Protein AF-A0AAX4HPN5-F1 (afdb_monomer_lite)

Organism: NCBI:txid28202

Structure (mmCIF, N/CA/C/O backbone):
data_AF-A0AAX4HPN5-F1
#
_entry.id   AF-A0AAX4HPN5-F1
#
loop_
_atom_site.group_PDB
_atom_site.id
_atom_site.type_symbol
_atom_site.label_atom_id
_atom_site.label_alt_id
_atom_site.label_comp_id
_atom_site.label_asym_id
_atom_site.label_entity_id
_atom_site.label_seq_id
_atom_site.pdbx_PDB_ins_code
_atom_site.Cartn_x
_atom_site.Cartn_y
_atom_site.Cartn_z
_atom_site.occupancy
_atom_site.B_iso_or_equiv
_atom_site.auth_seq_id
_atom_site.auth_comp_id
_atom_site.auth_asym_id
_atom_site.auth_atom_id
_atom_site.pdbx_PDB_model_num
ATOM 1 N N . MET A 1 1 ? 37.204 -67.012 8.452 1.00 38.75 1 MET A N 1
ATOM 2 C CA . MET A 1 1 ? 36.532 -66.551 7.218 1.00 38.75 1 MET A CA 1
ATOM 3 C C . MET A 1 1 ? 35.589 -65.423 7.604 1.00 38.75 1 MET A C 1
ATOM 5 O O . MET A 1 1 ? 34.636 -65.677 8.324 1.00 38.75 1 MET A O 1
ATOM 9 N N . LYS A 1 2 ? 35.923 -64.175 7.257 1.00 32.50 2 LYS A N 1
ATOM 10 C CA . LYS A 1 2 ? 35.103 -62.986 7.537 1.00 32.50 2 LYS A CA 1
ATOM 11 C C . LYS A 1 2 ? 34.599 -62.459 6.197 1.00 32.50 2 LYS A C 1
ATOM 13 O O . LYS A 1 2 ? 35.404 -62.035 5.377 1.00 32.50 2 LYS A O 1
ATOM 18 N N . THR A 1 3 ? 33.297 -62.554 5.970 1.00 43.16 3 THR A N 1
ATOM 19 C CA . THR A 1 3 ? 32.613 -62.029 4.787 1.00 43.16 3 THR A CA 1
ATOM 20 C C . THR A 1 3 ? 32.306 -60.550 4.992 1.00 43.16 3 THR A C 1
ATOM 22 O O . THR A 1 3 ? 31.536 -60.179 5.877 1.00 43.16 3 THR A O 1
ATOM 25 N N . THR A 1 4 ? 32.938 -59.712 4.181 1.00 44.34 4 THR A N 1
ATOM 26 C CA . THR A 1 4 ? 32.670 -58.284 4.011 1.00 44.34 4 THR A CA 1
ATOM 27 C C . THR A 1 4 ? 31.331 -58.096 3.297 1.00 44.34 4 THR A C 1
ATOM 29 O O . THR A 1 4 ? 31.176 -58.493 2.146 1.00 44.34 4 THR A O 1
ATOM 32 N N . SER A 1 5 ? 30.358 -57.498 3.986 1.00 43.47 5 SER A N 1
ATOM 33 C CA . SER A 1 5 ? 29.086 -57.077 3.395 1.00 43.47 5 SER A CA 1
ATOM 34 C C . SER A 1 5 ? 29.229 -55.640 2.890 1.00 43.47 5 SER A C 1
ATOM 36 O O . SER A 1 5 ? 29.521 -54.722 3.656 1.00 43.47 5 SER A O 1
ATOM 38 N N . MET A 1 6 ? 29.105 -55.482 1.574 1.00 39.59 6 MET A N 1
ATOM 39 C CA . MET A 1 6 ? 29.189 -54.225 0.837 1.00 39.59 6 MET A CA 1
ATOM 40 C C . MET A 1 6 ? 27.808 -53.556 0.897 1.00 39.59 6 MET A C 1
ATOM 42 O O . MET A 1 6 ? 26.854 -54.038 0.291 1.00 39.59 6 MET A O 1
ATOM 46 N N . MET A 1 7 ? 27.679 -52.482 1.677 1.00 40.06 7 MET A N 1
ATOM 47 C CA . MET A 1 7 ? 26.428 -51.737 1.831 1.00 40.06 7 MET A CA 1
ATOM 48 C C . MET A 1 7 ? 26.341 -50.675 0.727 1.00 40.06 7 MET A C 1
ATOM 50 O O . MET A 1 7 ? 26.963 -49.616 0.801 1.00 40.06 7 MET A O 1
ATOM 54 N N . THR A 1 8 ? 25.607 -50.990 -0.338 1.00 46.50 8 THR A N 1
ATOM 55 C CA . THR A 1 8 ? 25.307 -50.077 -1.446 1.00 46.50 8 THR A CA 1
ATOM 56 C C . THR A 1 8 ? 24.300 -49.020 -0.986 1.00 46.50 8 THR A C 1
ATOM 58 O O . THR A 1 8 ? 23.130 -49.318 -0.761 1.00 46.50 8 THR A O 1
ATOM 61 N N . PHE A 1 9 ? 24.750 -47.772 -0.853 1.00 38.41 9 PHE A N 1
ATOM 62 C CA . PHE A 1 9 ? 23.889 -46.602 -0.668 1.00 38.41 9 PHE A CA 1
ATOM 63 C C . PHE A 1 9 ? 23.199 -46.262 -1.999 1.00 38.41 9 PHE A C 1
ATOM 65 O O . PHE A 1 9 ? 23.797 -45.646 -2.880 1.00 38.41 9 PHE A O 1
ATOM 72 N N . ILE A 1 10 ? 21.933 -46.656 -2.151 1.00 40.53 10 ILE A N 1
ATOM 73 C CA . ILE A 1 10 ? 21.042 -46.119 -3.188 1.00 40.53 10 ILE A CA 1
ATOM 74 C C . ILE A 1 10 ? 20.383 -44.870 -2.598 1.00 40.53 10 ILE A C 1
ATOM 76 O O . ILE A 1 10 ? 19.379 -44.949 -1.893 1.00 40.53 10 ILE A O 1
ATOM 80 N N . LEU A 1 11 ? 20.982 -43.707 -2.856 1.00 36.75 11 LEU A N 1
ATOM 81 C CA . LEU A 1 11 ? 20.364 -42.414 -2.582 1.00 36.75 11 LEU A CA 1
ATOM 82 C C . LEU A 1 11 ? 19.384 -42.117 -3.728 1.00 36.75 11 LEU A C 1
ATOM 84 O O . LEU A 1 11 ? 19.743 -41.527 -4.746 1.00 36.75 11 LEU A O 1
ATOM 88 N N . LEU A 1 12 ? 18.151 -42.607 -3.593 1.00 39.78 12 LEU A N 1
ATOM 89 C CA . LEU A 1 12 ? 17.067 -42.308 -4.522 1.00 39.78 12 LEU A CA 1
ATOM 90 C C . LEU A 1 12 ? 16.658 -40.842 -4.317 1.00 39.78 12 LEU A C 1
ATOM 92 O O . LEU A 1 12 ? 16.019 -40.490 -3.327 1.00 39.78 12 LEU A O 1
ATOM 96 N N . ALA A 1 13 ? 17.068 -39.976 -5.241 1.00 41.06 13 ALA A N 1
ATOM 97 C CA . ALA A 1 13 ? 16.638 -38.588 -5.303 1.00 41.06 13 ALA A CA 1
ATOM 98 C C . ALA A 1 13 ? 15.149 -38.521 -5.678 1.00 41.06 13 ALA A C 1
ATOM 100 O O . ALA A 1 13 ? 14.789 -38.328 -6.836 1.00 41.06 13 ALA A O 1
ATOM 101 N N . THR A 1 14 ? 14.262 -38.649 -4.692 1.00 38.62 14 THR A N 1
ATOM 102 C CA . THR A 1 14 ? 12.872 -38.191 -4.799 1.00 38.62 14 THR A CA 1
ATOM 103 C C . THR A 1 14 ? 12.843 -36.671 -4.650 1.00 38.62 14 THR A C 1
ATOM 105 O O . THR A 1 14 ? 12.333 -36.132 -3.670 1.00 38.62 14 THR A O 1
ATOM 108 N N . LEU A 1 15 ? 13.427 -35.963 -5.618 1.00 42.88 15 LEU A N 1
ATOM 109 C CA . LEU A 1 15 ? 13.066 -34.573 -5.866 1.00 42.88 15 LEU A CA 1
ATOM 110 C C . LEU A 1 15 ? 11.709 -34.615 -6.555 1.00 42.88 15 LEU A C 1
ATOM 112 O O . LEU A 1 15 ? 11.588 -34.824 -7.760 1.00 42.88 15 LEU A O 1
ATOM 116 N N . THR A 1 16 ? 10.681 -34.498 -5.726 1.00 44.66 16 THR A N 1
ATOM 117 C CA . THR A 1 16 ? 9.305 -34.240 -6.112 1.00 44.66 16 THR A CA 1
ATOM 118 C C . THR A 1 16 ? 9.271 -32.992 -6.986 1.00 44.66 16 THR A C 1
ATOM 120 O O . THR A 1 16 ? 9.191 -31.860 -6.515 1.00 44.66 16 THR A O 1
ATOM 123 N N . GLY A 1 17 ? 9.307 -33.208 -8.299 1.00 40.47 17 GLY A N 1
ATOM 124 C CA . GLY A 1 17 ? 8.745 -32.268 -9.245 1.00 40.47 17 GLY A CA 1
ATOM 125 C C . GLY A 1 17 ? 7.272 -32.114 -8.898 1.00 40.47 17 GLY A C 1
ATOM 126 O O . GLY A 1 17 ? 6.444 -32.917 -9.322 1.00 40.47 17 GLY A O 1
ATOM 127 N N . LYS A 1 18 ? 6.936 -31.091 -8.104 1.00 43.16 18 LYS A N 1
ATOM 128 C CA . LYS A 1 18 ? 5.612 -30.482 -8.179 1.00 43.16 18 LYS A CA 1
ATOM 129 C C . LYS A 1 18 ? 5.507 -29.957 -9.602 1.00 43.16 18 LYS A C 1
ATOM 131 O O . LYS A 1 18 ? 5.968 -28.862 -9.909 1.00 43.16 18 LYS A O 1
ATOM 136 N N . ALA A 1 19 ? 5.001 -30.811 -10.485 1.00 41.94 19 ALA A N 1
ATOM 137 C CA . ALA A 1 19 ? 4.549 -30.409 -11.792 1.00 41.94 19 ALA A CA 1
ATOM 138 C C . ALA A 1 19 ? 3.657 -29.186 -11.576 1.00 41.94 19 ALA A C 1
ATOM 140 O O . ALA A 1 19 ? 2.698 -29.245 -10.801 1.00 41.94 19 ALA A O 1
ATOM 141 N N . PHE A 1 20 ? 4.021 -28.078 -12.217 1.00 47.88 20 PHE A N 1
ATOM 142 C CA . PHE A 1 20 ? 3.143 -26.944 -12.448 1.00 47.88 20 PHE A CA 1
ATOM 143 C C . PHE A 1 20 ? 1.967 -27.458 -13.285 1.00 47.88 20 PHE A C 1
ATOM 145 O O . PHE A 1 20 ? 1.915 -27.286 -14.499 1.00 47.88 20 PHE A O 1
ATOM 152 N N . ALA A 1 21 ? 1.032 -28.159 -12.647 1.00 48.66 21 ALA A N 1
ATOM 153 C CA . ALA A 1 21 ? -0.316 -28.250 -13.151 1.00 48.66 21 ALA A CA 1
ATOM 154 C C . ALA A 1 21 ? -0.817 -26.813 -13.094 1.00 48.66 21 ALA A C 1
ATOM 156 O O . ALA A 1 21 ? -1.133 -26.306 -12.018 1.00 48.66 21 ALA A O 1
ATOM 157 N N . GLN A 1 22 ? -0.751 -26.135 -14.237 1.00 48.59 22 GLN A N 1
ATOM 158 C CA . GLN A 1 22 ? -1.332 -24.826 -14.456 1.00 48.59 22 GLN A CA 1
ATOM 159 C C . GLN A 1 22 ? -2.812 -24.975 -14.115 1.00 48.59 22 GLN A C 1
ATOM 161 O O . GLN A 1 22 ? -3.611 -25.500 -14.891 1.00 48.59 22 GLN A O 1
ATOM 166 N N . LYS A 1 23 ? -3.138 -24.672 -12.859 1.00 54.41 23 LYS A N 1
ATOM 167 C CA . LYS A 1 23 ? -4.476 -24.795 -12.321 1.00 54.41 23 LYS A CA 1
ATOM 168 C C . LYS A 1 23 ? -5.251 -23.709 -13.050 1.00 54.41 23 LYS A C 1
ATOM 170 O O . LYS A 1 23 ? -5.157 -22.542 -12.693 1.00 54.41 23 LYS A O 1
ATOM 175 N N . ASN A 1 24 ? -5.966 -24.090 -14.108 1.00 56.91 24 ASN A N 1
ATOM 176 C CA . ASN A 1 24 ? -6.970 -23.260 -14.776 1.00 56.91 24 ASN A CA 1
ATOM 177 C C . ASN A 1 24 ? -8.163 -23.040 -13.825 1.00 56.91 24 ASN A C 1
ATOM 179 O O . ASN A 1 24 ? -9.312 -23.300 -14.169 1.00 56.91 24 ASN A O 1
ATOM 183 N N . SER A 1 25 ? -7.896 -22.644 -12.582 1.00 64.75 25 SER A N 1
ATOM 184 C CA . SER A 1 25 ? -8.901 -22.141 -11.667 1.00 64.75 25 SER A CA 1
ATOM 185 C C . SER A 1 25 ? -9.202 -20.722 -12.108 1.00 64.75 25 SER A C 1
ATOM 187 O O . SER A 1 25 ? -8.377 -19.827 -11.930 1.00 64.75 25 SER A O 1
ATOM 189 N N . SER A 1 26 ? -10.373 -20.535 -12.712 1.00 86.19 26 SER A N 1
ATOM 190 C CA . SER A 1 26 ? -10.978 -19.214 -12.838 1.00 86.19 26 SER A CA 1
ATOM 191 C C . SER A 1 26 ? -10.973 -18.545 -11.465 1.00 86.19 26 SER A C 1
ATOM 193 O O . SER A 1 26 ? -11.353 -19.178 -10.475 1.00 86.19 26 SER A O 1
ATOM 195 N N . LEU A 1 27 ? -10.526 -17.291 -11.405 1.00 92.38 27 LEU A N 1
ATOM 196 C CA . LEU A 1 27 ? -10.611 -16.506 -10.180 1.00 92.38 27 LEU A CA 1
ATOM 197 C C . LEU A 1 27 ? -12.084 -16.385 -9.752 1.00 92.38 27 LEU A C 1
ATOM 199 O O . LEU A 1 27 ? -12.956 -16.301 -10.623 1.00 92.38 27 LEU A O 1
ATOM 203 N N . PRO A 1 28 ? -12.379 -16.407 -8.441 1.00 94.12 28 PRO A N 1
ATOM 204 C CA . PRO A 1 28 ? -13.713 -16.083 -7.956 1.00 94.12 28 PRO A CA 1
ATOM 205 C C . PRO A 1 28 ? -14.083 -14.651 -8.360 1.00 94.12 28 PRO A C 1
ATOM 207 O O . PRO A 1 28 ? -13.214 -13.783 -8.445 1.00 94.12 28 PRO A O 1
ATOM 210 N N . ASP A 1 29 ? -15.373 -14.409 -8.588 1.00 95.31 29 ASP A N 1
ATOM 211 C CA . ASP A 1 29 ? -15.890 -13.059 -8.804 1.00 95.31 29 ASP A CA 1
ATOM 212 C C . ASP A 1 29 ? -15.862 -12.301 -7.468 1.00 95.31 29 ASP A C 1
ATOM 214 O O . ASP A 1 29 ? -16.638 -12.597 -6.553 1.00 95.31 29 ASP A O 1
ATOM 218 N N . ILE A 1 30 ? -14.892 -11.396 -7.321 1.00 96.69 30 ILE A N 1
ATOM 219 C CA . ILE A 1 30 ? -14.701 -10.613 -6.099 1.00 96.69 30 ILE A CA 1
ATOM 220 C C . ILE A 1 30 ? -15.576 -9.360 -6.188 1.00 96.69 30 ILE A C 1
ATOM 222 O O . ILE A 1 30 ? -15.302 -8.491 -7.023 1.00 96.69 30 ILE A O 1
ATOM 226 N N . PRO A 1 31 ? -16.605 -9.220 -5.331 1.00 94.94 31 PRO A N 1
ATOM 227 C CA . PRO A 1 31 ? -17.448 -8.036 -5.351 1.00 94.94 31 PRO A CA 1
ATOM 228 C C . PRO A 1 31 ? -16.633 -6.802 -4.957 1.00 94.94 31 PRO A C 1
ATOM 230 O O . PRO A 1 31 ? -15.789 -6.849 -4.062 1.00 94.94 31 PRO A O 1
ATOM 233 N N . ALA A 1 32 ? -16.906 -5.680 -5.619 1.00 93.75 32 ALA A N 1
ATOM 234 C CA . ALA A 1 32 ? -16.345 -4.406 -5.204 1.00 93.75 32 ALA A CA 1
ATOM 235 C C . ALA A 1 32 ? -16.977 -3.952 -3.873 1.00 93.75 32 ALA A C 1
ATOM 237 O O . ALA A 1 32 ? -18.200 -4.075 -3.725 1.00 93.75 32 ALA A O 1
ATOM 238 N N . PRO A 1 33 ? -16.199 -3.370 -2.939 1.00 96.12 33 PRO A N 1
ATOM 239 C CA . PRO A 1 33 ? -16.751 -2.747 -1.742 1.00 96.12 33 PRO A CA 1
ATOM 240 C C . PRO A 1 33 ? -17.762 -1.666 -2.137 1.00 96.12 33 PRO A C 1
ATOM 242 O O . PRO A 1 33 ? -17.464 -0.781 -2.953 1.00 96.12 33 PRO A O 1
ATOM 245 N N . ARG A 1 34 ? -18.974 -1.745 -1.583 1.00 95.06 34 ARG A N 1
ATOM 246 C CA . ARG A 1 34 ? -20.092 -0.871 -1.979 1.00 95.06 34 ARG A CA 1
ATOM 247 C C . ARG A 1 34 ? -19.774 0.588 -1.692 1.00 95.06 34 ARG A C 1
ATOM 249 O O . ARG A 1 34 ? -19.972 1.441 -2.549 1.00 95.06 34 ARG A O 1
ATOM 256 N N . GLU A 1 35 ? -19.158 0.858 -0.548 1.00 95.25 35 GLU A N 1
ATOM 257 C CA . GLU A 1 35 ? -18.757 2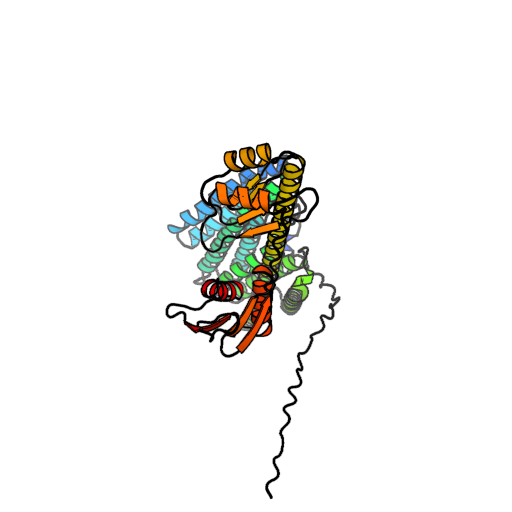.193 -0.112 1.00 95.25 35 GLU A CA 1
ATOM 258 C C . GLU A 1 35 ? -17.773 2.849 -1.094 1.00 95.25 35 GLU A C 1
ATOM 260 O O . GLU A 1 35 ? -17.736 4.072 -1.210 1.00 95.25 35 GLU A O 1
ATOM 265 N N . LEU A 1 36 ? -17.000 2.057 -1.843 1.00 94.06 36 LEU A N 1
ATOM 266 C CA . LEU A 1 36 ? -16.023 2.564 -2.807 1.00 94.06 36 LEU A CA 1
ATOM 267 C C . LEU A 1 36 ? -16.567 2.676 -4.235 1.00 94.06 36 LEU A C 1
ATOM 269 O O . LEU A 1 36 ? -15.892 3.259 -5.080 1.00 94.06 36 LEU A O 1
ATOM 273 N N . THR A 1 37 ? -17.750 2.136 -4.538 1.00 90.50 37 THR A N 1
ATOM 274 C CA . THR A 1 37 ? -18.262 2.060 -5.922 1.00 90.50 37 THR A CA 1
ATOM 275 C C . THR A 1 37 ? -19.682 2.577 -6.114 1.00 90.50 37 THR A C 1
ATOM 277 O O . THR A 1 37 ? -20.054 2.920 -7.237 1.00 90.50 37 THR A O 1
ATOM 280 N N . GLU A 1 38 ? -20.475 2.670 -5.050 1.00 88.94 38 GLU A N 1
ATOM 281 C CA . GLU A 1 38 ? -21.849 3.148 -5.121 1.00 88.94 38 GLU A CA 1
ATOM 282 C C . GLU A 1 38 ? -21.902 4.636 -5.492 1.00 88.94 38 GLU A C 1
ATOM 284 O O . GLU A 1 38 ? -21.223 5.488 -4.908 1.00 88.94 38 GLU A O 1
ATOM 289 N N . VAL A 1 39 ? -22.726 4.959 -6.493 1.00 82.38 39 VAL A N 1
ATOM 290 C CA . VAL A 1 39 ? -22.915 6.335 -6.957 1.00 82.38 39 VAL A CA 1
ATOM 291 C C . VAL A 1 39 ? -23.514 7.165 -5.825 1.00 82.38 39 VAL A C 1
ATOM 293 O O . VAL A 1 39 ? -24.608 6.881 -5.350 1.00 82.38 39 VAL A O 1
ATOM 296 N N . GLY A 1 40 ? -22.806 8.221 -5.427 1.00 83.06 40 GLY A N 1
ATOM 297 C CA . GLY A 1 40 ? -23.215 9.094 -4.326 1.00 83.06 40 GLY A CA 1
ATOM 298 C C . GLY A 1 40 ? -22.612 8.726 -2.970 1.00 83.06 40 GLY A C 1
ATOM 299 O O . GLY A 1 40 ? -22.792 9.494 -2.028 1.00 83.06 40 GLY A O 1
ATOM 300 N N . SER A 1 41 ? -21.857 7.625 -2.868 1.00 89.12 41 SER A N 1
ATOM 301 C CA . SER A 1 41 ? -21.050 7.356 -1.675 1.00 89.12 41 SER A CA 1
ATOM 302 C C . SER A 1 41 ? -20.003 8.453 -1.468 1.00 89.12 41 SER A C 1
ATOM 304 O O . SER A 1 41 ? -19.315 8.862 -2.409 1.00 89.12 41 SER A O 1
ATOM 306 N N . GLU A 1 42 ? -19.832 8.896 -0.219 1.00 88.44 42 GLU A N 1
ATOM 307 C CA . GLU A 1 42 ? -18.808 9.882 0.147 1.00 88.44 42 GLU A CA 1
ATOM 308 C C . GLU A 1 42 ? -17.374 9.354 -0.051 1.00 88.44 42 GLU A C 1
ATOM 310 O O . GLU A 1 42 ? -16.439 10.142 -0.202 1.00 88.44 42 GLU A O 1
ATOM 315 N N . PHE A 1 43 ? -17.206 8.027 -0.117 1.00 92.38 43 PHE A N 1
ATOM 316 C CA . PHE A 1 43 ? -15.914 7.355 -0.294 1.00 92.38 43 PHE A CA 1
ATOM 317 C C . PHE A 1 43 ? -15.670 6.842 -1.713 1.00 92.38 43 PHE A C 1
ATOM 319 O O . PHE A 1 43 ? -14.619 6.245 -1.960 1.00 92.38 43 PHE A O 1
ATOM 326 N N . ALA A 1 44 ? -16.591 7.102 -2.648 1.00 89.56 44 ALA A N 1
ATOM 327 C CA . ALA A 1 44 ? -16.533 6.566 -4.002 1.00 89.56 44 ALA A CA 1
ATOM 328 C C . ALA A 1 44 ? -15.174 6.824 -4.685 1.00 89.56 44 ALA A C 1
ATOM 330 O O . ALA A 1 44 ? -14.683 7.960 -4.798 1.00 89.56 44 ALA A O 1
ATOM 331 N N . GLU A 1 45 ? -14.569 5.737 -5.158 1.00 90.12 45 GLU A N 1
ATOM 332 C CA . GLU A 1 45 ? -13.325 5.734 -5.909 1.00 90.12 45 GLU A CA 1
ATOM 333 C C . GLU A 1 45 ? -13.575 5.975 -7.392 1.00 90.12 45 GLU A C 1
ATOM 335 O O . GLU A 1 45 ? -14.619 5.664 -7.964 1.00 90.12 45 GLU A O 1
ATOM 340 N N . GLY A 1 46 ? -12.571 6.564 -8.027 1.00 82.69 46 GLY A N 1
ATOM 341 C CA . GLY A 1 46 ? -12.592 6.803 -9.452 1.00 82.69 46 GLY A CA 1
ATOM 342 C C . GLY A 1 46 ? -12.228 5.578 -10.285 1.00 82.69 46 GLY A C 1
ATOM 343 O O . GLY A 1 46 ? -11.479 4.718 -9.841 1.00 82.69 46 GLY A O 1
ATOM 344 N N . THR A 1 47 ? -12.698 5.528 -11.527 1.00 79.12 47 THR A N 1
ATOM 345 C CA . THR A 1 47 ? -12.315 4.502 -12.516 1.00 79.12 47 THR A CA 1
ATOM 346 C C . THR A 1 47 ? -11.630 5.094 -13.746 1.00 79.12 47 THR A C 1
ATOM 348 O O . THR A 1 47 ? -11.092 4.362 -14.573 1.00 79.12 47 THR A O 1
ATOM 351 N N . ILE A 1 48 ? -11.624 6.423 -13.884 1.00 77.56 48 ILE A N 1
ATOM 352 C CA . ILE A 1 48 ? -11.025 7.114 -15.023 1.00 77.56 48 ILE A CA 1
ATOM 353 C C . ILE A 1 48 ? -9.513 7.139 -14.829 1.00 77.56 48 ILE A C 1
ATOM 355 O O . ILE A 1 48 ? -8.982 7.859 -13.984 1.00 77.56 48 ILE A O 1
ATOM 359 N N . THR A 1 49 ? -8.810 6.357 -15.636 1.00 72.69 49 THR A N 1
ATOM 360 C CA . THR A 1 49 ? -7.354 6.222 -15.548 1.00 72.69 49 THR A CA 1
ATOM 361 C C . THR A 1 49 ? -6.614 7.296 -16.339 1.00 72.69 49 THR A C 1
ATOM 363 O O . THR A 1 49 ? -5.442 7.545 -16.074 1.00 72.69 49 THR A O 1
ATOM 366 N N . ARG A 1 50 ? -7.264 7.967 -17.297 1.00 72.06 50 ARG A N 1
ATOM 367 C CA . ARG A 1 50 ? -6.628 8.945 -18.189 1.00 72.06 50 ARG A CA 1
ATOM 368 C C . ARG A 1 50 ? -7.246 10.329 -18.040 1.00 72.06 50 ARG A C 1
ATOM 370 O O . ARG A 1 50 ? -8.450 10.489 -18.211 1.00 72.06 50 ARG A O 1
ATOM 377 N N . LEU A 1 51 ? -6.393 11.318 -17.782 1.00 75.06 51 LEU A N 1
ATOM 378 C CA . LEU A 1 51 ? -6.750 12.732 -17.827 1.00 75.06 51 LEU A CA 1
ATOM 379 C C . LEU A 1 51 ? -6.559 13.266 -19.251 1.00 75.06 51 LEU A C 1
ATOM 381 O O . LEU A 1 51 ? -5.581 12.927 -19.919 1.00 75.06 51 LEU A O 1
ATOM 385 N N . SER A 1 52 ? -7.471 14.115 -19.717 1.00 79.69 52 SER A N 1
ATOM 386 C CA . SER A 1 52 ? -7.189 15.020 -20.840 1.00 79.69 52 SER A CA 1
ATOM 387 C C . SER A 1 52 ? -6.207 16.123 -20.420 1.00 79.69 52 SER A C 1
ATOM 389 O O . SER A 1 52 ? -6.054 16.396 -19.230 1.00 79.69 52 SER A O 1
ATOM 391 N N . ASP A 1 53 ? -5.579 16.819 -21.374 1.00 78.19 53 ASP A N 1
ATOM 392 C CA . ASP A 1 53 ? -4.630 17.909 -21.071 1.00 78.19 53 ASP A CA 1
ATOM 393 C C . ASP A 1 53 ? -5.255 19.004 -20.187 1.00 78.19 53 ASP A C 1
ATOM 395 O O . ASP A 1 53 ? -4.635 19.496 -19.241 1.00 78.19 53 ASP A O 1
ATOM 399 N N . GLY A 1 54 ? -6.524 19.342 -20.444 1.00 81.19 54 GLY A N 1
ATOM 400 C CA . GLY A 1 54 ? -7.278 20.288 -19.621 1.00 81.19 54 GLY A CA 1
ATOM 401 C C . GLY A 1 54 ? -7.496 19.779 -18.193 1.00 81.19 54 GLY A C 1
ATOM 402 O O . GLY A 1 54 ? -7.366 20.534 -17.233 1.00 81.19 54 GLY A O 1
ATOM 403 N N . GLU A 1 55 ? -7.758 18.486 -18.023 1.00 82.81 55 GLU A N 1
ATOM 404 C CA . GLU A 1 55 ? -7.927 17.861 -16.708 1.00 82.81 55 GLU A CA 1
ATOM 405 C C . GLU A 1 55 ? -6.604 17.723 -15.950 1.00 82.81 55 GLU A C 1
ATOM 407 O O . GLU A 1 55 ? -6.556 17.992 -14.749 1.00 82.81 55 GLU A O 1
ATOM 412 N N . ALA A 1 56 ? -5.516 17.398 -16.650 1.00 80.44 56 ALA A N 1
ATOM 413 C CA . ALA A 1 56 ? -4.170 17.367 -16.090 1.00 80.44 56 ALA A CA 1
ATOM 414 C C . ALA A 1 56 ? -3.750 18.750 -15.561 1.00 80.44 56 ALA A C 1
ATOM 416 O O . ALA A 1 56 ? -3.131 18.838 -14.497 1.00 80.44 56 ALA A O 1
ATOM 417 N N . SER A 1 57 ? -4.138 19.830 -16.253 1.00 81.69 57 SER A N 1
ATOM 418 C CA . SER A 1 57 ? -3.835 21.207 -15.834 1.00 81.69 57 SER A CA 1
ATOM 419 C C . SER A 1 57 ? -4.498 21.617 -14.511 1.00 81.69 57 SER A C 1
ATOM 421 O O . SER A 1 57 ? -3.968 22.469 -13.805 1.00 81.69 57 SER A O 1
ATOM 423 N N . VAL A 1 58 ? -5.612 20.977 -14.138 1.00 83.12 58 VAL A N 1
ATOM 424 C CA . VAL A 1 58 ? -6.283 21.157 -12.836 1.00 83.12 58 VAL A CA 1
ATOM 425 C C . VAL A 1 58 ? -5.724 20.190 -11.791 1.00 83.12 58 VAL A C 1
ATOM 427 O O . VAL A 1 58 ? -5.533 20.552 -10.630 1.00 83.12 58 VAL A O 1
ATOM 430 N N . PHE A 1 59 ? -5.423 18.962 -12.212 1.00 83.81 59 PHE A N 1
ATOM 431 C CA . PHE A 1 59 ? -4.936 17.901 -11.340 1.00 83.81 59 PHE A CA 1
ATOM 432 C C . PHE A 1 59 ? -3.563 18.202 -10.727 1.00 83.81 59 PHE A C 1
ATOM 434 O O . PHE A 1 59 ? -3.390 18.048 -9.519 1.00 83.81 59 PHE A O 1
ATOM 441 N N . VAL A 1 60 ? -2.577 18.617 -11.532 1.00 84.62 60 VAL A N 1
ATOM 442 C CA . VAL A 1 60 ? -1.199 18.804 -11.040 1.00 84.62 60 VAL A CA 1
ATOM 443 C C . VAL A 1 60 ? -1.134 19.858 -9.923 1.00 84.62 60 VAL A C 1
ATOM 445 O O . VAL A 1 60 ? -0.562 19.551 -8.872 1.00 84.62 60 VAL A O 1
ATOM 448 N N . PRO A 1 61 ? -1.761 21.047 -10.063 1.00 88.62 61 PRO A N 1
ATOM 449 C CA . PRO A 1 61 ? -1.844 22.012 -8.969 1.00 88.62 61 PRO A CA 1
ATOM 450 C C . PRO A 1 61 ? -2.556 21.467 -7.727 1.00 88.62 61 PRO A C 1
ATOM 452 O O . PRO A 1 61 ? -2.097 21.711 -6.611 1.00 88.62 61 PRO A O 1
ATOM 455 N N . TRP A 1 62 ? -3.646 20.703 -7.893 1.00 89.88 62 TRP A N 1
ATOM 456 C CA . TRP A 1 62 ? -4.317 20.055 -6.761 1.00 89.88 62 TRP A CA 1
ATOM 457 C C . TRP A 1 62 ? -3.373 19.103 -6.029 1.00 89.88 62 TRP A C 1
ATOM 459 O O . TRP A 1 62 ? -3.265 19.189 -4.809 1.00 89.88 62 TRP A O 1
ATOM 469 N N . ALA A 1 63 ? -2.668 18.232 -6.752 1.00 90.38 63 ALA A N 1
ATOM 470 C CA . ALA A 1 63 ? -1.797 17.231 -6.151 1.00 90.38 63 ALA A CA 1
ATOM 471 C C . ALA A 1 63 ? -0.653 17.894 -5.364 1.00 90.38 63 ALA A C 1
ATOM 473 O O . ALA A 1 63 ? -0.374 17.509 -4.229 1.00 90.38 63 ALA A O 1
ATOM 474 N N . GLN A 1 64 ? -0.031 18.931 -5.935 1.00 91.81 64 GLN A N 1
ATOM 475 C CA . GLN A 1 64 ? 1.013 19.722 -5.270 1.00 91.81 64 GLN A CA 1
ATOM 476 C C . GLN A 1 64 ? 0.484 20.423 -4.012 1.00 91.81 64 GLN A C 1
ATOM 478 O O . GLN A 1 64 ? 1.123 20.404 -2.956 1.00 91.81 64 GLN A O 1
ATOM 483 N N . ASN A 1 65 ? -0.708 21.018 -4.103 1.00 93.50 65 ASN A N 1
ATOM 484 C CA . ASN A 1 65 ? -1.352 21.649 -2.959 1.00 93.50 65 ASN A CA 1
ATOM 485 C C . ASN A 1 65 ? -1.700 20.620 -1.872 1.00 93.50 65 ASN A C 1
ATOM 487 O O . ASN A 1 65 ? -1.416 20.854 -0.700 1.00 93.50 65 ASN A O 1
ATOM 491 N N . ALA A 1 66 ? -2.246 19.463 -2.249 1.00 94.56 66 ALA A N 1
ATOM 492 C CA . ALA A 1 66 ? -2.555 18.365 -1.341 1.00 94.56 66 ALA A CA 1
ATOM 493 C C . ALA A 1 66 ? -1.301 17.900 -0.591 1.00 94.56 66 ALA A C 1
ATOM 495 O O . ALA A 1 66 ? -1.327 17.825 0.635 1.00 94.56 66 ALA A O 1
ATOM 496 N N . GLN A 1 67 ? -0.182 17.689 -1.290 1.00 96.00 67 GLN A N 1
ATOM 497 C CA . GLN A 1 67 ? 1.095 17.332 -0.669 1.00 96.00 67 GLN A CA 1
ATOM 498 C C . GLN A 1 67 ? 1.522 18.358 0.396 1.00 96.00 67 GLN A C 1
ATOM 500 O O . GLN A 1 67 ? 1.862 17.986 1.525 1.00 96.00 67 GLN A O 1
ATOM 505 N N . SER A 1 68 ? 1.485 19.649 0.048 1.00 96.62 68 SER A N 1
ATOM 506 C CA . SER A 1 68 ? 1.854 20.749 0.946 1.00 96.62 68 SER A CA 1
ATOM 507 C C . SER A 1 68 ? 0.944 20.816 2.177 1.00 96.62 68 SER A C 1
ATOM 509 O O . SER A 1 68 ? 1.428 20.856 3.312 1.00 96.62 68 SER A O 1
ATOM 511 N N . VAL A 1 69 ? -0.374 20.761 1.964 1.00 97.88 69 VAL A N 1
ATOM 512 C CA . VAL A 1 69 ? -1.392 20.820 3.020 1.00 97.88 69 VAL A CA 1
ATOM 513 C C . VAL A 1 69 ? -1.273 19.631 3.972 1.00 97.88 69 VAL A C 1
ATOM 515 O O . VAL A 1 69 ? -1.256 19.831 5.185 1.00 97.88 69 VAL A O 1
ATOM 518 N N . LEU A 1 70 ? -1.132 18.412 3.449 1.00 98.00 70 LEU A N 1
ATOM 519 C CA . LEU A 1 70 ? -0.988 17.195 4.252 1.00 98.00 70 LEU A CA 1
ATOM 520 C C . LEU A 1 70 ? 0.307 17.203 5.075 1.00 98.00 70 LEU A C 1
ATOM 522 O O . LEU A 1 70 ? 0.289 16.918 6.271 1.00 98.00 70 LEU A O 1
ATOM 526 N N . THR A 1 71 ? 1.423 17.612 4.466 1.00 98.06 71 THR A N 1
ATOM 527 C CA . THR A 1 71 ? 2.717 17.731 5.159 1.00 98.06 71 THR A CA 1
ATOM 528 C C . THR A 1 71 ? 2.675 18.804 6.247 1.00 98.06 71 THR A C 1
ATOM 530 O O . THR A 1 71 ? 3.253 18.643 7.323 1.00 98.06 71 THR A O 1
ATOM 533 N N . LYS A 1 72 ? 1.994 19.927 5.990 1.00 98.12 72 LYS A N 1
ATOM 534 C CA . LYS A 1 72 ? 1.770 20.967 6.997 1.00 98.12 72 LYS A CA 1
ATOM 535 C C . LYS A 1 72 ? 0.906 20.445 8.145 1.00 98.12 72 LYS A C 1
ATOM 537 O O . LYS A 1 72 ? 1.301 20.627 9.290 1.00 98.12 72 LYS A O 1
ATOM 542 N N . ALA A 1 73 ? -0.191 19.748 7.855 1.00 98.25 73 ALA A N 1
ATOM 543 C CA . ALA A 1 73 ? -1.083 19.199 8.874 1.00 98.25 73 ALA A CA 1
ATOM 544 C C . ALA A 1 73 ? -0.350 18.257 9.845 1.00 98.25 73 ALA A C 1
ATOM 546 O O . ALA A 1 73 ? -0.495 18.404 11.054 1.00 98.25 73 ALA A O 1
ATOM 547 N N . LEU A 1 74 ? 0.518 17.368 9.342 1.00 98.31 74 LEU A N 1
ATOM 548 C CA . LEU A 1 74 ? 1.338 16.487 10.190 1.00 98.31 74 LEU A CA 1
ATOM 549 C C . LEU A 1 74 ? 2.320 17.238 11.108 1.00 98.31 74 LEU A C 1
ATOM 551 O O . LEU A 1 74 ? 2.677 16.733 12.170 1.00 98.31 74 LEU A O 1
ATOM 555 N N . ARG A 1 75 ? 2.769 18.439 10.724 1.00 98.19 75 ARG A N 1
ATOM 556 C CA . ARG A 1 75 ? 3.596 19.292 11.595 1.00 98.19 75 ARG A CA 1
ATOM 557 C C . ARG A 1 75 ? 2.748 20.039 12.617 1.00 98.19 75 ARG A C 1
ATOM 559 O O . ARG A 1 75 ? 3.123 20.105 13.782 1.00 98.19 75 ARG A O 1
ATOM 566 N N . ASP A 1 76 ? 1.607 20.570 12.188 1.00 98.06 76 ASP A N 1
ATOM 567 C CA . ASP A 1 76 ? 0.729 21.386 13.029 1.00 98.06 76 ASP A CA 1
ATOM 568 C C . ASP A 1 76 ? 0.162 20.590 14.218 1.00 98.06 76 ASP A C 1
ATOM 570 O O . ASP A 1 76 ? 0.011 21.142 15.307 1.00 98.06 76 ASP A O 1
ATOM 574 N N . ILE A 1 77 ? -0.101 19.287 14.052 1.00 98.31 77 ILE A N 1
ATOM 575 C CA . ILE A 1 77 ? -0.661 18.444 15.122 1.00 98.31 77 ILE A CA 1
ATOM 576 C C . ILE A 1 77 ? 0.262 18.263 16.336 1.00 98.31 77 ILE A C 1
ATOM 578 O O . ILE A 1 77 ? -0.232 17.933 17.410 1.00 98.31 77 ILE A O 1
ATOM 582 N N . GLN A 1 78 ? 1.571 18.511 16.214 1.00 97.50 78 GLN A N 1
ATOM 583 C CA . GLN A 1 78 ? 2.554 18.232 17.275 1.00 97.50 78 GLN A CA 1
ATOM 584 C C . GLN A 1 78 ? 2.306 19.005 18.580 1.00 97.50 78 GLN A C 1
ATOM 586 O O . GLN A 1 78 ? 2.765 18.585 19.639 1.00 97.50 78 GLN A O 1
ATOM 591 N N . THR A 1 79 ? 1.594 20.131 18.517 1.00 96.94 79 THR A N 1
ATOM 592 C CA . THR A 1 79 ? 1.302 20.995 19.674 1.00 96.94 79 THR A CA 1
ATOM 593 C C . THR A 1 79 ? -0.156 20.920 20.136 1.00 96.94 79 THR A C 1
ATOM 595 O O . THR A 1 79 ? -0.540 21.611 21.078 1.00 96.94 79 THR A O 1
ATOM 598 N N . MET A 1 80 ? -0.979 20.097 19.482 1.00 98.25 80 MET A N 1
ATOM 599 C CA . MET A 1 80 ? -2.414 19.969 19.743 1.00 98.25 80 MET A CA 1
ATOM 600 C C . MET A 1 80 ? -2.713 18.800 20.692 1.00 98.25 80 MET A C 1
ATOM 602 O O . MET A 1 80 ? -1.943 17.843 20.769 1.00 98.25 80 MET A O 1
ATOM 606 N N . THR A 1 81 ? -3.865 18.815 21.368 1.00 97.94 81 THR A N 1
ATOM 607 C CA . THR A 1 81 ? -4.351 17.628 22.102 1.00 97.94 81 THR A CA 1
ATOM 608 C C . THR A 1 81 ? -4.843 16.548 21.136 1.00 97.94 81 THR A C 1
ATOM 610 O O . THR A 1 81 ? -5.295 16.879 20.044 1.00 97.94 81 THR A O 1
ATOM 613 N N . VAL A 1 82 ? -4.852 15.268 21.527 1.00 97.50 82 VAL A N 1
ATOM 614 C CA . VAL A 1 82 ? -5.275 14.149 20.651 1.00 97.50 82 VAL A CA 1
ATOM 615 C C . VAL A 1 82 ? -6.640 14.405 19.990 1.00 97.50 82 VAL A C 1
ATOM 617 O O . VAL A 1 82 ? -6.782 14.260 18.778 1.00 97.50 82 VAL A O 1
ATOM 620 N N . GLN A 1 83 ? -7.638 14.902 20.729 1.00 96.81 83 GLN A N 1
ATOM 621 C CA . GLN A 1 83 ? -8.963 15.200 20.162 1.00 96.81 83 GLN A CA 1
ATOM 622 C C . GLN A 1 83 ? -8.948 16.377 19.173 1.00 96.81 83 GLN A C 1
ATOM 624 O O . GLN A 1 83 ? -9.790 16.458 18.274 1.00 96.81 83 GLN A O 1
ATOM 629 N N . GLN A 1 84 ? -8.045 17.343 19.352 1.00 98.19 84 GLN A N 1
ATOM 630 C CA . GLN A 1 84 ? -7.832 18.412 18.375 1.00 98.19 84 GLN A CA 1
ATOM 631 C C . GLN A 1 84 ? -7.109 17.874 17.138 1.00 98.19 84 GLN A C 1
ATOM 633 O O . GLN A 1 84 ? -7.528 18.203 16.030 1.00 98.19 84 GLN A O 1
ATOM 638 N N . GLN A 1 85 ? -6.107 17.008 17.319 1.00 98.44 85 GLN A N 1
ATOM 639 C CA . GLN A 1 85 ? -5.376 16.362 16.230 1.00 98.44 85 GLN A CA 1
ATOM 640 C C . GLN A 1 85 ? -6.323 15.554 15.339 1.00 98.44 85 GLN A C 1
ATOM 642 O O . GLN A 1 85 ? -6.388 15.823 14.142 1.00 98.44 85 GLN A O 1
ATOM 647 N N . VAL A 1 86 ? -7.139 14.667 15.922 1.00 98.31 86 VAL A N 1
ATOM 648 C CA . VAL A 1 86 ? -8.113 13.854 15.173 1.00 98.31 86 VAL A CA 1
ATOM 649 C C . VAL A 1 86 ? -9.050 14.729 14.342 1.00 98.31 86 VAL A C 1
ATOM 651 O O . VAL A 1 86 ? -9.215 14.521 13.140 1.00 98.31 86 VAL A O 1
ATOM 654 N N . ARG A 1 87 ? -9.654 15.753 14.959 1.00 98.19 87 ARG A N 1
ATOM 655 C CA . ARG A 1 87 ? -10.577 16.660 14.256 1.00 98.19 87 ARG A CA 1
ATOM 656 C C . ARG A 1 87 ? -9.876 17.443 13.149 1.00 98.19 87 ARG A C 1
ATOM 658 O O . ARG A 1 87 ? -10.444 17.595 12.067 1.00 98.19 87 ARG A O 1
ATOM 665 N N . HIS A 1 88 ? -8.663 17.928 13.413 1.00 98.38 88 HIS A N 1
ATOM 666 C CA . HIS A 1 88 ? -7.867 18.668 12.442 1.00 98.38 88 HIS A CA 1
ATOM 667 C C . HIS A 1 88 ? -7.521 17.795 11.231 1.00 98.38 88 HIS A C 1
ATOM 669 O O . HIS A 1 88 ? -7.814 18.190 10.101 1.00 98.38 88 HIS A O 1
ATOM 675 N N . LEU A 1 89 ? -6.986 16.590 11.449 1.00 98.62 89 LEU A N 1
ATOM 676 C CA . LEU A 1 89 ? -6.628 15.675 10.365 1.00 98.62 89 LEU A CA 1
ATOM 677 C C . LEU A 1 89 ? -7.857 15.214 9.574 1.00 98.62 89 LEU A C 1
ATOM 679 O O . LEU A 1 89 ? -7.816 15.273 8.346 1.00 98.62 89 LEU A O 1
ATOM 683 N N . THR A 1 90 ? -8.977 14.871 10.228 1.00 98.50 90 THR A N 1
ATOM 684 C CA . THR A 1 90 ? -10.239 14.546 9.530 1.00 98.50 90 THR A CA 1
ATOM 685 C C . THR A 1 90 ? -10.655 15.673 8.588 1.00 98.50 90 THR A C 1
ATOM 687 O O . THR A 1 90 ? -10.968 15.427 7.422 1.00 98.50 90 THR A O 1
ATOM 690 N N . ALA A 1 91 ? -10.660 16.918 9.077 1.00 98.38 91 ALA A N 1
ATOM 691 C CA . ALA A 1 91 ? -11.076 18.072 8.285 1.00 98.38 91 ALA A CA 1
ATOM 692 C C . ALA A 1 91 ? -10.142 18.309 7.089 1.00 98.38 91 ALA A C 1
ATOM 694 O O . ALA A 1 91 ? -10.614 18.559 5.977 1.00 98.38 91 ALA A O 1
ATOM 695 N N . ILE A 1 92 ? -8.828 18.184 7.294 1.00 98.44 92 ILE A N 1
ATOM 696 C CA . ILE A 1 92 ? -7.834 18.323 6.227 1.00 98.44 92 ILE A CA 1
ATOM 697 C C . ILE A 1 92 ? -7.996 17.224 5.173 1.00 98.44 92 ILE A C 1
ATOM 699 O O . ILE A 1 92 ? -8.066 17.538 3.985 1.00 98.44 92 ILE A O 1
ATOM 703 N N . MET A 1 93 ? -8.109 15.958 5.579 1.00 97.88 93 MET A N 1
ATOM 704 C CA . MET A 1 93 ? -8.293 14.836 4.655 1.00 97.88 93 MET A CA 1
ATOM 705 C C . MET A 1 93 ? -9.576 14.995 3.830 1.00 97.88 93 MET A C 1
ATOM 707 O O . MET A 1 93 ? -9.524 14.907 2.603 1.00 97.88 93 MET A O 1
ATOM 711 N N . LYS A 1 94 ? -10.707 15.320 4.477 1.00 96.62 94 LYS A N 1
ATOM 712 C CA . LYS A 1 94 ? -11.983 15.587 3.788 1.00 96.62 94 LYS A CA 1
ATOM 713 C C . LYS A 1 94 ? -11.871 16.750 2.804 1.00 96.62 94 LYS A C 1
ATOM 715 O O . LYS A 1 94 ? -12.385 16.659 1.690 1.00 96.62 94 LYS A O 1
ATOM 720 N N . SER A 1 95 ? -11.172 17.821 3.182 1.00 96.00 95 SER A N 1
ATOM 721 C CA . SER A 1 95 ? -10.922 18.969 2.304 1.00 96.00 95 SER A CA 1
ATOM 722 C C . SER A 1 95 ? -10.097 18.574 1.076 1.00 96.00 95 SER A C 1
ATOM 724 O O . SER A 1 95 ? -10.493 18.873 -0.048 1.00 96.00 95 SER A O 1
ATOM 726 N N . VAL A 1 96 ? -8.994 17.838 1.252 1.00 94.69 96 VAL A N 1
ATOM 727 C CA . VAL A 1 96 ? -8.146 17.370 0.138 1.00 94.69 96 VAL A CA 1
ATOM 7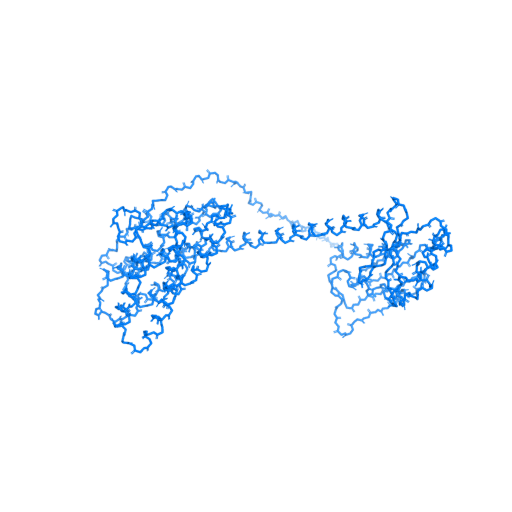28 C C . VAL A 1 96 ? -8.930 16.481 -0.828 1.00 94.69 96 VAL A C 1
ATOM 730 O O . VAL A 1 96 ? -8.854 16.688 -2.043 1.00 94.69 96 VAL A O 1
ATOM 733 N N . VAL A 1 97 ? -9.708 15.534 -0.298 1.00 92.62 97 VAL A N 1
ATOM 734 C CA . VAL A 1 97 ? -10.581 14.651 -1.083 1.00 92.62 97 VAL A CA 1
ATOM 735 C C . VAL A 1 97 ? -11.630 15.458 -1.845 1.00 92.62 97 VAL A C 1
ATOM 737 O O . VAL A 1 97 ? -11.760 15.293 -3.054 1.00 92.62 97 VAL A O 1
ATOM 740 N N . THR A 1 98 ? -12.345 16.362 -1.180 1.00 90.69 98 THR A N 1
ATOM 741 C CA . THR A 1 98 ? -13.407 17.164 -1.813 1.00 90.69 98 THR A CA 1
ATOM 742 C C . THR A 1 98 ? -12.839 18.061 -2.915 1.00 90.69 98 THR A C 1
ATOM 744 O O . THR A 1 98 ? -13.394 18.146 -4.010 1.00 90.69 98 THR A O 1
ATOM 747 N N . ASN A 1 99 ? -11.675 18.668 -2.669 1.00 90.12 99 ASN A N 1
ATOM 748 C CA . ASN A 1 99 ? -11.002 19.555 -3.619 1.00 90.12 99 ASN A CA 1
ATOM 749 C C . ASN A 1 99 ? -10.386 18.821 -4.819 1.00 90.12 99 ASN A C 1
ATOM 751 O O . ASN A 1 99 ? -10.002 19.478 -5.783 1.00 90.12 99 ASN A O 1
ATOM 755 N N . SER A 1 100 ? -10.298 17.486 -4.789 1.00 85.31 100 SER A N 1
ATOM 756 C CA . SER A 1 100 ? -9.881 16.697 -5.961 1.00 85.31 100 SER A CA 1
ATOM 757 C C . SER A 1 100 ? -10.909 16.733 -7.101 1.00 85.31 100 SER A C 1
ATOM 759 O O . SER A 1 100 ? -10.582 16.407 -8.242 1.00 85.31 100 SER A O 1
ATOM 761 N N . GLY A 1 101 ? -12.129 17.202 -6.809 1.00 72.81 101 GLY A N 1
ATOM 762 C CA . GLY A 1 101 ? -13.215 17.379 -7.765 1.00 72.81 101 GLY A CA 1
ATOM 763 C C . GLY A 1 101 ? -14.135 16.162 -7.881 1.00 72.81 101 GLY A C 1
ATOM 764 O O . GLY A 1 101 ? -13.894 15.099 -7.318 1.00 72.81 101 GLY A O 1
ATOM 765 N N . SER A 1 102 ? -15.217 16.328 -8.646 1.00 65.94 102 SER A N 1
ATOM 766 C CA . SER A 1 102 ? -16.228 15.290 -8.915 1.00 65.94 102 SER A CA 1
ATOM 767 C C . SER A 1 102 ? -15.797 14.262 -9.961 1.00 65.94 102 SER A C 1
ATOM 769 O O . SER A 1 102 ? -16.555 13.360 -10.317 1.00 65.94 102 SER A O 1
ATOM 771 N N . LYS A 1 103 ? -14.600 14.428 -10.522 1.00 61.81 103 LYS A N 1
ATOM 772 C CA . LYS A 1 103 ? -14.136 13.604 -11.621 1.00 61.81 103 LYS A CA 1
ATOM 773 C C . LYS A 1 103 ? -13.472 12.371 -11.032 1.00 61.81 103 LYS A C 1
ATOM 775 O O . LYS A 1 103 ? -12.428 12.447 -10.397 1.00 61.81 103 LYS A O 1
ATOM 780 N N . ASN A 1 104 ? -14.167 11.255 -11.202 1.00 68.31 104 ASN A N 1
ATOM 781 C CA . ASN A 1 104 ? -13.865 9.907 -10.738 1.00 68.31 104 ASN A CA 1
ATOM 782 C C . ASN A 1 104 ? -12.533 9.376 -11.297 1.00 68.31 104 ASN A C 1
ATOM 784 O O . ASN A 1 104 ? -12.520 8.373 -12.005 1.00 68.31 104 ASN A O 1
ATOM 788 N N . TYR A 1 105 ? -11.408 10.017 -10.985 1.00 75.94 105 TYR A N 1
ATOM 789 C CA . TYR A 1 105 ? -10.083 9.598 -11.426 1.00 75.94 105 TYR A CA 1
ATOM 790 C C . TYR A 1 105 ? -9.483 8.531 -10.524 1.00 75.94 105 TYR A C 1
ATOM 792 O O . TYR A 1 105 ? -9.610 8.591 -9.294 1.00 75.94 105 TYR A O 1
ATOM 800 N N . GLN A 1 106 ? -8.782 7.587 -11.145 1.00 80.69 106 GLN A N 1
ATOM 801 C CA . GLN A 1 106 ? -7.946 6.628 -10.444 1.00 80.69 106 GLN A CA 1
ATOM 802 C C . GLN A 1 106 ? -6.668 7.323 -9.969 1.00 80.69 106 GLN A C 1
ATOM 804 O O . GLN A 1 106 ? -5.693 7.434 -10.708 1.00 80.69 106 GLN A O 1
ATOM 809 N N . MET A 1 107 ? -6.700 7.809 -8.728 1.00 87.31 107 MET A N 1
ATOM 810 C CA . MET A 1 107 ? -5.569 8.464 -8.076 1.00 87.31 107 MET A CA 1
ATOM 811 C C . MET A 1 107 ? -5.322 7.789 -6.735 1.00 87.31 107 MET A C 1
ATOM 813 O O . MET A 1 107 ? -6.142 7.912 -5.818 1.00 87.31 107 MET A O 1
ATOM 817 N N . PHE A 1 108 ? -4.200 7.089 -6.602 1.00 92.81 108 PHE A N 1
ATOM 818 C CA . PHE A 1 108 ? -3.930 6.301 -5.405 1.00 92.81 108 PHE A CA 1
ATOM 819 C C . PHE A 1 108 ? -3.782 7.171 -4.159 1.00 92.81 108 PHE A C 1
ATOM 821 O O . PHE A 1 108 ? -4.276 6.779 -3.105 1.00 92.81 108 PHE A O 1
ATOM 828 N N . MET A 1 109 ? -3.238 8.387 -4.265 1.00 94.25 109 MET A N 1
ATOM 829 C CA . MET A 1 109 ? -3.227 9.333 -3.143 1.00 94.25 109 MET A CA 1
ATOM 830 C C . MET A 1 109 ? -4.648 9.614 -2.624 1.00 94.25 109 MET A C 1
ATOM 832 O O . MET A 1 109 ? -4.885 9.574 -1.419 1.00 94.25 109 MET A O 1
ATOM 836 N N . ARG A 1 110 ? -5.612 9.857 -3.525 1.00 92.81 110 ARG A N 1
ATOM 837 C CA . ARG A 1 110 ? -7.021 10.089 -3.159 1.00 92.81 110 ARG A CA 1
ATOM 838 C C . ARG A 1 110 ? -7.649 8.833 -2.556 1.00 92.81 110 ARG A C 1
ATOM 840 O O . ARG A 1 110 ? -8.360 8.943 -1.563 1.00 92.81 110 ARG A O 1
ATOM 847 N N . PHE A 1 111 ? -7.368 7.660 -3.124 1.00 95.00 111 PHE A N 1
ATOM 848 C CA . PHE A 1 111 ? -7.907 6.387 -2.635 1.00 95.00 111 PHE A CA 1
ATOM 849 C C . PHE A 1 111 ? -7.456 6.111 -1.206 1.00 95.00 111 PHE A C 1
ATOM 851 O O . PHE A 1 111 ? -8.292 5.806 -0.363 1.00 95.00 111 PHE A O 1
ATOM 858 N N . VAL A 1 112 ? -6.169 6.305 -0.891 1.00 97.56 112 VAL A N 1
ATOM 859 C CA . VAL A 1 112 ? -5.681 6.153 0.489 1.00 97.56 112 VAL A CA 1
ATOM 860 C C . VAL A 1 112 ? -6.451 7.055 1.447 1.00 97.56 112 VAL A C 1
ATOM 862 O O . VAL A 1 112 ? -6.881 6.587 2.499 1.00 97.56 112 VAL A O 1
ATOM 865 N N . LEU A 1 113 ? -6.647 8.330 1.099 1.00 97.12 113 LEU A N 1
ATOM 866 C CA . LEU A 1 113 ? -7.359 9.273 1.963 1.00 97.12 113 LEU A CA 1
ATOM 867 C C . LEU A 1 113 ? -8.826 8.867 2.160 1.00 97.12 113 LEU A C 1
ATOM 869 O O . LEU A 1 113 ? -9.283 8.839 3.300 1.00 97.12 113 LEU A O 1
ATOM 873 N N . ASN A 1 114 ? -9.535 8.499 1.087 1.00 95.94 114 ASN A N 1
ATOM 874 C CA . ASN A 1 114 ? -10.918 8.013 1.160 1.00 95.94 114 ASN A CA 1
ATOM 875 C C . ASN A 1 114 ? -11.036 6.762 2.022 1.00 95.94 114 ASN A C 1
ATOM 877 O O . ASN A 1 114 ? -11.838 6.729 2.949 1.00 95.94 114 ASN A O 1
ATOM 881 N N . ARG A 1 115 ? -10.208 5.751 1.754 1.00 98.06 115 ARG A N 1
ATOM 882 C CA . ARG A 1 115 ? -10.225 4.497 2.510 1.00 98.06 115 ARG A CA 1
ATOM 883 C C . ARG A 1 115 ? -9.856 4.711 3.967 1.00 98.06 115 ARG A C 1
ATOM 885 O O . ARG A 1 115 ? -10.460 4.106 4.836 1.00 98.06 115 ARG A O 1
ATOM 892 N N . THR A 1 116 ? -8.908 5.598 4.257 1.00 98.69 116 THR A N 1
ATOM 893 C CA . THR A 1 116 ? -8.567 5.935 5.645 1.00 98.69 116 THR A CA 1
ATOM 894 C C . THR A 1 116 ? -9.742 6.615 6.343 1.00 98.69 116 THR A C 1
ATOM 896 O O . THR A 1 116 ? -10.044 6.266 7.477 1.00 98.69 116 THR A O 1
ATOM 899 N N . LEU A 1 117 ? -10.440 7.546 5.681 1.00 98.38 117 LEU A N 1
ATOM 900 C CA . LEU A 1 117 ? -11.640 8.173 6.243 1.00 98.38 117 LEU A CA 1
ATOM 901 C C . LEU A 1 117 ? -12.766 7.156 6.478 1.00 98.38 117 LEU A C 1
ATOM 903 O O . LEU A 1 117 ? -13.406 7.220 7.525 1.00 98.38 117 LEU A O 1
ATOM 907 N N . LEU A 1 118 ? -12.957 6.206 5.557 1.00 98.31 118 LEU A N 1
ATOM 908 C CA . LEU A 1 118 ? -13.883 5.087 5.732 1.00 98.31 118 LEU A CA 1
ATOM 909 C C . LEU A 1 118 ? -13.498 4.255 6.961 1.00 98.31 118 LEU A C 1
ATOM 911 O O . LEU A 1 118 ? -14.321 4.055 7.843 1.00 98.31 118 LEU A O 1
ATOM 915 N N . LEU A 1 119 ? -12.237 3.833 7.078 1.00 98.62 119 LEU A N 1
ATOM 916 C CA . LEU A 1 119 ? -11.767 3.051 8.225 1.00 98.62 119 LEU A CA 1
ATOM 917 C C . LEU A 1 119 ? -11.894 3.820 9.549 1.00 98.62 119 LEU A C 1
ATOM 919 O O . LEU A 1 119 ? -12.264 3.229 10.555 1.00 98.62 119 LEU A O 1
ATOM 923 N N . VAL A 1 120 ? -11.659 5.135 9.553 1.00 98.44 120 VAL A N 1
ATOM 924 C CA . VAL A 1 120 ? -11.905 5.993 10.724 1.00 98.44 120 VAL A CA 1
ATOM 925 C C . VAL A 1 120 ? -13.388 6.018 11.092 1.00 98.44 120 VAL A C 1
ATOM 927 O O . VAL A 1 120 ? -13.715 5.915 12.273 1.00 98.44 120 VAL A O 1
ATOM 930 N N . GLN A 1 121 ? -14.286 6.142 10.113 1.00 98.19 121 GLN A N 1
ATOM 931 C CA . GLN A 1 121 ? -15.727 6.078 10.358 1.00 98.19 121 GLN A CA 1
ATOM 932 C C . GLN A 1 121 ? -16.139 4.721 10.928 1.00 98.19 121 GLN A C 1
ATOM 934 O O . GLN A 1 121 ? -16.915 4.683 11.881 1.00 98.19 121 GLN A O 1
ATOM 939 N N . GLU A 1 122 ? -15.600 3.631 10.386 1.00 97.94 122 GLU A N 1
ATOM 940 C CA . GLU A 1 122 ? -15.847 2.285 10.896 1.00 97.94 122 GLU A CA 1
ATOM 941 C C . GLU A 1 122 ? -15.392 2.165 12.356 1.00 97.94 122 GLU A C 1
ATOM 943 O O . GLU A 1 122 ? -16.200 1.781 13.198 1.00 97.94 122 GLU A O 1
ATOM 948 N N . THR A 1 123 ? -14.174 2.606 12.697 1.00 97.94 123 THR A N 1
ATOM 949 C CA . THR A 1 123 ? -13.690 2.629 14.090 1.00 97.94 123 THR A CA 1
ATOM 950 C C . THR A 1 123 ? -14.626 3.420 15.004 1.00 97.94 123 THR A C 1
ATOM 952 O O . THR A 1 123 ? -15.048 2.919 16.039 1.00 97.94 123 THR A O 1
ATOM 955 N N . VAL A 1 124 ? -15.001 4.643 14.615 1.00 97.19 124 VAL A N 1
ATOM 956 C CA . VAL A 1 124 ? -15.876 5.508 15.428 1.00 97.19 124 VAL A CA 1
ATOM 957 C C . VAL A 1 124 ? -17.282 4.919 15.584 1.00 97.19 124 VAL A C 1
ATOM 959 O O . VAL A 1 124 ? -17.914 5.129 16.612 1.00 97.19 124 VAL A O 1
ATOM 962 N N . SER A 1 125 ? -17.782 4.184 14.589 1.00 97.12 125 SER A N 1
ATOM 963 C CA . SER A 1 125 ? -19.107 3.553 14.658 1.00 97.12 125 SER A CA 1
ATOM 964 C C . SER A 1 125 ? -19.160 2.331 15.577 1.00 97.12 125 SER A C 1
ATOM 966 O O . SER A 1 125 ? -20.240 1.985 16.052 1.00 97.12 125 SER A O 1
ATOM 968 N N . GLN A 1 126 ? -18.013 1.685 15.812 1.00 97.12 126 GLN A N 1
ATOM 969 C CA . GLN A 1 126 ? -17.906 0.432 16.563 1.00 97.12 126 GLN A CA 1
ATOM 970 C C . GLN A 1 126 ? -17.269 0.597 17.950 1.00 97.12 126 GLN A C 1
ATOM 972 O O . GLN A 1 126 ? -17.219 -0.374 18.692 1.00 97.12 126 GLN A O 1
ATOM 977 N N . SER A 1 127 ? -16.780 1.788 18.304 1.00 96.31 127 SER A N 1
ATOM 978 C CA . SER A 1 127 ? -16.113 2.057 19.585 1.00 96.31 127 SER A CA 1
ATOM 979 C C . SER A 1 127 ? -16.779 3.190 20.353 1.00 96.31 127 SER A C 1
ATOM 981 O O . SER A 1 127 ? -17.266 4.157 19.764 1.00 96.31 127 SER A O 1
ATOM 983 N N . ASP A 1 128 ? -16.714 3.134 21.683 1.00 95.75 128 ASP A N 1
ATOM 984 C CA . ASP A 1 128 ? -17.023 4.297 22.514 1.00 95.75 128 ASP A CA 1
ATOM 985 C C . ASP A 1 128 ? -15.856 5.299 22.461 1.00 95.75 128 ASP A C 1
ATOM 987 O O . ASP A 1 128 ? -14.696 4.985 22.743 1.00 95.75 128 ASP A O 1
ATOM 991 N N . TRP A 1 129 ? -16.167 6.541 22.090 1.00 94.38 129 TRP A N 1
ATOM 992 C CA . TRP A 1 129 ? -15.191 7.628 22.007 1.00 94.38 129 TRP A CA 1
ATOM 993 C C . TRP A 1 129 ? -14.621 8.040 23.371 1.00 94.38 129 TRP A C 1
ATOM 995 O O . TRP A 1 129 ? -13.582 8.700 23.433 1.00 94.38 129 TRP A O 1
ATOM 1005 N N . ASN A 1 130 ? -15.305 7.686 24.459 1.00 94.88 130 ASN A N 1
ATOM 1006 C CA . ASN A 1 130 ? -14.856 7.961 25.821 1.00 94.88 130 ASN A CA 1
ATOM 1007 C C . ASN A 1 130 ? -13.899 6.890 26.357 1.00 94.88 130 ASN A C 1
ATOM 1009 O O . ASN A 1 130 ? -13.248 7.131 27.375 1.00 94.88 130 ASN A O 1
ATOM 1013 N N . GLU A 1 131 ? -13.797 5.738 25.688 1.00 94.50 131 GLU A N 1
ATOM 1014 C CA . GLU A 1 131 ? -12.867 4.686 26.085 1.00 94.50 131 GLU A CA 1
ATOM 1015 C C . GLU A 1 131 ? -11.413 5.123 25.831 1.00 94.50 131 GLU A C 1
ATOM 1017 O O . GLU A 1 131 ? -11.089 5.659 24.760 1.00 94.50 131 GLU A O 1
ATOM 1022 N N . PRO A 1 132 ? -10.505 4.919 26.805 1.00 92.19 132 PRO A N 1
ATOM 1023 C CA . PRO A 1 132 ? -9.097 5.245 26.633 1.00 92.19 132 PRO A CA 1
ATOM 1024 C C . PRO A 1 132 ? -8.483 4.508 25.434 1.00 92.19 132 PRO A C 1
ATOM 1026 O O . PRO A 1 132 ? -8.601 3.289 25.311 1.00 92.19 132 PRO A O 1
ATOM 1029 N N . GLY A 1 133 ? -7.770 5.235 24.572 1.00 95.62 133 GLY A N 1
ATOM 1030 C CA . GLY A 1 133 ? -7.087 4.665 23.407 1.00 95.62 133 GLY A CA 1
ATOM 1031 C C . GLY A 1 133 ? -7.874 4.740 22.095 1.00 95.62 133 GLY A C 1
ATOM 1032 O O . GLY A 1 133 ? -7.262 4.612 21.031 1.00 95.62 133 GLY A O 1
ATOM 1033 N N . THR A 1 134 ? -9.190 4.992 22.116 1.00 96.44 134 THR A N 1
ATOM 1034 C CA . THR A 1 134 ? -9.995 5.108 20.882 1.00 96.44 134 THR A CA 1
ATOM 1035 C C . THR A 1 134 ? -9.528 6.290 20.027 1.00 96.44 134 THR A C 1
ATOM 1037 O O . THR A 1 134 ? -9.325 6.159 18.816 1.00 96.44 134 THR A O 1
ATOM 1040 N N . ALA A 1 135 ? -9.297 7.447 20.653 1.00 97.50 135 ALA A N 1
ATOM 1041 C CA . ALA A 1 135 ? -8.856 8.648 19.951 1.00 97.50 135 ALA A CA 1
ATOM 1042 C C . ALA A 1 135 ? -7.427 8.506 19.401 1.00 97.50 135 ALA A C 1
ATOM 1044 O O . ALA A 1 135 ? -7.156 8.935 18.279 1.00 97.50 135 ALA A O 1
ATOM 1045 N N . GLU A 1 136 ? -6.530 7.871 20.156 1.00 98.19 136 GLU A N 1
ATOM 1046 C CA . GLU A 1 136 ? -5.164 7.549 19.741 1.00 98.19 136 GLU A CA 1
ATOM 1047 C C . GLU A 1 136 ? -5.149 6.566 18.565 1.00 98.19 136 GLU A C 1
ATOM 1049 O O . GLU A 1 136 ? -4.385 6.757 17.622 1.00 98.19 136 GLU A O 1
ATOM 1054 N N . SER A 1 137 ? -6.030 5.564 18.574 1.00 98.00 137 SER A N 1
ATOM 1055 C CA . SER A 1 137 ? -6.164 4.595 17.480 1.00 98.00 137 SER A CA 1
ATOM 1056 C C . SER A 1 137 ? -6.653 5.254 16.189 1.00 98.00 137 SER A C 1
ATOM 1058 O O . SER A 1 137 ? -6.122 5.000 15.108 1.00 98.00 137 SER A O 1
ATOM 1060 N N . VAL A 1 138 ? -7.640 6.152 16.289 1.00 98.44 138 VAL A N 1
ATOM 1061 C CA . VAL A 1 138 ? -8.100 6.946 15.140 1.00 98.44 138 VAL A CA 1
ATOM 1062 C C . VAL A 1 138 ? -7.000 7.873 14.630 1.00 98.44 138 VAL A C 1
ATOM 1064 O O . VAL A 1 138 ? -6.803 7.973 13.419 1.00 98.44 138 VAL A O 1
ATOM 1067 N N . LEU A 1 139 ? -6.263 8.523 15.530 1.00 98.50 139 LEU A N 1
ATOM 1068 C CA . LEU A 1 139 ? -5.130 9.364 15.161 1.00 98.50 139 LEU A CA 1
ATOM 1069 C C . LEU A 1 139 ? -4.045 8.561 14.426 1.00 98.50 139 LEU A C 1
ATOM 1071 O O . LEU A 1 139 ? -3.549 9.027 13.401 1.00 98.50 139 LEU A O 1
ATOM 1075 N N . ASP A 1 140 ? -3.707 7.361 14.904 1.00 98.56 140 ASP A N 1
ATOM 1076 C CA . ASP A 1 140 ? -2.720 6.482 14.266 1.00 98.56 140 ASP A CA 1
ATOM 1077 C C . ASP A 1 140 ? -3.146 6.104 12.839 1.00 98.56 140 ASP A C 1
ATOM 1079 O O . ASP A 1 140 ? -2.376 6.291 11.894 1.00 98.56 140 ASP A O 1
ATOM 1083 N N . LEU A 1 141 ? -4.408 5.698 12.642 1.00 98.56 141 LEU A N 1
ATOM 1084 C CA . LEU A 1 141 ? -4.960 5.429 11.306 1.00 98.56 141 LEU A CA 1
ATOM 1085 C C . LEU A 1 141 ? -4.831 6.641 10.373 1.00 98.56 141 LEU A C 1
ATOM 1087 O O . LEU A 1 141 ? -4.445 6.494 9.213 1.00 98.56 141 LEU A O 1
ATOM 1091 N N . GLN A 1 142 ? -5.129 7.844 10.865 1.00 98.75 142 GLN A N 1
ATOM 1092 C CA . GLN A 1 142 ? -5.042 9.074 10.074 1.00 98.75 142 GLN A CA 1
ATOM 1093 C C . GLN A 1 142 ? -3.605 9.432 9.710 1.00 98.75 142 GLN A C 1
ATOM 1095 O O . GLN A 1 142 ? -3.331 9.757 8.554 1.00 98.75 142 GLN A O 1
ATOM 1100 N N . VAL A 1 143 ? -2.680 9.364 10.667 1.00 98.69 143 VAL A N 1
ATOM 1101 C CA . VAL A 1 143 ? -1.260 9.644 10.428 1.00 98.69 143 VAL A CA 1
ATOM 1102 C C . VAL A 1 143 ? -0.685 8.638 9.429 1.00 98.69 143 VAL A C 1
ATOM 1104 O O . VAL A 1 143 ? -0.033 9.047 8.462 1.00 98.69 143 VAL A O 1
ATOM 1107 N N . THR A 1 144 ? -0.977 7.346 9.594 1.00 98.62 144 THR A N 1
ATOM 1108 C CA . THR A 1 144 ? -0.579 6.291 8.650 1.00 98.62 144 THR A CA 1
ATOM 1109 C C . THR A 1 144 ? -1.167 6.533 7.263 1.00 98.62 144 THR A C 1
ATOM 1111 O O . THR A 1 144 ? -0.428 6.527 6.275 1.00 98.62 144 THR A O 1
ATOM 1114 N N . GLY A 1 145 ? -2.462 6.841 7.173 1.00 98.50 145 GLY A N 1
ATOM 1115 C CA . GLY A 1 145 ? -3.129 7.150 5.910 1.00 98.50 145 GLY A CA 1
ATOM 1116 C C . GLY A 1 145 ? -2.542 8.370 5.199 1.00 98.50 145 GLY A C 1
ATOM 1117 O O . GLY A 1 145 ? -2.285 8.317 3.997 1.00 98.50 145 GLY A O 1
ATOM 1118 N N . ILE A 1 146 ? -2.250 9.460 5.915 1.00 98.50 146 ILE A N 1
ATOM 1119 C CA . ILE A 1 146 ? -1.630 10.654 5.320 1.00 98.50 146 ILE A CA 1
ATOM 1120 C C . ILE A 1 146 ? -0.216 10.344 4.814 1.00 98.50 146 ILE A C 1
ATOM 1122 O O . ILE A 1 146 ? 0.118 10.698 3.682 1.00 98.50 146 ILE A O 1
ATOM 1126 N N . ASN A 1 147 ? 0.607 9.660 5.611 1.00 98.12 147 ASN A N 1
ATOM 1127 C CA . ASN A 1 147 ? 1.959 9.273 5.198 1.00 98.12 147 ASN A CA 1
ATOM 1128 C C . ASN A 1 147 ? 1.936 8.372 3.957 1.00 98.12 147 ASN A C 1
ATOM 1130 O O . ASN A 1 147 ? 2.736 8.543 3.034 1.00 98.12 147 ASN A O 1
ATOM 1134 N N . LEU A 1 148 ? 0.987 7.440 3.898 1.00 97.50 148 LEU A N 1
ATOM 1135 C CA . LEU A 1 148 ? 0.816 6.561 2.752 1.00 97.50 148 LEU A CA 1
ATOM 1136 C C . LEU A 1 148 ? 0.301 7.318 1.515 1.00 97.50 148 LEU A C 1
ATOM 1138 O O . LEU A 1 148 ? 0.789 7.083 0.409 1.00 97.50 148 LEU A O 1
ATOM 1142 N N . ALA A 1 149 ? -0.619 8.269 1.681 1.00 96.94 149 ALA A N 1
ATOM 1143 C CA . ALA A 1 149 ? -1.086 9.132 0.598 1.00 96.94 149 ALA A CA 1
ATOM 1144 C C . ALA A 1 149 ? 0.076 9.949 0.000 1.00 96.94 149 ALA A C 1
ATOM 1146 O O . ALA A 1 149 ? 0.249 9.984 -1.220 1.00 96.94 149 ALA A O 1
ATOM 1147 N N . LEU A 1 150 ? 0.935 10.520 0.853 1.00 96.06 150 LEU A N 1
ATOM 1148 C CA . LEU A 1 150 ? 2.149 11.233 0.436 1.00 96.06 150 LEU A CA 1
ATOM 1149 C C . LEU A 1 150 ? 3.141 10.329 -0.314 1.00 96.06 150 LEU A C 1
ATOM 1151 O O . LEU A 1 150 ? 3.813 10.798 -1.229 1.00 96.06 150 LEU A O 1
ATOM 1155 N N . LYS A 1 151 ? 3.208 9.032 0.006 1.00 94.56 151 LYS A N 1
ATOM 1156 C CA . LYS A 1 151 ? 4.022 8.058 -0.742 1.00 94.56 151 LYS A CA 1
ATOM 1157 C C . LYS A 1 151 ? 3.484 7.813 -2.157 1.00 94.56 151 LYS A C 1
ATOM 1159 O O . LYS A 1 151 ? 4.266 7.656 -3.093 1.00 94.56 151 LYS A O 1
ATOM 1164 N N . PHE A 1 152 ? 2.162 7.789 -2.335 1.00 93.56 152 PHE A N 1
ATOM 1165 C CA . PHE A 1 152 ? 1.542 7.586 -3.650 1.00 93.56 152 PHE A CA 1
ATOM 1166 C C . PHE A 1 152 ? 1.474 8.848 -4.515 1.00 93.56 152 PHE A C 1
ATOM 1168 O O . PHE A 1 152 ? 1.345 8.723 -5.731 1.00 93.56 152 PHE A O 1
ATOM 1175 N N . TYR A 1 153 ? 1.656 10.038 -3.938 1.00 90.88 153 TYR A N 1
ATOM 1176 C CA . TYR A 1 153 ? 1.746 11.298 -4.684 1.00 90.88 153 TYR A CA 1
ATOM 1177 C C . TYR A 1 153 ? 2.771 11.249 -5.832 1.00 90.88 153 TYR A C 1
ATOM 1179 O O . TYR A 1 153 ? 2.459 11.615 -6.966 1.00 90.88 153 TYR A O 1
ATOM 1187 N N . GLU A 1 154 ? 3.988 10.760 -5.570 1.00 83.06 154 GLU A N 1
ATOM 1188 C CA . GLU A 1 154 ? 5.032 10.674 -6.600 1.00 83.06 154 GLU A CA 1
ATOM 1189 C C . GLU A 1 154 ? 4.663 9.672 -7.700 1.00 83.06 154 GLU A C 1
ATOM 1191 O O . GLU A 1 154 ? 4.871 9.936 -8.889 1.00 83.06 154 GLU A O 1
ATOM 1196 N N . SER A 1 155 ? 4.066 8.538 -7.316 1.00 82.19 155 SER A N 1
ATOM 1197 C CA . SER A 1 155 ? 3.564 7.534 -8.258 1.00 82.19 155 SER A CA 1
ATOM 1198 C C . SER A 1 155 ? 2.511 8.141 -9.184 1.00 82.19 155 SER A C 1
ATOM 1200 O O . SER A 1 155 ? 2.626 8.013 -10.407 1.00 82.19 155 SER A O 1
ATOM 1202 N N . ASP A 1 156 ? 1.555 8.871 -8.614 1.00 84.38 156 ASP A N 1
ATOM 1203 C CA . ASP A 1 156 ? 0.469 9.543 -9.320 1.00 84.38 156 ASP A CA 1
ATOM 1204 C C . ASP A 1 156 ? 0.990 10.604 -10.306 1.00 84.38 156 ASP A C 1
ATOM 1206 O O . ASP A 1 156 ? 0.632 10.579 -11.487 1.00 84.38 156 ASP A O 1
ATOM 1210 N N . LEU A 1 157 ? 1.910 11.482 -9.886 1.00 82.94 157 LEU A N 1
ATOM 1211 C CA . LEU A 1 157 ? 2.532 12.466 -10.785 1.00 82.94 157 LEU A CA 1
ATOM 1212 C C . LEU A 1 157 ? 3.350 11.816 -11.904 1.00 82.94 157 LEU A C 1
ATOM 1214 O O . LEU A 1 157 ? 3.312 12.266 -13.056 1.00 82.94 157 LEU A O 1
ATOM 1218 N N . SER A 1 158 ? 4.103 10.763 -11.575 1.00 79.25 158 SER A N 1
ATOM 1219 C CA . SER A 1 158 ? 4.916 10.044 -12.556 1.00 79.25 158 SER A CA 1
ATOM 1220 C C . SER A 1 158 ? 4.036 9.392 -13.623 1.00 79.25 158 SER A C 1
ATOM 1222 O O . SER A 1 158 ? 4.381 9.417 -14.805 1.00 79.25 158 SER A O 1
ATOM 1224 N N . TYR A 1 159 ? 2.890 8.844 -13.214 1.00 78.44 159 TYR A N 1
ATOM 1225 C CA . TYR A 1 159 ? 1.913 8.235 -14.101 1.00 78.44 159 TYR A CA 1
ATOM 1226 C C . TYR A 1 159 ? 1.306 9.277 -15.043 1.00 78.44 159 TYR A C 1
ATOM 1228 O O . TYR A 1 159 ? 1.380 9.095 -16.257 1.00 78.44 159 TYR A O 1
ATOM 1236 N N . GLN A 1 160 ? 0.838 10.416 -14.522 1.00 76.75 160 GLN A N 1
ATOM 1237 C CA . GLN A 1 160 ? 0.280 11.483 -15.363 1.00 76.75 160 GLN A CA 1
ATOM 1238 C C . GLN A 1 160 ? 1.312 12.049 -16.347 1.00 76.75 160 GLN A C 1
ATOM 1240 O O . GLN A 1 160 ? 1.024 12.248 -17.526 1.00 76.75 160 GLN A O 1
ATOM 1245 N N . SER A 1 161 ? 2.559 12.222 -15.904 1.00 78.38 161 SER A N 1
ATOM 1246 C CA . SER A 1 161 ? 3.649 12.679 -16.775 1.00 78.38 161 SER A CA 1
ATOM 1247 C C . SER A 1 161 ? 3.928 11.715 -17.935 1.00 78.38 161 SER A C 1
ATOM 1249 O O . SER A 1 161 ? 4.313 12.160 -19.016 1.00 78.38 161 SER A O 1
ATOM 1251 N N . ARG A 1 162 ? 3.763 10.400 -17.728 1.00 70.56 162 ARG A N 1
ATOM 1252 C CA . ARG A 1 162 ? 3.909 9.382 -18.784 1.00 70.56 162 ARG A CA 1
ATOM 1253 C C . ARG A 1 162 ? 2.688 9.331 -19.698 1.00 70.56 162 ARG A C 1
ATOM 1255 O O . ARG A 1 162 ? 2.868 9.316 -20.915 1.00 70.56 162 ARG A O 1
ATOM 1262 N N . ALA A 1 163 ? 1.485 9.379 -19.129 1.00 69.62 163 ALA A N 1
ATOM 1263 C CA . ALA A 1 163 ? 0.232 9.399 -19.879 1.00 69.62 163 ALA A CA 1
ATOM 1264 C C . ALA A 1 163 ? 0.180 10.588 -20.857 1.00 69.62 163 ALA A C 1
ATOM 1266 O O . ALA A 1 163 ? -0.105 10.400 -22.038 1.00 69.62 163 ALA A O 1
ATOM 1267 N N . ASN A 1 164 ? 0.591 11.782 -20.415 1.00 73.38 164 ASN A N 1
ATOM 1268 C CA . ASN A 1 164 ? 0.651 12.984 -21.261 1.00 73.38 164 ASN A CA 1
ATOM 1269 C C . ASN A 1 164 ? 1.690 12.890 -22.393 1.00 73.38 164 ASN A C 1
ATOM 1271 O O . ASN A 1 164 ? 1.583 13.589 -23.395 1.00 73.38 164 ASN A O 1
ATOM 1275 N N . ARG A 1 165 ? 2.698 12.014 -22.273 1.00 76.44 165 ARG A N 1
ATOM 1276 C CA . ARG A 1 165 ? 3.678 11.737 -23.343 1.00 76.44 165 ARG A CA 1
ATOM 1277 C C . ARG A 1 165 ? 3.195 10.668 -24.329 1.00 76.44 165 ARG A C 1
ATOM 1279 O O . ARG A 1 165 ? 3.984 10.213 -25.152 1.00 76.44 165 ARG A O 1
ATOM 1286 N N . GLY A 1 166 ? 1.936 10.234 -24.224 1.00 68.69 166 GLY A N 1
ATOM 1287 C CA . GLY A 1 166 ? 1.372 9.164 -25.046 1.00 68.69 166 GLY A CA 1
ATOM 1288 C C . GLY A 1 166 ? 1.889 7.771 -24.684 1.00 68.69 166 GLY A C 1
ATOM 1289 O O . GLY A 1 166 ? 1.753 6.855 -25.485 1.00 68.69 166 GLY A O 1
ATOM 1290 N N . ASN A 1 167 ? 2.501 7.602 -23.505 1.00 66.81 167 ASN A N 1
ATOM 1291 C CA . ASN A 1 167 ? 2.919 6.297 -22.997 1.00 66.81 167 ASN A CA 1
ATOM 1292 C C . ASN A 1 167 ? 1.873 5.786 -21.998 1.00 66.81 167 ASN A C 1
ATOM 1294 O O . ASN A 1 167 ? 2.071 5.831 -20.781 1.00 66.81 167 ASN A O 1
ATOM 1298 N N . ASP A 1 168 ? 0.728 5.376 -22.537 1.00 57.88 168 ASP A N 1
ATOM 1299 C CA . ASP A 1 168 ? -0.453 4.896 -21.810 1.00 57.88 168 ASP A CA 1
ATOM 1300 C C . ASP A 1 168 ? -0.440 3.381 -21.549 1.00 57.88 168 ASP A C 1
ATOM 1302 O O . ASP A 1 168 ? -1.294 2.867 -20.833 1.00 57.88 168 ASP A O 1
ATOM 1306 N N . ALA A 1 169 ? 0.579 2.669 -22.036 1.00 56.47 169 ALA A N 1
ATOM 1307 C CA . ALA A 1 169 ? 0.768 1.243 -21.775 1.00 56.47 169 ALA A CA 1
ATOM 1308 C C . ALA A 1 169 ? 1.110 0.916 -20.302 1.00 56.47 169 ALA A C 1
ATOM 1310 O O . ALA A 1 169 ? 1.137 -0.253 -19.919 1.00 56.47 169 ALA A O 1
ATOM 1311 N N . VAL A 1 170 ? 1.395 1.920 -19.464 1.00 58.03 170 VAL A N 1
ATOM 1312 C CA . VAL A 1 170 ? 1.798 1.721 -18.064 1.00 58.03 170 VAL A CA 1
ATOM 1313 C C . VAL A 1 170 ? 0.579 1.803 -17.153 1.00 58.03 170 VAL A C 1
ATOM 1315 O O . VAL A 1 170 ? 0.292 2.864 -16.609 1.00 58.03 170 VAL A O 1
ATOM 1318 N N . ASN A 1 171 ? -0.117 0.684 -16.958 1.00 67.75 171 ASN A N 1
ATOM 1319 C CA . ASN A 1 171 ? -1.194 0.595 -15.974 1.00 67.75 171 ASN A CA 1
ATOM 1320 C C . ASN A 1 171 ? -0.638 0.790 -14.549 1.00 67.75 171 ASN A C 1
ATOM 1322 O O . ASN A 1 171 ? 0.440 0.281 -14.221 1.00 67.75 171 ASN A O 1
ATOM 1326 N N . GLN A 1 172 ? -1.348 1.528 -13.695 1.00 77.81 172 GLN A N 1
ATOM 1327 C CA . GLN A 1 172 ? -1.004 1.562 -12.275 1.00 77.81 172 GLN A CA 1
ATOM 1328 C C . GLN A 1 172 ? -1.317 0.185 -11.669 1.00 77.81 172 GLN A C 1
ATOM 1330 O O . GLN A 1 172 ? -2.423 -0.322 -11.834 1.00 77.81 172 GLN A O 1
ATOM 1335 N N . SER A 1 173 ? -0.359 -0.434 -10.971 1.00 89.50 173 SER A N 1
ATOM 1336 C CA . SER A 1 173 ? -0.602 -1.744 -10.355 1.00 89.50 173 SER A CA 1
ATOM 1337 C C . SER A 1 173 ? -1.434 -1.593 -9.084 1.00 89.50 173 SER A C 1
ATOM 1339 O O . SER A 1 173 ? -0.945 -1.121 -8.051 1.00 89.50 173 SER A O 1
ATOM 1341 N N . TYR A 1 174 ? -2.688 -2.032 -9.165 1.00 92.75 174 TYR A N 1
ATOM 1342 C CA . TYR A 1 174 ? -3.574 -2.162 -8.017 1.00 92.75 174 TYR A CA 1
ATOM 1343 C C . TYR A 1 174 ? -3.028 -3.149 -6.991 1.00 92.75 174 TYR A C 1
ATOM 1345 O O . TYR A 1 174 ? -3.171 -2.909 -5.799 1.00 92.75 174 TYR A O 1
ATOM 1353 N N . ALA A 1 175 ? -2.336 -4.205 -7.415 1.00 94.44 175 ALA A N 1
ATOM 1354 C CA . ALA A 1 175 ? -1.761 -5.171 -6.494 1.00 94.44 175 ALA A CA 1
ATOM 1355 C C . ALA A 1 175 ? -0.632 -4.560 -5.647 1.00 94.44 175 ALA A C 1
ATOM 1357 O O . ALA A 1 175 ? -0.587 -4.785 -4.438 1.00 94.44 175 ALA A O 1
ATOM 1358 N N . ILE A 1 176 ? 0.229 -3.711 -6.229 1.00 93.62 176 ILE A N 1
ATOM 1359 C CA . ILE A 1 176 ? 1.232 -2.949 -5.455 1.00 93.62 176 ILE A CA 1
ATOM 1360 C C . ILE A 1 176 ? 0.542 -2.001 -4.479 1.00 93.62 176 ILE A C 1
ATOM 1362 O O . ILE A 1 176 ? 0.936 -1.916 -3.311 1.00 93.62 176 ILE A O 1
ATOM 1366 N N . PHE A 1 177 ? -0.471 -1.282 -4.962 1.00 95.44 177 PHE A N 1
ATOM 1367 C CA . PHE A 1 177 ? -1.234 -0.345 -4.153 1.00 95.44 177 PHE A CA 1
ATOM 1368 C C . PHE A 1 177 ? -1.900 -1.040 -2.961 1.00 95.44 177 PHE A C 1
ATOM 1370 O O . PHE A 1 177 ? -1.597 -0.696 -1.819 1.00 95.44 177 PHE A O 1
ATOM 1377 N N . GLY A 1 178 ? -2.715 -2.062 -3.222 1.00 97.06 178 GLY A N 1
ATOM 1378 C CA . GLY A 1 178 ? -3.440 -2.839 -2.224 1.00 97.06 178 GLY A CA 1
ATOM 1379 C C . GLY A 1 178 ? -2.505 -3.524 -1.234 1.00 97.06 178 GLY A C 1
ATOM 1380 O O . GLY A 1 178 ? -2.724 -3.429 -0.031 1.00 97.06 178 GLY A O 1
ATOM 1381 N N . ALA A 1 179 ? -1.401 -4.125 -1.690 1.00 96.88 179 ALA A N 1
ATOM 1382 C CA . ALA A 1 179 ? -0.431 -4.749 -0.788 1.00 96.88 179 ALA A CA 1
ATOM 1383 C C . ALA A 1 179 ? 0.242 -3.721 0.137 1.00 96.88 179 ALA A C 1
ATOM 1385 O O . ALA A 1 179 ? 0.378 -3.964 1.337 1.00 96.88 179 ALA A O 1
ATOM 1386 N N . THR A 1 180 ? 0.627 -2.556 -0.399 1.00 96.44 180 THR A N 1
ATOM 1387 C CA . THR A 1 180 ? 1.237 -1.481 0.400 1.00 96.44 180 THR A CA 1
ATOM 1388 C C . THR A 1 180 ? 0.228 -0.891 1.386 1.00 96.44 180 THR A C 1
ATOM 1390 O O . THR A 1 180 ? 0.556 -0.716 2.558 1.00 96.44 180 THR A O 1
ATOM 1393 N N . PHE A 1 181 ? -0.998 -0.614 0.932 1.00 98.06 181 PHE A N 1
ATOM 1394 C CA . PHE A 1 181 ? -2.083 -0.101 1.767 1.00 98.06 181 PHE A CA 1
ATOM 1395 C C . PHE A 1 181 ? -2.435 -1.075 2.887 1.00 98.06 181 PHE A C 1
ATOM 1397 O O . PHE A 1 181 ? -2.389 -0.701 4.056 1.00 98.06 181 PHE A O 1
ATOM 1404 N N . GLY A 1 182 ? -2.704 -2.335 2.544 1.00 98.06 182 GLY A N 1
ATOM 1405 C CA . GLY A 1 182 ? -3.034 -3.382 3.502 1.00 98.06 182 GLY A CA 1
ATOM 1406 C C . GLY A 1 182 ? -1.956 -3.534 4.565 1.00 98.06 182 GLY A C 1
ATOM 1407 O O . GLY A 1 182 ? -2.258 -3.491 5.750 1.00 98.06 182 GLY A O 1
ATOM 1408 N N . LYS A 1 183 ? -0.686 -3.640 4.164 1.00 97.25 183 LYS A N 1
ATOM 1409 C CA . LYS A 1 183 ? 0.441 -3.798 5.092 1.00 97.25 183 LYS A CA 1
ATOM 1410 C C . LYS A 1 183 ? 0.546 -2.675 6.120 1.00 97.25 183 LYS A C 1
ATOM 1412 O O . LYS A 1 183 ? 0.735 -2.969 7.299 1.00 97.25 183 LYS A O 1
ATOM 1417 N N . GLU A 1 184 ? 0.478 -1.418 5.686 1.00 97.88 184 GLU A N 1
ATOM 1418 C CA . GLU A 1 184 ? 0.627 -0.291 6.611 1.00 97.88 184 GLU A CA 1
ATOM 1419 C C . GLU A 1 184 ? -0.627 -0.114 7.476 1.00 97.88 184 GLU A C 1
ATOM 1421 O O . GLU A 1 184 ? -0.507 0.024 8.691 1.00 97.88 184 GLU A O 1
ATOM 1426 N N . MET A 1 185 ? -1.829 -0.231 6.901 1.00 98.38 185 MET A N 1
ATOM 1427 C CA . MET A 1 185 ? -3.068 -0.083 7.672 1.00 98.38 185 MET A CA 1
ATOM 1428 C C . MET A 1 185 ? -3.271 -1.224 8.672 1.00 98.38 185 MET A C 1
ATOM 1430 O O . MET A 1 185 ? -3.628 -0.958 9.813 1.00 98.38 185 MET A O 1
ATOM 1434 N N . ILE A 1 186 ? -2.983 -2.479 8.307 1.00 98.25 186 ILE A N 1
ATOM 1435 C CA . ILE A 1 186 ? -3.095 -3.630 9.222 1.00 98.25 186 ILE A CA 1
ATOM 1436 C C . ILE A 1 186 ? -2.234 -3.429 10.475 1.00 98.25 186 ILE A C 1
ATOM 1438 O O . ILE A 1 186 ? -2.679 -3.764 11.570 1.00 98.25 186 ILE A O 1
ATOM 1442 N N . ARG A 1 187 ? -1.032 -2.852 10.345 1.00 97.50 187 ARG A N 1
ATOM 1443 C CA . ARG A 1 187 ? -0.178 -2.546 11.505 1.00 97.50 187 ARG A CA 1
ATOM 1444 C C . ARG A 1 187 ? -0.831 -1.539 12.446 1.00 97.50 187 ARG A C 1
ATOM 1446 O O . ARG A 1 187 ? -0.810 -1.760 13.650 1.00 97.50 187 ARG A O 1
ATOM 1453 N N . SER A 1 188 ? -1.429 -0.476 11.912 1.00 97.88 188 SER A N 1
ATOM 1454 C CA . SER A 1 188 ? -2.168 0.496 12.727 1.00 97.88 188 SER A CA 1
ATOM 1455 C C . SER A 1 188 ? -3.422 -0.114 13.362 1.00 97.88 188 SER A C 1
ATOM 1457 O O . SER A 1 188 ? -3.698 0.101 14.537 1.00 97.88 188 SER A O 1
ATOM 1459 N N . ILE A 1 189 ? -4.148 -0.959 12.626 1.00 98.38 189 ILE A N 1
ATOM 1460 C CA . ILE A 1 189 ? -5.359 -1.647 13.105 1.00 98.38 189 ILE A CA 1
ATOM 1461 C C . ILE A 1 189 ? -5.063 -2.581 14.283 1.00 98.38 189 ILE A C 1
ATOM 1463 O O . ILE A 1 189 ? -5.896 -2.743 15.177 1.00 98.38 189 ILE A O 1
ATOM 1467 N N . GLN A 1 190 ? -3.871 -3.179 14.330 1.00 96.81 190 GLN A N 1
ATOM 1468 C CA . GLN A 1 190 ? -3.448 -4.023 15.451 1.00 96.81 190 GLN A CA 1
ATOM 1469 C C . GLN A 1 190 ? -3.385 -3.270 16.790 1.00 96.81 190 GLN A C 1
ATOM 1471 O O . GLN A 1 190 ? -3.444 -3.915 17.835 1.00 96.81 190 GLN A O 1
ATOM 1476 N N . ASN A 1 191 ? -3.330 -1.935 16.763 1.00 96.06 191 ASN A N 1
ATOM 1477 C CA . ASN A 1 191 ? -3.320 -1.088 17.955 1.00 96.06 191 ASN A CA 1
ATOM 1478 C C . ASN A 1 191 ? -4.723 -0.673 18.433 1.00 96.06 191 ASN A C 1
ATOM 1480 O O . ASN A 1 191 ? -4.832 -0.092 19.510 1.00 96.06 191 ASN A O 1
ATOM 1484 N N . ILE A 1 192 ? -5.785 -0.967 17.670 1.00 97.56 192 ILE A N 1
ATOM 1485 C CA . ILE A 1 192 ? -7.168 -0.695 18.089 1.00 97.56 192 ILE A CA 1
ATOM 1486 C C . ILE A 1 192 ? -7.518 -1.621 19.261 1.00 97.56 192 ILE A C 1
ATOM 1488 O O . ILE A 1 192 ? -7.436 -2.843 19.135 1.00 97.56 192 ILE A O 1
ATOM 1492 N N . THR A 1 193 ? -7.894 -1.033 20.397 1.00 95.38 193 THR A N 1
ATOM 1493 C CA . THR A 1 193 ? -8.175 -1.750 21.653 1.00 95.38 193 THR A CA 1
ATOM 1494 C C . THR A 1 193 ? -9.565 -2.377 21.693 1.00 95.38 193 THR A C 1
ATOM 1496 O O . THR A 1 193 ? -9.733 -3.455 22.261 1.00 95.38 193 THR A O 1
ATOM 1499 N N . ASP A 1 194 ? -10.552 -1.725 21.082 1.00 96.50 194 ASP A N 1
ATOM 1500 C CA . ASP A 1 194 ? -11.909 -2.247 20.957 1.00 96.50 194 ASP A CA 1
ATOM 1501 C C . ASP A 1 194 ? -11.943 -3.410 19.951 1.00 96.50 194 ASP A C 1
ATOM 1503 O O . ASP A 1 194 ? -11.592 -3.257 18.777 1.00 96.50 194 ASP A O 1
ATOM 1507 N N . ALA A 1 195 ? -12.355 -4.592 20.414 1.00 96.75 195 ALA A N 1
ATOM 1508 C CA . ALA A 1 195 ? -12.329 -5.808 19.607 1.00 96.75 195 ALA A CA 1
ATOM 1509 C C . ALA A 1 195 ? -13.310 -5.758 18.424 1.00 96.75 195 ALA A C 1
ATOM 1511 O O . ALA A 1 195 ? -13.011 -6.292 17.353 1.00 96.75 195 ALA A O 1
ATOM 1512 N N . SER A 1 196 ? -14.467 -5.120 18.592 1.00 97.44 196 SER A N 1
ATOM 1513 C CA . SER A 1 196 ? -15.487 -5.018 17.546 1.00 97.44 196 SER A CA 1
ATOM 1514 C C . SER A 1 196 ? -15.042 -4.055 16.447 1.00 97.44 196 SER A C 1
ATOM 1516 O O . SER A 1 196 ? -15.137 -4.385 15.259 1.00 97.44 196 SER A O 1
ATOM 1518 N N . ALA A 1 197 ? -14.442 -2.925 16.820 1.00 97.75 197 ALA A N 1
ATOM 1519 C CA . ALA A 1 197 ? -13.830 -1.999 15.875 1.00 97.75 197 ALA A CA 1
ATOM 1520 C C . ALA A 1 197 ? -12.608 -2.599 15.180 1.00 97.75 197 ALA A C 1
ATOM 1522 O O . ALA A 1 197 ? -12.525 -2.557 13.953 1.00 97.75 197 ALA A O 1
ATOM 1523 N N . GLN A 1 198 ? -11.687 -3.220 15.923 1.00 98.12 198 GLN A N 1
ATOM 1524 C CA . GLN A 1 198 ? -10.521 -3.877 15.332 1.00 98.12 198 GLN A CA 1
ATOM 1525 C C . GLN A 1 198 ? -10.948 -4.929 14.302 1.00 98.12 198 GLN A C 1
ATOM 1527 O O . GLN A 1 198 ? -10.401 -4.966 13.196 1.00 98.12 198 GLN A O 1
ATOM 1532 N N . TYR A 1 199 ? -11.944 -5.753 14.638 1.00 98.44 199 TYR A N 1
ATOM 1533 C CA . TYR A 1 199 ? -12.508 -6.734 13.720 1.00 98.44 199 TYR A CA 1
ATOM 1534 C C . TYR A 1 199 ? -13.060 -6.081 12.449 1.00 98.44 199 TYR A C 1
ATOM 1536 O O . TYR A 1 199 ? -12.648 -6.445 11.344 1.00 98.44 199 TYR A O 1
ATOM 1544 N N . ARG A 1 200 ? -13.959 -5.101 12.599 1.00 98.19 200 ARG A N 1
ATOM 1545 C CA . ARG A 1 200 ? -14.636 -4.436 11.479 1.00 98.19 200 ARG A CA 1
ATOM 1546 C C . ARG A 1 200 ? -13.644 -3.772 10.526 1.00 98.19 200 ARG A C 1
ATOM 1548 O O . ARG A 1 200 ? -13.725 -3.952 9.310 1.00 98.19 200 ARG A O 1
ATOM 1555 N N . VAL A 1 201 ? -12.681 -3.042 11.078 1.00 98.44 201 VAL A N 1
ATOM 1556 C CA . VAL A 1 201 ? -11.679 -2.289 10.315 1.00 98.44 201 VAL A CA 1
ATOM 1557 C C . VAL A 1 201 ? -10.703 -3.246 9.616 1.00 98.44 201 VAL A C 1
ATOM 1559 O O . VAL A 1 201 ? -10.344 -3.021 8.455 1.00 98.44 201 VAL A O 1
ATOM 1562 N N . LEU A 1 202 ? -10.326 -4.360 10.258 1.00 98.44 202 LEU A N 1
ATOM 1563 C CA . LEU A 1 202 ? -9.503 -5.405 9.640 1.00 98.44 202 LEU A CA 1
ATOM 1564 C C . LEU A 1 202 ? -10.241 -6.117 8.498 1.00 98.44 202 LEU A C 1
ATOM 1566 O O . LEU A 1 202 ? -9.661 -6.302 7.426 1.00 98.44 202 LEU A O 1
ATOM 1570 N N . TYR A 1 203 ? -11.515 -6.472 8.700 1.00 98.50 203 TYR A N 1
ATOM 1571 C CA . TYR A 1 203 ? -12.367 -7.077 7.672 1.00 98.50 203 TYR A CA 1
ATOM 1572 C C . TYR A 1 203 ? -12.448 -6.169 6.443 1.00 98.50 203 TYR A C 1
ATOM 1574 O O . TYR A 1 203 ? -12.093 -6.588 5.341 1.00 98.50 203 TYR A O 1
ATOM 1582 N N . LYS A 1 204 ? -12.836 -4.902 6.641 1.00 98.50 204 LYS A N 1
ATOM 1583 C CA . LYS A 1 204 ? -12.993 -3.921 5.557 1.00 98.50 204 LYS A CA 1
ATOM 1584 C C . LYS A 1 204 ? -11.665 -3.666 4.837 1.00 98.50 204 LYS A C 1
ATOM 1586 O O . LYS A 1 204 ? -11.629 -3.577 3.614 1.00 98.50 204 LYS A O 1
ATOM 1591 N N . THR A 1 205 ? -10.545 -3.629 5.564 1.00 98.62 205 THR A N 1
ATOM 1592 C CA . THR A 1 205 ? -9.208 -3.513 4.955 1.00 98.62 205 THR A CA 1
ATOM 1593 C C . THR A 1 205 ? -8.893 -4.693 4.041 1.00 98.62 205 THR A C 1
ATOM 1595 O O . THR A 1 205 ? -8.456 -4.484 2.910 1.00 98.62 205 THR A O 1
ATOM 1598 N N . LEU A 1 206 ? -9.134 -5.926 4.489 1.00 98.50 206 LEU A N 1
ATOM 1599 C CA . LEU A 1 206 ? -8.880 -7.124 3.687 1.00 98.50 206 LEU A CA 1
ATOM 1600 C C . LEU A 1 206 ? -9.834 -7.247 2.495 1.00 98.50 206 LEU A C 1
ATOM 1602 O O . LEU A 1 206 ? -9.399 -7.676 1.429 1.00 98.50 206 LEU A O 1
ATOM 1606 N N . GLU A 1 207 ? -11.089 -6.820 2.637 1.00 98.25 207 GLU A N 1
ATOM 1607 C CA . GLU A 1 207 ? -12.047 -6.720 1.531 1.00 98.25 207 GLU A CA 1
ATOM 1608 C C . GLU A 1 207 ? -11.517 -5.787 0.428 1.00 98.25 207 GLU A C 1
ATOM 1610 O O . GLU A 1 207 ? -11.415 -6.184 -0.735 1.00 98.25 207 GLU A O 1
ATOM 1615 N N . MET A 1 208 ? -11.082 -4.578 0.803 1.00 98.31 208 MET A N 1
ATOM 1616 C CA . MET A 1 208 ? -10.509 -3.598 -0.125 1.00 98.31 208 MET A CA 1
ATOM 1617 C C . MET A 1 208 ? -9.231 -4.111 -0.807 1.00 98.31 208 MET A C 1
ATOM 1619 O O . MET A 1 208 ? -9.056 -3.933 -2.013 1.00 98.31 208 MET A O 1
ATOM 1623 N N . VAL A 1 209 ? -8.346 -4.773 -0.055 1.00 98.31 209 VAL A N 1
ATOM 1624 C CA . VAL A 1 209 ? -7.101 -5.355 -0.586 1.00 98.31 209 VAL A CA 1
ATOM 1625 C C . VAL A 1 209 ? -7.388 -6.499 -1.556 1.00 98.31 209 VAL A C 1
ATOM 1627 O O . VAL A 1 209 ? -6.765 -6.577 -2.614 1.00 98.31 209 VAL A O 1
ATOM 1630 N N . ASN A 1 210 ? -8.339 -7.375 -1.231 1.00 97.94 210 ASN A N 1
ATOM 1631 C CA . ASN A 1 210 ? -8.705 -8.485 -2.105 1.00 97.94 210 ASN A CA 1
ATOM 1632 C C . ASN A 1 210 ? -9.308 -7.993 -3.423 1.00 97.94 210 ASN A C 1
ATOM 1634 O O . ASN A 1 210 ? -8.996 -8.521 -4.491 1.00 97.94 210 ASN A O 1
ATOM 1638 N N . TRP A 1 211 ? -10.132 -6.945 -3.352 1.00 97.44 211 TRP A N 1
ATOM 1639 C CA . TRP A 1 211 ? -10.661 -6.285 -4.536 1.00 97.44 211 TRP A CA 1
ATOM 1640 C C . TRP A 1 211 ? -9.541 -5.702 -5.405 1.00 97.44 211 TRP A C 1
ATOM 1642 O O . TRP A 1 211 ? -9.513 -5.967 -6.607 1.00 97.44 211 TRP A O 1
ATOM 1652 N N . ASP A 1 212 ? -8.572 -4.997 -4.810 1.00 97.12 212 ASP A N 1
ATOM 1653 C CA . ASP A 1 212 ? -7.409 -4.470 -5.536 1.00 97.12 212 ASP A CA 1
ATOM 1654 C C . ASP A 1 212 ? -6.592 -5.565 -6.223 1.00 97.12 212 ASP A C 1
ATOM 1656 O O . ASP A 1 212 ? -6.186 -5.394 -7.371 1.00 97.12 212 ASP A O 1
ATOM 1660 N N . PHE A 1 213 ? -6.376 -6.695 -5.550 1.00 96.81 213 PHE A N 1
ATOM 1661 C CA . PHE A 1 213 ? -5.721 -7.847 -6.159 1.00 96.81 213 PHE A CA 1
ATOM 1662 C C . PHE A 1 213 ? -6.542 -8.345 -7.354 1.00 96.81 213 PHE A C 1
ATOM 1664 O O . PHE A 1 213 ? -6.052 -8.381 -8.480 1.00 96.81 213 PHE A O 1
ATOM 1671 N N . SER A 1 214 ? -7.820 -8.648 -7.156 1.00 96.00 214 SER A N 1
ATOM 1672 C CA . SER A 1 214 ? -8.657 -9.251 -8.201 1.00 96.00 214 SER A CA 1
ATOM 1673 C C . SER A 1 214 ? -8.751 -8.452 -9.508 1.00 96.00 214 SER A C 1
ATOM 1675 O O . SER A 1 214 ? -8.913 -9.048 -10.571 1.00 96.00 214 SER A O 1
ATOM 1677 N N . ARG A 1 215 ? -8.623 -7.120 -9.444 1.00 93.31 215 ARG A N 1
ATOM 1678 C CA . ARG A 1 215 ? -8.730 -6.222 -10.606 1.00 93.31 215 ARG A CA 1
ATOM 1679 C C . ARG A 1 215 ? -7.396 -5.846 -11.251 1.00 93.31 215 ARG A C 1
ATOM 1681 O O . ARG A 1 215 ? -7.388 -5.108 -12.235 1.00 93.31 215 ARG A O 1
ATOM 1688 N N . ASP A 1 216 ? -6.272 -6.286 -10.695 1.00 93.44 216 ASP A N 1
ATOM 1689 C CA . ASP A 1 216 ? -4.957 -6.010 -11.269 1.00 93.44 216 ASP A CA 1
ATOM 1690 C C . ASP A 1 216 ? -4.717 -6.854 -12.541 1.00 93.44 216 ASP A C 1
ATOM 1692 O O . ASP A 1 216 ? -5.209 -7.973 -12.679 1.00 93.44 216 ASP A O 1
ATOM 1696 N N . ALA A 1 217 ? -3.948 -6.320 -13.495 1.00 90.62 217 ALA A N 1
ATOM 1697 C CA . ALA A 1 217 ? -3.705 -6.959 -14.791 1.00 90.62 217 ALA A CA 1
ATOM 1698 C C . ALA A 1 217 ? -3.013 -8.331 -14.686 1.00 90.62 217 ALA A C 1
ATOM 1700 O O . ALA A 1 217 ? -3.161 -9.158 -15.586 1.00 90.62 217 ALA A O 1
ATOM 1701 N N . ILE A 1 218 ? -2.277 -8.577 -13.599 1.00 91.62 218 ILE A N 1
ATOM 1702 C CA . ILE A 1 218 ? -1.599 -9.851 -13.328 1.00 91.62 218 ILE A CA 1
ATOM 1703 C C . ILE A 1 218 ? -2.282 -10.659 -12.211 1.00 91.62 218 ILE A C 1
ATOM 1705 O O . ILE A 1 218 ? -1.634 -11.494 -11.587 1.00 91.62 218 ILE A O 1
ATOM 1709 N N . ALA A 1 219 ? -3.595 -10.474 -11.992 1.00 93.50 219 ALA A N 1
ATOM 1710 C CA . ALA A 1 219 ? -4.390 -11.138 -10.942 1.00 93.50 219 ALA A CA 1
ATOM 1711 C C . ALA A 1 219 ? -4.136 -12.647 -10.773 1.00 93.50 219 ALA A C 1
ATOM 1713 O O . ALA A 1 219 ? -4.111 -13.181 -9.663 1.00 93.50 219 ALA A O 1
ATOM 1714 N N . ILE A 1 220 ? -3.913 -13.340 -11.889 1.00 92.88 220 ILE A N 1
ATOM 1715 C CA . ILE A 1 220 ? -3.669 -14.785 -11.929 1.00 92.88 220 ILE A CA 1
ATOM 1716 C C . ILE A 1 220 ? -2.396 -15.178 -11.157 1.00 92.88 220 ILE A C 1
ATOM 1718 O O . ILE A 1 220 ? -2.361 -16.260 -10.571 1.00 92.88 220 ILE A O 1
ATOM 1722 N N . GLU A 1 221 ? -1.374 -14.317 -11.094 1.00 92.06 221 GLU A N 1
ATOM 1723 C CA . GLU A 1 221 ? -0.111 -14.601 -10.389 1.00 92.06 221 GLU A CA 1
ATOM 1724 C C . GLU A 1 221 ? -0.279 -14.705 -8.864 1.00 92.06 221 GLU A C 1
ATOM 1726 O O . GLU A 1 221 ? 0.579 -15.263 -8.182 1.00 92.06 221 GLU A O 1
ATOM 1731 N N . PHE A 1 222 ? -1.391 -14.210 -8.322 1.00 93.69 222 PHE A N 1
ATOM 1732 C CA . PHE A 1 222 ? -1.708 -14.233 -6.892 1.00 93.69 222 PHE A CA 1
ATOM 1733 C C . PHE A 1 222 ? -3.104 -14.806 -6.618 1.00 93.69 222 PHE A C 1
ATOM 1735 O O . PHE A 1 222 ? -3.735 -14.499 -5.604 1.00 93.69 222 PHE A O 1
ATOM 1742 N N . ALA A 1 223 ? -3.553 -15.711 -7.493 1.00 94.25 223 ALA A N 1
ATOM 1743 C CA . ALA A 1 223 ? -4.816 -16.426 -7.358 1.00 94.25 223 ALA A CA 1
ATOM 1744 C C . ALA A 1 223 ? -4.985 -17.102 -5.987 1.00 94.25 223 ALA A C 1
ATOM 1746 O O . ALA A 1 223 ? -6.062 -17.026 -5.403 1.00 94.25 223 ALA A O 1
ATOM 1747 N N . ASP A 1 224 ? -3.925 -17.715 -5.449 1.00 94.88 224 ASP A N 1
ATOM 1748 C CA . ASP A 1 224 ? -3.979 -18.390 -4.147 1.00 94.88 224 ASP A CA 1
ATOM 1749 C C . ASP A 1 224 ? -4.324 -17.409 -3.014 1.00 94.88 224 ASP A C 1
ATOM 1751 O O . ASP A 1 224 ? -5.207 -17.696 -2.207 1.00 94.88 224 ASP A O 1
ATOM 1755 N N . ALA A 1 225 ? -3.700 -16.225 -2.996 1.00 96.38 225 ALA A N 1
ATOM 1756 C CA . ALA A 1 225 ? -3.988 -15.194 -2.001 1.00 96.38 225 ALA A CA 1
ATOM 1757 C C . ALA A 1 225 ? -5.407 -14.625 -2.168 1.00 96.38 225 ALA A C 1
ATOM 1759 O O . ALA A 1 225 ? -6.111 -14.459 -1.174 1.00 96.38 225 ALA A O 1
ATOM 1760 N N . ILE A 1 226 ? -5.846 -14.382 -3.411 1.00 97.06 226 ILE A N 1
ATOM 1761 C CA . ILE A 1 226 ? -7.205 -13.893 -3.701 1.00 97.06 226 ILE A CA 1
ATOM 1762 C C . ILE A 1 226 ? -8.256 -14.878 -3.178 1.00 97.06 226 ILE A C 1
ATOM 1764 O O . ILE A 1 226 ? -9.197 -14.499 -2.477 1.00 97.06 226 ILE A O 1
ATOM 1768 N N . VAL A 1 227 ? -8.093 -16.161 -3.507 1.00 96.50 227 VAL A N 1
ATOM 1769 C CA . VAL A 1 227 ? -9.026 -17.225 -3.120 1.00 96.50 227 VAL A CA 1
ATOM 1770 C C . VAL A 1 227 ? -9.035 -17.424 -1.606 1.00 96.50 227 VAL A C 1
ATOM 1772 O O . VAL A 1 227 ? -10.105 -17.588 -1.021 1.00 96.50 227 VAL A O 1
ATOM 1775 N N . GLU A 1 228 ? -7.870 -17.403 -0.958 1.00 97.06 228 GLU A N 1
ATOM 1776 C CA . GLU A 1 228 ? -7.758 -17.565 0.494 1.00 97.06 228 GLU A CA 1
ATOM 1777 C C . GLU A 1 228 ? -8.449 -16.423 1.254 1.00 97.06 228 GLU A C 1
ATOM 1779 O O . GLU A 1 228 ? -9.241 -16.685 2.168 1.00 97.06 228 GLU A O 1
ATOM 1784 N N . ILE A 1 229 ? -8.207 -15.171 0.846 1.00 97.94 229 ILE A N 1
ATOM 1785 C CA . ILE A 1 229 ? -8.849 -14.002 1.456 1.00 97.94 229 ILE A CA 1
ATOM 1786 C C . ILE A 1 229 ? -10.362 -14.056 1.219 1.00 97.94 229 ILE A C 1
ATOM 1788 O O . ILE A 1 229 ? -11.127 -13.967 2.178 1.00 97.94 229 ILE A O 1
ATOM 1792 N N . TYR A 1 230 ? -10.802 -14.279 -0.024 1.00 97.75 230 TYR A N 1
ATOM 1793 C CA . TYR A 1 230 ? -12.223 -14.356 -0.380 1.00 97.75 230 TYR A CA 1
ATOM 1794 C C . TYR A 1 230 ? -12.980 -15.421 0.416 1.00 97.75 230 TYR A C 1
ATOM 1796 O O . TYR A 1 230 ? -14.007 -15.132 1.031 1.00 97.75 230 TYR A O 1
ATOM 1804 N N . ASN A 1 231 ? -12.459 -16.650 0.447 1.00 97.12 231 ASN A N 1
ATOM 1805 C CA . ASN A 1 231 ? -13.100 -17.748 1.163 1.00 97.12 231 ASN A CA 1
ATOM 1806 C C . ASN A 1 231 ? -13.194 -17.454 2.660 1.00 97.12 231 ASN A C 1
ATOM 1808 O O . ASN A 1 231 ? -14.215 -17.741 3.275 1.00 97.12 231 ASN A O 1
ATOM 1812 N N . THR A 1 232 ? -12.155 -16.857 3.244 1.00 97.81 232 THR A N 1
ATOM 1813 C CA . THR A 1 232 ? -12.170 -16.504 4.664 1.00 97.81 232 THR A CA 1
ATOM 1814 C C . THR A 1 232 ? -13.205 -15.417 4.950 1.00 97.81 232 THR A C 1
ATOM 1816 O O . THR A 1 232 ? -14.026 -15.605 5.848 1.00 97.81 232 THR A O 1
ATOM 1819 N N . LEU A 1 233 ? -13.235 -14.331 4.167 1.00 97.56 233 LEU A N 1
ATOM 1820 C CA . LEU A 1 233 ? -14.207 -13.242 4.337 1.00 97.56 233 LEU A CA 1
ATOM 1821 C C . LEU A 1 233 ? -15.657 -13.723 4.174 1.00 97.56 233 LEU A C 1
ATOM 1823 O O . LEU A 1 233 ? -16.510 -13.315 4.955 1.00 97.56 233 LEU A O 1
ATOM 1827 N N . ASN A 1 234 ? -15.924 -14.649 3.247 1.00 97.31 234 ASN A N 1
ATOM 1828 C CA . ASN A 1 234 ? -17.257 -15.232 3.042 1.00 97.31 234 ASN A CA 1
ATOM 1829 C C . ASN A 1 234 ? -17.733 -16.147 4.180 1.00 97.31 234 ASN A C 1
ATOM 1831 O O . ASN A 1 234 ? -18.925 -16.430 4.282 1.00 97.31 234 ASN A O 1
ATOM 1835 N N . THR A 1 235 ? -16.823 -16.650 5.017 1.00 97.25 235 THR A N 1
ATOM 1836 C CA . THR A 1 235 ? -17.185 -17.468 6.192 1.00 97.25 235 THR A CA 1
ATOM 1837 C C . THR A 1 235 ? -17.433 -16.638 7.449 1.00 97.25 235 THR A C 1
ATOM 1839 O O . THR A 1 235 ? -17.820 -17.190 8.480 1.00 97.25 235 THR A O 1
ATOM 1842 N N . LEU A 1 236 ? -17.175 -15.332 7.387 1.00 96.94 236 LEU A N 1
ATOM 1843 C CA . LEU A 1 236 ? -17.275 -14.406 8.506 1.00 96.94 236 LEU A CA 1
ATOM 1844 C C . LEU A 1 236 ? -18.421 -13.416 8.266 1.00 96.94 236 LEU A C 1
ATOM 1846 O O . LEU A 1 236 ? -18.683 -13.011 7.137 1.00 96.94 236 LEU A O 1
ATOM 1850 N N . ASN A 1 237 ? -19.096 -13.004 9.338 1.00 96.56 237 ASN A N 1
ATOM 1851 C CA . ASN A 1 237 ? -20.121 -11.965 9.257 1.00 96.56 237 ASN A CA 1
ATOM 1852 C C . ASN A 1 237 ? -19.455 -10.600 9.106 1.00 96.56 237 ASN A C 1
ATOM 1854 O O . ASN A 1 237 ? -18.647 -10.232 9.947 1.00 96.56 237 ASN A O 1
ATOM 1858 N N . GLU A 1 238 ? -19.820 -9.822 8.092 1.00 95.50 238 GLU A N 1
ATOM 1859 C CA . GLU A 1 238 ? -19.213 -8.507 7.853 1.00 95.50 238 GLU A CA 1
ATOM 1860 C C . GLU A 1 238 ? -19.295 -7.558 9.074 1.00 95.50 238 GLU A C 1
ATOM 1862 O O . GLU A 1 238 ? -18.374 -6.774 9.319 1.00 95.50 238 GLU A O 1
ATOM 1867 N N . GLN A 1 239 ? -20.395 -7.624 9.829 1.00 96.94 239 GLN A N 1
ATOM 1868 C CA . GLN A 1 239 ? -20.611 -6.827 11.037 1.00 96.94 239 GLN A CA 1
ATOM 1869 C C . GLN A 1 239 ? -20.176 -7.607 12.289 1.00 96.94 239 GLN A C 1
ATOM 1871 O O . GLN A 1 239 ? -20.464 -8.809 12.370 1.00 96.94 239 GLN A O 1
ATOM 1876 N N . PRO A 1 240 ? -19.504 -6.959 13.264 1.00 93.12 240 PRO A N 1
ATOM 1877 C CA . PRO A 1 240 ? -19.196 -7.587 14.545 1.00 93.12 240 PRO A CA 1
ATOM 1878 C C . PRO A 1 240 ? -20.479 -8.032 15.250 1.00 93.12 240 PRO A C 1
ATOM 1880 O O . PRO A 1 240 ? -21.543 -7.426 15.108 1.00 93.12 240 PRO A O 1
ATOM 1883 N N . THR A 1 241 ? -20.374 -9.106 16.027 1.00 92.06 241 THR A N 1
ATOM 1884 C CA . THR A 1 241 ? -21.426 -9.479 16.973 1.00 92.06 241 THR A CA 1
ATOM 1885 C C . THR A 1 241 ? -21.234 -8.692 18.268 1.00 92.06 241 THR A C 1
ATOM 1887 O O . THR A 1 241 ? -20.145 -8.202 18.549 1.00 92.06 241 THR A O 1
ATOM 1890 N N . ASN A 1 242 ? -22.264 -8.612 19.114 1.00 90.12 242 ASN A N 1
ATOM 1891 C CA . ASN A 1 242 ? -22.152 -7.982 20.442 1.00 90.12 242 ASN A CA 1
ATOM 1892 C C . ASN A 1 242 ? -21.295 -8.809 21.433 1.00 90.12 242 ASN A C 1
ATOM 1894 O O . ASN A 1 242 ? -21.389 -8.614 22.643 1.00 90.12 242 ASN A O 1
ATOM 1898 N N . ASN A 1 243 ? -20.537 -9.797 20.947 1.00 94.06 243 ASN A N 1
ATOM 1899 C CA . ASN A 1 243 ? -19.748 -10.726 21.741 1.00 94.06 243 ASN A CA 1
ATOM 1900 C C . ASN A 1 243 ? -18.259 -10.573 21.405 1.00 94.06 243 ASN A C 1
ATOM 1902 O O . ASN A 1 243 ? -17.771 -11.135 20.424 1.00 94.06 243 ASN A O 1
ATOM 1906 N N . ASP A 1 244 ? -17.513 -9.900 22.279 1.00 92.19 244 ASP A N 1
ATOM 1907 C CA . ASP A 1 244 ? -16.075 -9.662 22.100 1.00 92.19 244 ASP A CA 1
ATOM 1908 C C . ASP A 1 244 ? -15.266 -10.945 21.882 1.00 92.19 244 ASP A C 1
ATOM 1910 O O . ASP A 1 244 ? -14.283 -10.948 21.142 1.00 92.19 244 ASP A O 1
ATOM 1914 N N . SER A 1 245 ? -15.679 -12.068 22.482 1.00 96.06 245 SER A N 1
ATOM 1915 C CA . SER A 1 245 ? -14.981 -13.347 22.292 1.00 96.06 245 SER A CA 1
ATOM 1916 C C . SER A 1 245 ? -15.076 -13.837 20.847 1.00 96.06 245 SER A C 1
ATOM 1918 O O . SER A 1 245 ? -14.112 -14.398 20.320 1.00 96.06 245 SER A O 1
ATOM 1920 N N . GLU A 1 246 ? -16.212 -13.613 20.187 1.00 95.94 246 GLU A N 1
ATOM 1921 C CA . GLU A 1 246 ? -16.385 -13.931 18.769 1.00 95.94 246 GLU A CA 1
ATOM 1922 C C . GLU A 1 246 ? -15.568 -12.982 17.892 1.00 95.94 246 GLU A C 1
ATOM 1924 O O . GLU A 1 246 ? -14.856 -13.459 17.002 1.00 95.94 246 GLU A O 1
ATOM 1929 N N . SER A 1 247 ? -15.576 -11.679 18.195 1.00 96.75 247 SER A N 1
ATOM 1930 C CA . SER A 1 247 ? -14.745 -10.681 17.508 1.00 96.75 247 SER A CA 1
ATOM 1931 C C . SER A 1 247 ? -13.257 -11.035 17.594 1.00 96.75 247 SER A C 1
ATOM 1933 O O . SER A 1 247 ? -12.572 -11.080 16.573 1.00 96.75 247 SER A O 1
ATOM 1935 N N . VAL A 1 248 ? -12.749 -11.414 18.773 1.00 97.44 248 VAL A N 1
ATOM 1936 C CA . VAL A 1 248 ? -11.347 -11.836 18.961 1.00 97.44 248 VAL A CA 1
ATOM 1937 C C . VAL A 1 248 ? -11.012 -13.097 18.158 1.00 97.44 248 VAL A C 1
ATOM 1939 O O . VAL A 1 248 ? -9.932 -13.193 17.565 1.00 97.44 248 VAL A O 1
ATOM 1942 N N . LEU A 1 249 ? -11.911 -14.085 18.109 1.00 97.31 249 LEU A N 1
ATOM 1943 C CA . LEU A 1 249 ? -11.706 -15.281 17.284 1.00 97.31 249 LEU A CA 1
ATOM 1944 C C . LEU A 1 249 ? -11.686 -14.940 15.790 1.00 97.31 249 LEU A C 1
ATOM 1946 O O . LEU A 1 249 ? -10.856 -15.482 15.054 1.00 97.31 249 LEU A O 1
ATOM 1950 N N . ALA A 1 250 ? -12.554 -14.033 15.349 1.00 97.81 250 ALA A N 1
ATOM 1951 C CA . ALA A 1 250 ? -12.593 -13.567 13.971 1.00 97.81 250 ALA A CA 1
ATOM 1952 C C . ALA A 1 250 ? -11.329 -12.766 13.607 1.00 97.81 250 ALA A C 1
ATOM 1954 O O . ALA A 1 250 ? -10.708 -13.050 12.583 1.00 97.81 250 ALA A O 1
ATOM 1955 N N . ILE A 1 251 ? -10.852 -11.880 14.491 1.00 98.06 251 ILE A N 1
ATOM 1956 C CA . ILE A 1 251 ? -9.572 -11.163 14.354 1.00 98.06 251 ILE A CA 1
ATOM 1957 C C . ILE A 1 251 ? -8.411 -12.141 14.169 1.00 98.06 251 ILE A C 1
ATOM 1959 O O . ILE A 1 251 ? -7.571 -11.951 13.290 1.00 98.06 251 ILE A O 1
ATOM 1963 N N . ARG A 1 252 ? -8.347 -13.222 14.957 1.00 97.50 252 ARG A N 1
ATOM 1964 C CA . ARG A 1 252 ? -7.292 -14.241 14.809 1.00 97.50 252 ARG A CA 1
ATOM 1965 C C . ARG A 1 252 ? -7.326 -14.909 13.439 1.00 97.50 252 ARG A C 1
ATOM 1967 O O . ARG A 1 252 ? -6.265 -15.115 12.857 1.00 97.50 252 ARG A O 1
ATOM 1974 N N . ARG A 1 253 ? -8.517 -15.226 12.921 1.00 97.38 253 ARG A N 1
ATOM 1975 C CA . ARG A 1 253 ? -8.678 -15.803 11.575 1.00 97.38 253 ARG A CA 1
ATOM 1976 C C . ARG A 1 253 ? -8.227 -14.823 10.495 1.00 97.38 253 ARG A C 1
ATOM 1978 O O . ARG A 1 253 ? -7.452 -15.207 9.628 1.00 97.38 253 ARG A O 1
ATOM 1985 N N . LEU A 1 254 ? -8.638 -13.559 10.589 1.00 97.75 254 LEU A N 1
ATOM 1986 C CA . LEU A 1 254 ? -8.230 -12.516 9.646 1.00 97.75 254 LEU A CA 1
ATOM 1987 C C . LEU A 1 254 ? -6.719 -12.242 9.696 1.00 97.75 254 LEU A C 1
ATOM 1989 O O . LEU A 1 254 ? -6.094 -12.058 8.656 1.00 97.75 254 LEU A O 1
ATOM 1993 N N . ASN A 1 255 ? -6.096 -12.291 10.876 1.00 97.06 255 ASN A N 1
ATOM 1994 C CA . ASN A 1 255 ? -4.652 -12.084 11.023 1.00 97.06 255 ASN A CA 1
ATOM 1995 C C . ASN A 1 255 ? -3.799 -13.152 10.313 1.00 97.06 255 ASN A C 1
ATOM 1997 O O . ASN A 1 255 ? -2.653 -12.877 9.958 1.00 97.06 255 ASN A O 1
ATOM 2001 N N . VAL A 1 256 ? -4.334 -14.351 10.053 1.00 96.25 256 VAL A N 1
ATOM 2002 C CA . VAL A 1 256 ? -3.633 -15.361 9.238 1.00 96.25 256 VAL A CA 1
ATOM 2003 C C . VAL A 1 256 ? -3.420 -14.856 7.804 1.00 96.25 256 VAL A C 1
ATOM 2005 O O . VAL A 1 256 ? -2.352 -15.080 7.228 1.00 96.25 256 VAL A O 1
ATOM 2008 N N . LEU A 1 257 ? -4.375 -14.087 7.270 1.00 96.25 257 LEU A N 1
ATOM 2009 C CA . LEU A 1 257 ? -4.362 -13.555 5.902 1.00 96.25 257 LEU A CA 1
ATOM 2010 C C . LEU A 1 257 ? -3.323 -12.450 5.677 1.00 96.25 257 LEU A C 1
ATOM 2012 O O . LEU A 1 257 ? -2.998 -12.120 4.536 1.00 96.25 257 LEU A O 1
ATOM 2016 N N . VAL A 1 258 ? -2.750 -11.893 6.748 1.00 94.06 258 VAL A N 1
ATOM 2017 C CA . VAL A 1 258 ? -1.661 -10.905 6.658 1.00 94.06 258 VAL A CA 1
ATOM 2018 C C . VAL A 1 258 ? -0.462 -11.494 5.907 1.00 94.06 258 VAL A C 1
ATOM 2020 O O . VAL A 1 258 ? 0.197 -10.802 5.127 1.00 94.06 258 VAL A O 1
ATOM 2023 N N . ASN A 1 259 ? -0.211 -12.796 6.074 1.00 92.56 259 ASN A N 1
ATOM 2024 C CA . ASN A 1 259 ? 0.834 -13.499 5.335 1.00 92.56 259 ASN A CA 1
ATOM 2025 C C . ASN A 1 259 ? 0.511 -13.618 3.841 1.00 92.56 259 ASN A C 1
ATOM 2027 O O . ASN A 1 259 ? 1.430 -13.523 3.023 1.00 92.56 259 ASN A O 1
ATOM 2031 N N . SER A 1 260 ? -0.765 -13.781 3.488 1.00 94.06 260 SER A N 1
ATOM 2032 C CA . SER A 1 260 ? -1.243 -13.826 2.104 1.00 94.06 260 SER A CA 1
ATOM 2033 C C . SER A 1 260 ? -1.014 -12.473 1.428 1.00 94.06 260 SER A C 1
ATOM 2035 O O . SER A 1 260 ? -0.379 -12.428 0.375 1.00 94.06 260 SER A O 1
ATOM 2037 N N . VAL A 1 261 ? -1.360 -11.359 2.086 1.00 94.75 261 VAL A N 1
ATOM 2038 C CA . VAL A 1 261 ? -1.051 -9.994 1.604 1.00 94.75 261 VAL A CA 1
ATOM 2039 C C . VAL A 1 261 ? 0.460 -9.790 1.420 1.00 94.75 261 VAL A C 1
ATOM 2041 O O . VAL A 1 261 ? 0.911 -9.340 0.364 1.00 94.75 261 VAL A O 1
ATOM 2044 N N . ALA A 1 262 ? 1.273 -10.188 2.404 1.00 93.19 262 ALA A N 1
ATOM 2045 C CA . ALA A 1 262 ? 2.731 -10.078 2.321 1.00 93.19 262 ALA A CA 1
ATOM 2046 C C . ALA A 1 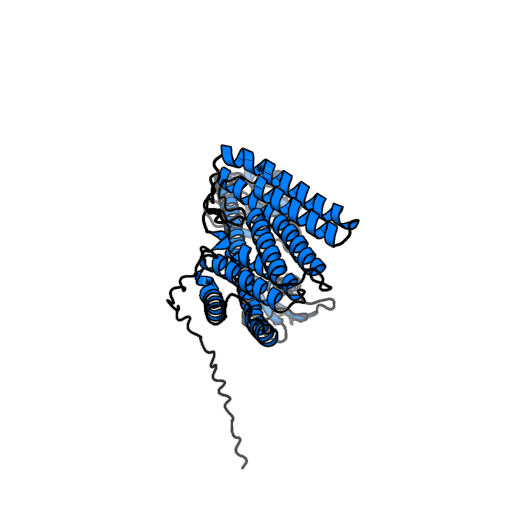262 ? 3.344 -10.960 1.214 1.00 93.19 262 ALA A C 1
ATOM 2048 O O . ALA A 1 262 ? 4.401 -10.636 0.666 1.00 93.19 262 ALA A O 1
ATOM 2049 N N . SER A 1 263 ? 2.712 -12.087 0.876 1.00 93.56 263 SER A N 1
ATOM 2050 C CA . SER A 1 263 ? 3.163 -12.959 -0.213 1.00 93.56 263 SER A CA 1
ATOM 2051 C C . SER A 1 263 ? 2.994 -12.307 -1.588 1.00 93.56 263 SER A C 1
ATOM 2053 O O . SER A 1 263 ? 3.889 -12.433 -2.429 1.00 93.56 263 SER A O 1
ATOM 2055 N N . VAL A 1 264 ? 1.917 -11.540 -1.783 1.00 92.88 264 VAL A N 1
ATOM 2056 C CA . VAL A 1 264 ? 1.676 -10.774 -3.012 1.00 92.88 264 VAL A CA 1
ATOM 2057 C C . VAL A 1 264 ? 2.726 -9.675 -3.165 1.00 92.88 264 VAL A C 1
ATOM 2059 O O . VAL A 1 264 ? 3.361 -9.593 -4.213 1.00 92.88 264 VAL A O 1
ATOM 2062 N N . GLU A 1 265 ? 3.016 -8.913 -2.100 1.00 91.06 265 GLU A N 1
ATOM 2063 C CA . GLU A 1 265 ? 4.083 -7.893 -2.110 1.00 91.06 265 GLU A CA 1
ATOM 2064 C C . GLU A 1 265 ? 5.426 -8.491 -2.565 1.00 91.06 265 GLU A C 1
ATOM 2066 O O . GLU A 1 265 ? 6.086 -7.951 -3.455 1.00 91.06 265 GLU A O 1
ATOM 2071 N N . ARG A 1 266 ? 5.817 -9.645 -2.003 1.00 90.81 266 ARG A N 1
ATOM 2072 C CA . ARG A 1 266 ? 7.058 -10.339 -2.387 1.00 90.81 266 ARG A CA 1
ATOM 2073 C C . ARG A 1 266 ? 7.054 -10.774 -3.849 1.00 90.81 266 ARG A C 1
ATOM 2075 O O . ARG A 1 266 ? 8.060 -10.592 -4.529 1.00 90.81 266 ARG A O 1
ATOM 2082 N N . THR A 1 267 ? 5.944 -11.330 -4.324 1.00 91.00 267 THR A N 1
ATOM 2083 C CA . THR A 1 267 ? 5.799 -11.785 -5.716 1.00 91.00 267 THR A CA 1
ATOM 2084 C C . THR A 1 267 ? 5.975 -10.618 -6.683 1.00 91.00 267 THR A C 1
ATOM 2086 O O . THR A 1 267 ? 6.764 -10.705 -7.624 1.00 91.00 267 THR A O 1
ATOM 2089 N N . ILE A 1 268 ? 5.352 -9.476 -6.387 1.00 88.25 268 ILE A N 1
ATOM 2090 C CA . ILE A 1 268 ? 5.475 -8.279 -7.220 1.00 88.25 268 ILE A CA 1
ATOM 2091 C C . ILE A 1 268 ? 6.900 -7.714 -7.193 1.00 88.25 268 ILE A C 1
ATOM 2093 O O . ILE A 1 268 ? 7.433 -7.326 -8.234 1.00 88.25 268 ILE A O 1
ATOM 2097 N N . LEU A 1 269 ? 7.551 -7.676 -6.027 1.00 87.12 269 LEU A N 1
ATOM 2098 C CA . LEU A 1 269 ? 8.939 -7.214 -5.926 1.00 87.12 269 LEU A CA 1
ATOM 2099 C C . LEU A 1 269 ? 9.888 -8.082 -6.765 1.00 87.12 269 LEU A C 1
ATOM 2101 O O . LEU A 1 269 ? 10.723 -7.537 -7.488 1.00 87.12 269 LEU A O 1
ATOM 2105 N N . LEU A 1 270 ? 9.717 -9.406 -6.730 1.00 87.69 270 LEU A N 1
ATOM 2106 C CA . LEU A 1 270 ? 10.500 -10.344 -7.539 1.00 87.69 270 LEU A CA 1
ATOM 2107 C C . LEU A 1 270 ? 10.233 -10.174 -9.043 1.00 87.69 270 LEU A C 1
ATOM 2109 O O . LEU A 1 270 ? 11.176 -10.177 -9.840 1.00 87.69 270 LEU A O 1
ATOM 2113 N N . SER A 1 271 ? 8.973 -9.977 -9.437 1.00 85.44 271 SER A N 1
ATOM 2114 C CA . SER A 1 271 ? 8.589 -9.726 -10.834 1.00 85.44 271 SER A CA 1
ATOM 2115 C C . SER A 1 271 ? 9.189 -8.413 -11.363 1.00 85.44 271 SER A C 1
ATOM 2117 O O . SER A 1 271 ? 9.813 -8.375 -12.431 1.00 85.44 271 SER A O 1
ATOM 2119 N N . ASN A 1 272 ? 9.128 -7.345 -10.563 1.00 83.69 272 ASN A N 1
ATOM 2120 C CA . ASN A 1 272 ? 9.727 -6.050 -10.892 1.00 83.69 272 ASN A CA 1
ATOM 2121 C C . ASN A 1 272 ? 11.256 -6.114 -10.981 1.00 83.69 272 ASN A C 1
ATOM 2123 O O . ASN A 1 272 ? 11.850 -5.500 -11.870 1.00 83.69 272 ASN A O 1
ATOM 2127 N N . GLU A 1 273 ? 11.915 -6.846 -10.081 1.00 83.88 273 GLU A N 1
ATOM 2128 C CA . GLU A 1 273 ? 13.366 -7.030 -10.131 1.00 83.88 273 GLU A CA 1
ATOM 2129 C C . GLU A 1 273 ? 13.788 -7.813 -11.378 1.00 83.88 273 GLU A C 1
ATOM 2131 O O . GLU A 1 273 ? 14.736 -7.420 -12.062 1.00 83.88 273 GLU A O 1
ATOM 2136 N N . THR A 1 274 ? 13.049 -8.868 -11.719 1.00 82.00 274 THR A N 1
ATOM 2137 C CA . THR A 1 274 ? 13.284 -9.657 -12.935 1.00 82.00 274 THR A CA 1
ATOM 2138 C C . THR A 1 274 ? 13.138 -8.782 -14.177 1.00 82.00 274 THR A C 1
ATOM 2140 O O . THR A 1 274 ? 14.056 -8.719 -14.993 1.00 82.00 274 THR A O 1
ATOM 2143 N N . THR A 1 275 ? 12.056 -8.005 -14.262 1.00 79.50 275 THR A N 1
ATOM 2144 C CA . THR A 1 275 ? 11.814 -7.061 -15.364 1.00 79.50 275 THR A CA 1
ATOM 2145 C C . THR A 1 275 ? 12.937 -6.030 -15.489 1.00 79.50 275 THR A C 1
ATOM 2147 O O . THR A 1 275 ? 13.426 -5.768 -16.589 1.00 79.50 275 THR A O 1
ATOM 2150 N N . ARG A 1 276 ? 13.409 -5.471 -14.365 1.00 78.44 276 ARG A N 1
ATOM 2151 C CA . ARG A 1 276 ? 14.542 -4.530 -14.353 1.00 78.44 276 ARG A CA 1
ATOM 2152 C C . ARG A 1 276 ? 15.829 -5.174 -14.855 1.00 78.44 276 ARG A C 1
ATOM 2154 O O . ARG A 1 276 ? 16.531 -4.553 -15.649 1.00 78.44 276 ARG A O 1
ATOM 2161 N N . ARG A 1 277 ? 16.134 -6.402 -14.429 1.00 83.81 277 ARG A 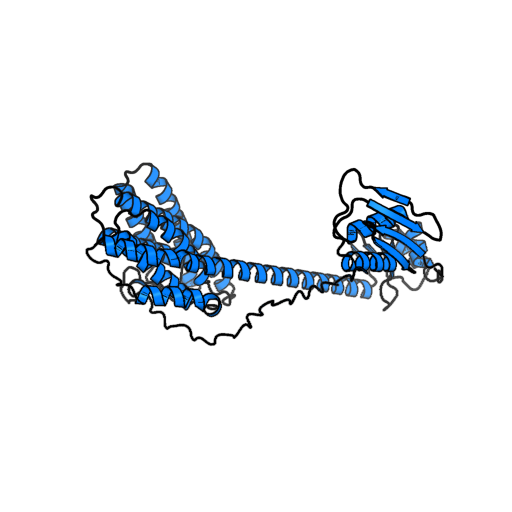N 1
ATOM 2162 C CA . ARG A 1 277 ? 17.318 -7.141 -14.896 1.00 83.81 277 ARG A CA 1
ATOM 2163 C C . ARG A 1 277 ? 17.243 -7.407 -16.398 1.00 83.81 277 ARG A C 1
ATOM 2165 O O . ARG A 1 277 ? 18.209 -7.127 -17.101 1.00 83.81 277 ARG A O 1
ATOM 2172 N N . THR A 1 278 ? 16.091 -7.849 -16.902 1.00 83.88 278 THR A N 1
ATOM 2173 C CA . THR A 1 278 ? 15.877 -8.074 -18.339 1.00 83.88 278 THR A CA 1
ATOM 2174 C C . THR A 1 278 ? 16.019 -6.784 -19.148 1.00 83.88 278 THR A C 1
ATOM 2176 O O . THR A 1 278 ? 16.650 -6.791 -20.205 1.00 83.88 278 THR A O 1
ATOM 2179 N N . LEU A 1 279 ? 15.491 -5.659 -18.653 1.00 78.50 279 LEU A N 1
ATOM 2180 C CA . LEU A 1 279 ? 15.640 -4.361 -19.314 1.00 78.50 279 LEU A CA 1
ATOM 2181 C C . LEU A 1 279 ? 17.107 -3.909 -19.348 1.00 78.50 279 LEU A C 1
ATOM 2183 O O . LEU A 1 279 ? 17.597 -3.508 -20.400 1.00 78.50 279 LEU A O 1
ATOM 2187 N N . GLN A 1 280 ? 17.828 -4.030 -18.232 1.00 87.06 280 GLN A N 1
ATOM 2188 C CA . GLN A 1 280 ? 19.255 -3.698 -18.161 1.00 87.06 280 GLN A CA 1
ATOM 2189 C C . GLN A 1 280 ? 20.102 -4.573 -19.091 1.00 87.06 280 GLN A C 1
ATOM 2191 O O . GLN A 1 280 ? 21.031 -4.084 -19.735 1.00 87.06 280 GLN A O 1
ATOM 2196 N N . GLU A 1 281 ? 19.791 -5.864 -19.181 1.00 91.38 281 GLU A N 1
ATOM 2197 C CA . GLU A 1 281 ? 20.473 -6.783 -20.088 1.00 91.38 281 GLU A CA 1
ATOM 2198 C C . GLU A 1 281 ? 20.205 -6.427 -21.554 1.00 91.38 281 GLU A C 1
ATOM 2200 O O . GLU A 1 281 ? 21.140 -6.375 -22.357 1.00 91.38 281 GLU A O 1
ATOM 2205 N N . ARG A 1 282 ? 18.960 -6.07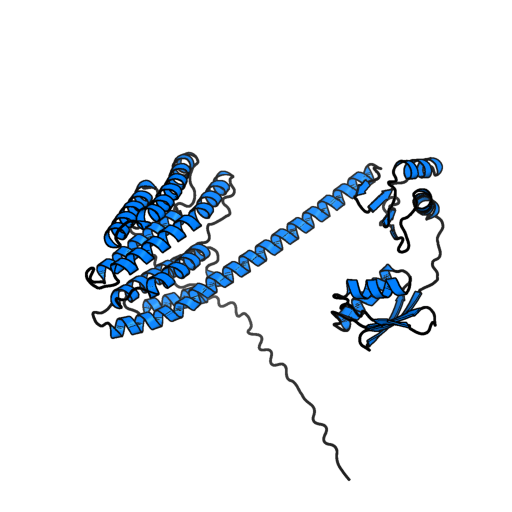5 -21.889 1.00 90.69 282 ARG A N 1
ATOM 2206 C CA . ARG A 1 282 ? 18.595 -5.582 -23.220 1.00 90.69 282 ARG A CA 1
ATOM 2207 C C . ARG A 1 282 ? 19.324 -4.285 -23.573 1.00 90.69 282 ARG A C 1
ATOM 2209 O O . ARG A 1 282 ? 19.930 -4.215 -24.637 1.00 90.69 282 ARG A O 1
ATOM 2216 N N . GLU A 1 283 ? 19.334 -3.292 -22.686 1.00 88.38 283 GLU A N 1
ATOM 2217 C CA . GLU A 1 283 ? 20.070 -2.038 -22.903 1.00 88.38 283 GLU A CA 1
ATOM 2218 C C . GLU A 1 283 ? 21.573 -2.287 -23.082 1.00 88.38 283 GLU A C 1
ATOM 2220 O O . GLU A 1 283 ? 22.224 -1.662 -23.922 1.00 88.38 283 GLU A O 1
ATOM 2225 N N . ARG A 1 284 ? 22.144 -3.224 -22.318 1.00 92.75 284 ARG A N 1
ATOM 2226 C CA . ARG A 1 284 ? 23.546 -3.625 -22.467 1.00 92.75 284 ARG A CA 1
ATOM 2227 C C . ARG A 1 284 ? 23.805 -4.247 -23.840 1.00 92.75 284 ARG A C 1
ATOM 2229 O O . ARG A 1 284 ? 24.806 -3.902 -24.467 1.00 92.75 284 ARG A O 1
ATOM 2236 N N . LEU A 1 285 ? 22.929 -5.134 -24.312 1.00 91.81 285 LEU A N 1
ATOM 2237 C CA . LEU A 1 285 ? 23.019 -5.737 -25.646 1.00 91.81 285 LEU A CA 1
ATOM 2238 C C . LEU A 1 285 ? 22.898 -4.681 -26.751 1.00 91.81 285 LEU A C 1
ATOM 2240 O O . LEU A 1 285 ? 23.722 -4.669 -27.665 1.00 91.81 285 LEU A O 1
ATOM 2244 N N . GLU A 1 286 ? 21.944 -3.757 -26.639 1.00 90.44 286 GLU A N 1
ATOM 2245 C CA . GLU A 1 286 ? 21.751 -2.662 -27.599 1.00 90.44 286 GLU A CA 1
ATOM 2246 C C . GLU A 1 286 ? 22.973 -1.732 -27.649 1.00 90.44 286 GLU A C 1
ATOM 2248 O O . GLU A 1 286 ? 23.440 -1.390 -28.738 1.00 90.44 286 GLU A O 1
ATOM 2253 N N . ARG A 1 287 ? 23.573 -1.395 -26.498 1.00 90.25 287 ARG A N 1
ATOM 2254 C CA . ARG A 1 287 ? 24.830 -0.626 -26.447 1.00 90.25 287 ARG A CA 1
ATOM 2255 C C . ARG A 1 287 ? 25.988 -1.377 -27.098 1.00 90.25 287 ARG A C 1
ATOM 2257 O O . ARG A 1 287 ? 26.708 -0.780 -27.891 1.00 90.25 287 ARG A O 1
ATOM 2264 N N . MET A 1 288 ? 26.154 -2.671 -26.814 1.00 86.12 288 MET A N 1
ATOM 2265 C CA . MET A 1 288 ? 27.210 -3.479 -27.441 1.00 86.12 288 MET A CA 1
ATOM 2266 C C . MET A 1 288 ? 27.045 -3.543 -28.964 1.00 86.12 288 MET A C 1
ATOM 2268 O O . MET A 1 288 ? 28.026 -3.374 -29.687 1.00 86.12 288 MET A O 1
ATOM 2272 N N . GLN A 1 289 ? 25.817 -3.715 -29.458 1.00 89.69 289 GLN A N 1
ATOM 2273 C CA . GLN A 1 289 ? 25.525 -3.702 -30.893 1.00 89.69 289 GLN A CA 1
ATOM 2274 C C . GLN A 1 289 ? 25.760 -2.325 -31.522 1.00 89.69 289 GLN A C 1
ATOM 2276 O O . GLN A 1 289 ? 26.311 -2.246 -32.617 1.00 89.69 289 GLN A O 1
ATOM 2281 N N . ALA A 1 290 ? 25.380 -1.238 -30.848 1.00 85.88 290 ALA A N 1
ATOM 2282 C CA . ALA A 1 290 ? 25.632 0.119 -31.327 1.00 85.88 290 ALA A CA 1
ATOM 2283 C C . ALA A 1 290 ? 27.136 0.415 -31.415 1.00 85.88 290 ALA A C 1
ATOM 2285 O O . ALA A 1 290 ? 27.601 0.916 -32.438 1.00 85.88 290 ALA A O 1
ATOM 2286 N N . THR A 1 291 ? 27.912 0.037 -30.394 1.00 82.56 291 THR A N 1
ATOM 2287 C CA . THR A 1 291 ? 29.378 0.139 -30.421 1.00 82.56 291 THR A CA 1
ATOM 2288 C C . THR A 1 291 ? 29.970 -0.704 -31.546 1.00 82.56 291 THR A C 1
ATOM 2290 O O . THR A 1 291 ? 30.851 -0.226 -32.254 1.00 82.56 291 THR A O 1
ATOM 2293 N N . GLN A 1 292 ? 29.474 -1.926 -31.761 1.00 81.69 292 GLN A N 1
ATOM 2294 C CA . GLN A 1 292 ? 29.922 -2.770 -32.867 1.00 81.69 292 GLN A CA 1
ATOM 2295 C C . GLN A 1 292 ? 29.649 -2.124 -34.231 1.00 81.69 292 GLN A C 1
ATOM 2297 O O . GLN A 1 292 ? 30.570 -2.018 -35.035 1.00 81.69 292 GLN A O 1
ATOM 2302 N N . ARG A 1 293 ? 28.430 -1.628 -34.472 1.00 85.19 293 ARG A N 1
ATOM 2303 C CA . ARG A 1 293 ? 28.080 -0.933 -35.724 1.00 85.19 293 ARG A CA 1
ATOM 2304 C C . ARG A 1 293 ? 28.924 0.316 -35.945 1.00 85.19 293 ARG A C 1
ATOM 2306 O O . ARG A 1 293 ? 29.321 0.588 -37.072 1.00 85.19 293 ARG A O 1
ATOM 2313 N N . GLN A 1 294 ? 29.206 1.073 -34.885 1.00 79.75 294 GLN A N 1
ATOM 2314 C CA . GLN A 1 294 ? 30.061 2.252 -34.979 1.00 79.75 294 GLN A CA 1
ATOM 2315 C C . GLN A 1 294 ? 31.496 1.863 -35.359 1.00 79.75 294 GLN A C 1
ATOM 2317 O O . GLN A 1 294 ? 32.051 2.451 -36.281 1.00 79.75 294 GLN A O 1
ATOM 2322 N N . MET A 1 295 ? 32.056 0.821 -34.734 1.00 72.81 295 MET A N 1
ATOM 2323 C CA . MET A 1 295 ? 33.369 0.288 -35.118 1.00 72.81 295 MET A CA 1
ATOM 2324 C C . MET A 1 295 ? 33.386 -0.195 -36.575 1.00 72.81 295 MET A C 1
ATOM 2326 O O . MET A 1 295 ? 34.331 0.103 -37.295 1.00 72.81 295 MET A O 1
ATOM 2330 N N . GLU A 1 296 ? 32.347 -0.899 -37.033 1.00 75.69 296 GLU A N 1
ATOM 2331 C CA . GLU A 1 296 ? 32.223 -1.342 -38.431 1.00 75.69 296 GLU A CA 1
ATOM 2332 C C . GLU A 1 296 ? 32.169 -0.153 -39.409 1.00 75.69 296 GLU A C 1
ATOM 2334 O O . GLU A 1 296 ? 32.837 -0.177 -40.443 1.00 75.69 296 GLU A O 1
ATOM 2339 N N . LEU A 1 297 ? 31.429 0.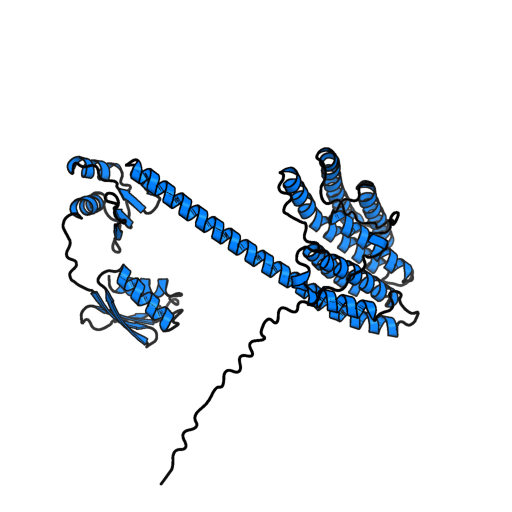911 -39.073 1.00 77.69 297 LEU A N 1
ATOM 2340 C CA . LEU A 1 297 ? 31.356 2.141 -39.871 1.00 77.69 297 LEU A CA 1
ATOM 2341 C C . LEU A 1 297 ? 32.693 2.882 -39.924 1.00 77.69 297 LEU A C 1
ATOM 2343 O O . LEU A 1 297 ? 33.079 3.369 -40.988 1.00 77.69 297 LEU A O 1
ATOM 2347 N N . ASP A 1 298 ? 33.398 2.976 -38.802 1.00 70.56 298 ASP A N 1
ATOM 2348 C CA . ASP A 1 298 ? 34.688 3.657 -38.738 1.00 70.56 298 ASP A CA 1
ATOM 2349 C C . ASP A 1 298 ? 35.767 2.873 -39.497 1.00 70.56 298 ASP A C 1
ATOM 2351 O O . ASP A 1 298 ? 36.522 3.462 -40.275 1.00 70.56 298 ASP A O 1
ATOM 2355 N N . VAL A 1 299 ? 35.760 1.538 -39.388 1.00 66.25 299 VAL A N 1
ATOM 2356 C CA . VAL A 1 299 ? 36.603 0.653 -40.207 1.00 66.25 299 VAL A CA 1
ATOM 2357 C C . VAL A 1 299 ? 36.298 0.836 -41.695 1.00 66.25 299 VAL A C 1
ATOM 2359 O O . VAL A 1 299 ? 37.224 1.019 -42.487 1.00 66.25 299 VAL A O 1
ATOM 2362 N N . ALA A 1 300 ? 35.020 0.856 -42.088 1.00 68.44 300 ALA A N 1
ATOM 2363 C CA . ALA A 1 300 ? 34.611 1.068 -43.479 1.00 68.44 300 ALA A CA 1
ATOM 2364 C C . ALA A 1 300 ? 35.026 2.447 -44.025 1.00 68.44 300 ALA A C 1
ATOM 2366 O O . ALA A 1 300 ? 35.282 2.590 -45.220 1.00 68.44 300 ALA A O 1
ATOM 2367 N N . ARG A 1 301 ? 35.125 3.463 -43.159 1.00 71.56 301 ARG A N 1
ATOM 2368 C CA . ARG A 1 301 ? 35.599 4.814 -43.506 1.00 71.56 301 ARG A CA 1
ATOM 2369 C C . ARG A 1 301 ? 37.124 4.946 -43.509 1.00 71.56 301 ARG A C 1
ATOM 2371 O O . ARG A 1 301 ? 37.624 6.033 -43.785 1.00 71.56 301 ARG A O 1
ATOM 2378 N N . GLY A 1 302 ? 37.864 3.881 -43.194 1.00 55.56 302 GLY A N 1
ATOM 2379 C CA . GLY A 1 302 ? 39.320 3.935 -43.040 1.00 55.56 302 GLY A CA 1
ATOM 2380 C C . GLY A 1 302 ? 39.771 4.779 -41.842 1.00 55.56 302 GLY A C 1
ATOM 2381 O O . GLY A 1 302 ? 40.917 5.225 -41.802 1.00 55.56 302 GLY A O 1
ATOM 2382 N N . ILE A 1 303 ? 38.880 5.028 -40.878 1.00 54.12 303 ILE A N 1
ATOM 2383 C CA . ILE A 1 303 ? 39.177 5.794 -39.669 1.00 54.12 303 ILE A CA 1
ATOM 2384 C C . ILE A 1 303 ? 39.740 4.824 -38.628 1.00 54.12 303 ILE A C 1
ATOM 2386 O O . ILE A 1 303 ? 39.057 3.916 -38.160 1.00 54.12 303 ILE A O 1
ATOM 2390 N N . SER A 1 304 ? 41.000 5.028 -38.247 1.00 53.50 304 SER A N 1
ATOM 2391 C CA . SER A 1 304 ? 41.599 4.370 -37.083 1.00 53.50 304 SER A CA 1
ATOM 2392 C C . SER A 1 304 ? 40.872 4.836 -35.818 1.00 53.50 304 SER A C 1
ATOM 2394 O O . SER A 1 304 ? 40.951 6.012 -35.463 1.00 53.50 304 SER A O 1
ATOM 2396 N N . VAL A 1 305 ? 40.153 3.940 -35.141 1.00 48.44 305 VAL A N 1
ATOM 2397 C CA . VAL A 1 305 ? 39.436 4.264 -33.899 1.00 48.44 305 VAL A CA 1
ATOM 2398 C C . VAL A 1 305 ? 40.360 4.024 -32.710 1.00 48.44 305 VAL A C 1
ATOM 2400 O O . VAL A 1 305 ? 40.925 2.942 -32.562 1.00 48.44 305 VAL A O 1
ATOM 2403 N N . MET A 1 306 ? 40.492 5.017 -31.833 1.00 47.78 306 MET A N 1
ATOM 2404 C CA . MET A 1 306 ? 41.028 4.822 -30.487 1.00 47.78 306 MET A CA 1
ATOM 2405 C C . MET A 1 306 ? 39.874 4.819 -29.491 1.00 47.78 306 MET A C 1
ATOM 2407 O O . MET A 1 306 ? 39.079 5.754 -29.450 1.00 47.78 306 MET A O 1
ATOM 2411 N N . SER A 1 307 ? 39.790 3.774 -28.676 1.00 43.69 307 SER A N 1
ATOM 2412 C CA . SER A 1 307 ? 38.865 3.703 -27.544 1.00 43.69 307 SER A CA 1
ATOM 2413 C C . SER A 1 307 ? 39.672 3.305 -26.322 1.00 43.69 307 SER A C 1
ATOM 2415 O O . SER A 1 307 ? 39.968 2.122 -26.216 1.00 43.69 307 SER A O 1
ATOM 2417 N N . ASN A 1 308 ? 39.995 4.283 -25.467 1.00 43.88 308 ASN A N 1
ATOM 2418 C CA . ASN A 1 308 ? 40.654 4.324 -24.143 1.00 43.88 308 ASN A CA 1
ATOM 2419 C C . ASN A 1 308 ? 41.593 3.202 -23.633 1.00 43.88 308 ASN A C 1
ATOM 2421 O O . ASN A 1 308 ? 42.410 3.533 -22.798 1.00 43.88 308 ASN A O 1
ATOM 2425 N N . ASP A 1 309 ? 41.566 1.971 -24.148 1.00 46.50 309 ASP A N 1
ATOM 2426 C CA . ASP A 1 309 ? 42.513 0.867 -23.894 1.00 46.50 309 ASP A CA 1
ATOM 2427 C C . ASP A 1 309 ? 42.725 -0.036 -25.140 1.00 46.50 309 ASP A C 1
ATOM 2429 O O . ASP A 1 309 ? 43.255 -1.144 -25.054 1.00 46.50 309 ASP A O 1
ATOM 2433 N N . LYS A 1 310 ? 42.228 0.358 -26.325 1.00 47.59 310 LYS A N 1
ATOM 2434 C CA . LYS A 1 310 ? 42.272 -0.454 -27.557 1.00 47.59 310 LYS A CA 1
ATOM 2435 C C . LYS A 1 310 ? 42.576 0.404 -28.780 1.00 47.59 310 LYS A C 1
ATOM 2437 O O . LYS A 1 310 ? 41.864 1.369 -29.068 1.00 47.59 310 LYS A O 1
ATOM 2442 N N . PHE A 1 311 ? 43.610 -0.002 -29.512 1.00 52.97 311 PHE A N 1
ATOM 2443 C CA . PHE A 1 311 ? 44.058 0.630 -30.750 1.00 52.97 311 PHE A CA 1
ATOM 2444 C C . PHE A 1 311 ? 43.575 -0.178 -31.961 1.00 52.97 311 PHE A C 1
ATOM 2446 O O . PHE A 1 311 ? 43.881 -1.371 -32.044 1.00 52.97 311 PHE A O 1
ATOM 2453 N N . TYR A 1 312 ? 42.841 0.458 -32.881 1.00 51.12 312 TYR A N 1
ATOM 2454 C CA . TYR A 1 312 ? 42.412 -0.128 -34.155 1.00 51.12 312 TYR A CA 1
ATOM 2455 C C . TYR A 1 312 ? 43.109 0.593 -35.316 1.00 51.12 312 TYR A C 1
ATOM 2457 O O . TYR A 1 312 ? 42.960 1.805 -35.469 1.00 51.12 312 TYR A O 1
ATOM 2465 N N . VAL A 1 313 ? 43.851 -0.137 -36.155 1.00 54.59 313 VAL A N 1
ATOM 2466 C CA . VAL A 1 313 ? 44.507 0.421 -37.354 1.00 54.59 313 VAL A CA 1
ATOM 2467 C C . VAL A 1 313 ? 43.916 -0.198 -38.610 1.00 54.59 313 VAL A C 1
ATOM 2469 O O . VAL A 1 313 ? 43.965 -1.416 -38.772 1.00 54.59 313 VAL A O 1
ATOM 2472 N N . VAL A 1 314 ? 43.417 0.647 -39.515 1.00 51.00 314 VAL A N 1
ATOM 2473 C CA . VAL A 1 314 ? 43.100 0.266 -40.896 1.00 51.00 314 VAL A CA 1
ATOM 2474 C C . VAL A 1 314 ? 44.271 0.703 -41.769 1.00 51.00 314 VAL A C 1
ATOM 2476 O O . VAL A 1 314 ? 44.578 1.887 -41.873 1.00 51.00 314 VAL A O 1
ATOM 2479 N N . LEU A 1 315 ? 44.984 -0.262 -42.344 1.00 49.56 315 LEU A N 1
ATOM 2480 C CA . LEU A 1 315 ? 46.212 -0.012 -43.095 1.00 49.56 315 LEU A CA 1
ATOM 2481 C C . LEU A 1 315 ? 45.901 0.330 -44.562 1.00 49.56 315 LEU A C 1
ATOM 2483 O O . LEU A 1 315 ? 45.275 -0.466 -45.258 1.00 49.56 315 LEU A O 1
ATOM 2487 N N . GLY A 1 316 ? 46.390 1.476 -45.048 1.00 51.38 316 GLY A N 1
ATOM 2488 C CA . GLY A 1 316 ? 46.442 1.788 -46.483 1.00 51.38 316 GLY A CA 1
ATOM 2489 C C . GLY A 1 316 ? 47.433 0.891 -47.245 1.00 51.38 316 GLY A C 1
ATOM 2490 O O . GLY A 1 316 ? 48.275 0.222 -46.650 1.00 51.38 316 GLY A O 1
ATOM 2491 N N . ASN A 1 317 ? 47.373 0.869 -48.580 1.00 53.41 317 ASN A N 1
ATOM 2492 C CA . ASN A 1 317 ? 48.118 -0.109 -49.391 1.00 53.41 317 ASN A CA 1
ATOM 2493 C C . ASN A 1 317 ? 49.653 0.078 -49.392 1.00 53.41 317 ASN A C 1
ATOM 2495 O O . ASN A 1 317 ? 50.369 -0.869 -49.714 1.00 53.41 317 ASN A O 1
ATOM 2499 N N . ASN A 1 318 ? 50.187 1.229 -48.970 1.00 63.28 318 ASN A N 1
ATOM 2500 C CA . ASN A 1 318 ? 51.625 1.534 -48.991 1.00 63.28 318 ASN A CA 1
ATOM 2501 C C . ASN A 1 318 ? 52.276 1.416 -47.596 1.00 63.28 318 ASN A C 1
ATOM 2503 O O . ASN A 1 318 ? 51.858 2.075 -46.650 1.00 63.28 318 ASN A O 1
ATOM 2507 N N . GLU A 1 319 ? 53.317 0.592 -47.468 1.00 56.19 319 GLU A N 1
ATOM 2508 C CA . GLU A 1 319 ? 54.010 0.261 -46.209 1.00 56.19 319 GLU A CA 1
ATOM 2509 C C . GLU A 1 319 ? 54.629 1.478 -45.495 1.00 56.19 319 GLU A C 1
ATOM 2511 O O . GLU A 1 319 ? 54.589 1.580 -44.267 1.00 56.19 319 GLU A O 1
ATOM 2516 N N . LEU A 1 320 ? 55.130 2.450 -46.258 1.00 55.88 320 LEU A N 1
ATOM 2517 C CA . LEU A 1 320 ? 55.761 3.656 -45.713 1.00 55.88 320 LEU A CA 1
ATOM 2518 C C . LEU A 1 320 ? 54.729 4.656 -45.166 1.00 55.88 320 LEU A C 1
ATOM 2520 O O . LEU A 1 320 ? 54.973 5.316 -44.154 1.00 55.88 320 LEU A O 1
ATOM 2524 N N . GLU A 1 321 ? 53.551 4.726 -45.792 1.00 58.03 321 GLU A N 1
ATOM 2525 C CA . GLU A 1 321 ? 52.411 5.489 -45.271 1.00 58.03 321 GLU A CA 1
ATOM 2526 C C . GLU A 1 321 ? 51.804 4.810 -44.042 1.00 58.03 321 GLU A C 1
ATOM 2528 O O . GLU A 1 321 ? 51.494 5.499 -43.075 1.00 58.03 321 GLU A O 1
ATOM 2533 N N . ARG A 1 322 ? 51.736 3.469 -44.012 1.00 62.62 322 ARG A N 1
ATOM 2534 C CA . ARG A 1 322 ? 51.288 2.696 -42.837 1.00 62.62 322 ARG A CA 1
ATOM 2535 C C . ARG A 1 322 ? 52.137 2.968 -41.597 1.00 62.62 322 ARG A C 1
ATOM 2537 O O . ARG A 1 322 ? 51.590 3.147 -40.513 1.00 62.62 322 ARG A O 1
ATOM 2544 N N . HIS A 1 323 ? 53.463 2.990 -41.743 1.00 61.47 323 HIS A N 1
ATOM 2545 C CA . HIS A 1 323 ? 54.365 3.241 -40.617 1.00 61.47 323 HIS A CA 1
ATOM 2546 C C . HIS A 1 323 ? 54.243 4.673 -40.098 1.00 61.47 323 HIS A C 1
ATOM 2548 O O . HIS A 1 323 ? 54.129 4.887 -38.891 1.00 61.47 323 HIS A O 1
ATOM 2554 N N . ARG A 1 324 ? 54.189 5.649 -41.012 1.00 63.00 324 ARG A N 1
ATOM 2555 C CA . ARG A 1 324 ? 54.043 7.065 -40.662 1.00 63.00 324 ARG A CA 1
ATOM 2556 C C . ARG A 1 324 ? 52.689 7.366 -40.011 1.00 63.00 324 ARG A C 1
ATOM 2558 O O . ARG A 1 324 ? 52.655 8.106 -39.034 1.00 63.00 324 ARG A O 1
ATOM 2565 N N . ASP A 1 325 ? 51.605 6.782 -40.519 1.00 63.06 325 ASP A N 1
ATOM 2566 C CA . ASP A 1 325 ? 50.248 6.973 -39.990 1.00 63.06 325 ASP A CA 1
ATOM 2567 C C . ASP A 1 325 ? 50.022 6.230 -38.661 1.00 63.06 325 ASP A C 1
ATOM 2569 O O . ASP A 1 325 ? 49.293 6.697 -37.791 1.00 63.06 325 ASP A O 1
ATOM 2573 N N . CYS A 1 326 ? 50.698 5.096 -38.450 1.00 67.12 326 CYS A N 1
ATOM 2574 C CA . CYS A 1 326 ? 50.685 4.404 -37.163 1.00 67.12 326 CYS A CA 1
ATOM 2575 C C . CYS A 1 326 ? 51.422 5.204 -36.075 1.00 67.12 326 CYS A C 1
ATOM 2577 O O . CYS A 1 326 ? 50.905 5.374 -34.970 1.00 67.12 326 CYS A O 1
ATOM 2579 N N . LEU A 1 327 ? 52.604 5.742 -36.397 1.00 65.06 327 LEU A N 1
ATOM 2580 C CA . LEU A 1 327 ? 53.399 6.542 -35.462 1.00 65.06 327 LEU A CA 1
ATOM 2581 C C . LEU A 1 327 ? 52.739 7.885 -35.119 1.00 65.06 327 LEU A C 1
ATOM 2583 O O . LEU A 1 327 ? 52.869 8.347 -33.990 1.00 65.06 327 LEU A O 1
ATOM 2587 N N . SER A 1 328 ? 52.020 8.508 -36.060 1.00 64.12 328 SER A N 1
ATOM 2588 C CA . SER A 1 328 ? 51.360 9.805 -35.837 1.00 64.12 328 SER A CA 1
ATOM 2589 C C . SER A 1 328 ? 50.130 9.728 -34.927 1.00 64.12 328 SER A C 1
ATOM 2591 O O . SER A 1 328 ? 49.696 10.755 -34.405 1.00 64.12 328 SER A O 1
ATOM 2593 N N . LYS A 1 329 ? 49.566 8.530 -34.730 1.00 62.94 329 LYS A N 1
ATOM 2594 C CA . LYS A 1 329 ? 48.302 8.310 -34.008 1.00 62.94 329 LYS A CA 1
ATOM 2595 C C . LYS A 1 329 ? 48.468 7.660 -32.635 1.00 62.94 329 LYS A C 1
ATOM 2597 O O . LYS A 1 329 ? 47.477 7.507 -31.928 1.00 62.94 329 LYS A O 1
ATOM 2602 N N . GLN A 1 330 ? 49.679 7.264 -32.248 1.00 58.78 330 GLN A N 1
ATOM 2603 C CA . GLN A 1 330 ? 49.898 6.563 -30.987 1.00 58.78 330 GLN A CA 1
ATOM 2604 C C . GLN A 1 330 ? 50.034 7.518 -29.797 1.00 58.78 330 GLN A C 1
ATOM 2606 O O . GLN A 1 330 ? 50.876 8.414 -29.777 1.00 58.78 330 GLN A O 1
ATOM 2611 N N . THR A 1 331 ? 49.238 7.264 -28.761 1.00 53.16 331 THR A N 1
ATOM 2612 C CA . THR A 1 331 ? 49.481 7.757 -27.405 1.00 53.16 331 THR A CA 1
ATOM 2613 C C . THR A 1 331 ? 50.408 6.787 -26.683 1.00 53.16 331 THR A C 1
ATOM 2615 O O . THR A 1 331 ? 50.276 5.572 -26.820 1.00 53.16 331 THR A O 1
ATOM 2618 N N . THR A 1 332 ? 51.338 7.310 -25.890 1.00 54.06 332 THR A N 1
ATOM 2619 C CA . THR A 1 332 ? 52.244 6.500 -25.072 1.00 54.06 332 THR A CA 1
ATOM 2620 C C . THR A 1 332 ? 51.457 5.590 -24.127 1.00 54.06 332 THR A C 1
ATOM 2622 O O . THR A 1 332 ? 50.588 6.078 -23.409 1.00 54.06 332 THR A O 1
ATOM 2625 N N . ASN A 1 333 ? 51.836 4.309 -24.095 1.00 60.78 333 ASN A N 1
ATOM 2626 C CA . ASN A 1 333 ? 51.363 3.236 -23.213 1.00 60.78 333 ASN A CA 1
ATOM 2627 C C . ASN A 1 333 ? 50.066 2.523 -23.634 1.00 60.78 333 ASN A C 1
ATOM 2629 O O . ASN A 1 333 ? 48.995 2.794 -23.106 1.00 60.78 333 ASN A O 1
ATOM 2633 N N . THR A 1 334 ? 50.179 1.545 -24.539 1.00 61.19 334 THR A N 1
ATOM 2634 C CA . THR A 1 334 ? 49.092 0.604 -24.869 1.00 61.19 334 THR A CA 1
ATOM 2635 C C . THR A 1 334 ? 49.519 -0.821 -24.530 1.00 61.19 334 THR A C 1
ATOM 2637 O O . THR A 1 334 ? 50.645 -1.219 -24.819 1.00 61.19 334 THR A O 1
ATOM 2640 N N . ASP A 1 335 ? 48.633 -1.599 -23.929 1.00 64.88 335 ASP A N 1
ATOM 2641 C CA . ASP A 1 335 ? 48.794 -3.009 -23.551 1.00 64.88 335 ASP A CA 1
ATOM 2642 C C . ASP A 1 335 ? 48.068 -3.956 -24.530 1.00 64.88 335 ASP A C 1
ATOM 2644 O O . ASP A 1 335 ? 48.545 -5.064 -24.805 1.00 64.88 335 ASP A O 1
ATOM 2648 N N . HIS A 1 336 ? 46.977 -3.493 -25.153 1.00 61.62 336 HIS A N 1
ATOM 2649 C CA . HIS A 1 336 ? 46.208 -4.230 -26.161 1.00 61.62 336 HIS A CA 1
ATOM 2650 C C . HIS A 1 336 ? 46.210 -3.578 -27.556 1.00 61.62 336 HIS A C 1
ATOM 2652 O O . HIS A 1 336 ? 45.774 -2.443 -27.741 1.00 61.62 336 HIS A O 1
ATOM 2658 N N . ILE A 1 337 ? 46.584 -4.348 -28.581 1.00 64.88 337 ILE A N 1
ATOM 2659 C CA . ILE A 1 337 ? 46.511 -3.931 -29.991 1.00 64.88 337 ILE A CA 1
ATOM 2660 C C . ILE A 1 337 ? 45.535 -4.849 -30.729 1.00 64.88 337 ILE A C 1
ATOM 2662 O O . ILE A 1 337 ? 45.641 -6.073 -30.637 1.00 64.88 337 ILE A O 1
ATOM 2666 N N . LEU A 1 338 ? 44.582 -4.278 -31.466 1.00 60.72 338 LEU A N 1
ATOM 2667 C CA . LEU A 1 338 ? 43.662 -5.019 -32.331 1.00 60.72 338 LEU A CA 1
ATOM 2668 C C . LEU A 1 338 ? 43.923 -4.629 -33.785 1.00 60.72 338 LEU A C 1
ATOM 2670 O O . LEU A 1 338 ? 43.721 -3.485 -34.186 1.00 60.72 338 LEU A O 1
ATOM 2674 N N . VAL A 1 339 ? 44.371 -5.590 -34.589 1.00 65.31 339 VAL A N 1
ATOM 2675 C CA . VAL A 1 339 ? 44.675 -5.372 -36.007 1.00 65.31 339 VAL A CA 1
ATOM 2676 C C . VAL A 1 339 ? 43.573 -5.991 -36.851 1.00 65.31 339 VAL A C 1
ATOM 2678 O O . VAL A 1 339 ? 43.265 -7.174 -36.709 1.00 65.31 339 VAL A O 1
ATOM 2681 N N . MET A 1 340 ? 42.971 -5.192 -37.730 1.00 54.16 340 MET A N 1
ATOM 2682 C CA . MET A 1 340 ? 41.934 -5.639 -38.657 1.00 54.16 340 MET A CA 1
ATOM 2683 C C . MET A 1 340 ? 42.417 -5.395 -40.086 1.00 54.16 340 MET A C 1
ATOM 2685 O O . MET A 1 340 ? 42.763 -4.273 -40.446 1.00 54.16 340 MET A O 1
ATOM 2689 N N . GLN A 1 341 ? 42.480 -6.452 -40.897 1.00 58.62 341 GLN A N 1
ATOM 2690 C CA . GLN A 1 341 ? 42.992 -6.382 -42.266 1.00 58.62 341 GLN A CA 1
ATOM 2691 C C . GLN A 1 341 ? 41.903 -6.821 -43.252 1.00 58.62 341 GLN A C 1
ATOM 2693 O O . GLN A 1 341 ? 41.590 -8.008 -43.365 1.00 58.62 341 GLN A O 1
ATOM 2698 N N . GLY A 1 342 ? 41.321 -5.856 -43.970 1.00 61.66 342 GLY A N 1
ATOM 2699 C CA . GLY A 1 342 ? 40.181 -6.098 -44.863 1.00 61.66 342 GLY A CA 1
ATOM 2700 C C . GLY A 1 342 ? 38.961 -6.658 -44.115 1.00 61.66 342 GLY A C 1
ATOM 2701 O O . GLY A 1 342 ? 38.723 -6.300 -42.968 1.00 61.66 342 GLY A O 1
ATOM 2702 N N . ASN A 1 343 ? 38.221 -7.583 -44.739 1.00 49.44 343 ASN A N 1
ATOM 2703 C CA . ASN A 1 343 ? 37.039 -8.243 -44.148 1.00 49.44 343 ASN A CA 1
ATOM 2704 C C . ASN A 1 343 ? 37.375 -9.434 -43.220 1.00 49.44 343 ASN A C 1
ATOM 2706 O O . ASN A 1 343 ? 36.559 -10.342 -43.056 1.00 49.44 343 ASN A O 1
ATOM 2710 N N . ARG A 1 344 ? 38.587 -9.506 -42.658 1.00 55.31 344 ARG A N 1
ATOM 2711 C CA . ARG A 1 344 ? 38.987 -10.616 -41.774 1.00 55.31 344 ARG A CA 1
ATOM 2712 C C . ARG A 1 344 ? 38.665 -10.313 -40.314 1.00 55.31 344 ARG A C 1
ATOM 2714 O O . ARG A 1 344 ? 38.625 -9.158 -39.900 1.00 55.31 344 ARG A O 1
ATOM 2721 N N . THR A 1 345 ? 38.477 -11.371 -39.525 1.00 53.22 345 THR A N 1
ATOM 2722 C CA . THR A 1 345 ? 38.306 -11.267 -38.073 1.00 53.22 345 THR A CA 1
ATOM 2723 C C . THR A 1 345 ? 39.511 -10.561 -37.430 1.00 53.22 345 THR A C 1
ATOM 2725 O O . THR A 1 345 ? 40.651 -10.860 -37.798 1.00 53.22 345 THR A O 1
ATOM 2728 N N . PRO A 1 346 ? 39.295 -9.635 -36.476 1.00 59.62 346 PRO A N 1
ATOM 2729 C CA . PRO A 1 346 ? 40.381 -8.875 -35.862 1.00 59.62 346 PRO A CA 1
ATOM 2730 C C . PRO A 1 346 ? 41.351 -9.789 -35.105 1.00 59.62 346 PRO A C 1
ATOM 2732 O O . PRO A 1 346 ? 40.926 -10.666 -34.350 1.00 59.62 346 PRO A O 1
ATOM 2735 N N . GLN A 1 347 ? 42.652 -9.558 -35.259 1.00 63.78 347 GLN A N 1
ATOM 2736 C CA . GLN A 1 347 ? 43.691 -10.239 -34.489 1.00 63.78 347 GLN A CA 1
ATOM 2737 C C . GLN A 1 347 ? 44.075 -9.391 -33.275 1.00 63.78 347 GLN A C 1
ATOM 2739 O O . GLN A 1 347 ? 44.369 -8.203 -33.403 1.00 63.78 347 GLN A O 1
ATOM 2744 N N . LYS A 1 348 ? 44.046 -9.996 -32.082 1.00 68.50 348 LYS A N 1
ATOM 2745 C CA . LYS A 1 348 ? 44.369 -9.328 -30.816 1.00 68.50 348 LYS A CA 1
ATOM 2746 C C . LYS A 1 348 ? 45.793 -9.674 -30.383 1.00 68.50 348 LYS A C 1
ATOM 2748 O O . LYS A 1 348 ? 46.103 -10.845 -30.181 1.00 68.50 348 LYS A O 1
ATOM 2753 N N . TYR A 1 349 ? 46.608 -8.653 -30.152 1.00 71.06 349 TYR A N 1
ATOM 2754 C CA . TYR A 1 349 ? 47.945 -8.755 -29.578 1.00 71.06 349 TYR A CA 1
ATOM 2755 C C . TYR A 1 349 ? 47.941 -8.142 -28.176 1.00 71.06 349 TYR A C 1
ATOM 2757 O O . TYR A 1 349 ? 47.323 -7.102 -27.939 1.00 71.06 349 TYR A O 1
ATOM 2765 N N . TYR A 1 350 ? 48.600 -8.811 -27.235 1.00 72.88 350 TYR A N 1
ATOM 2766 C CA . TYR A 1 350 ? 48.704 -8.386 -25.842 1.00 72.88 350 TYR A CA 1
ATOM 2767 C C . TYR A 1 350 ? 50.164 -8.444 -25.406 1.00 72.88 350 TYR A C 1
ATOM 2769 O O . TYR A 1 350 ? 50.842 -9.424 -25.715 1.00 72.88 350 TYR A O 1
ATOM 2777 N N . ASN A 1 351 ? 50.634 -7.410 -24.709 1.00 70.00 351 ASN A N 1
ATOM 2778 C CA . ASN A 1 351 ? 51.925 -7.437 -24.027 1.00 70.00 351 ASN A CA 1
ATOM 2779 C C . ASN A 1 351 ? 51.678 -7.520 -22.524 1.00 70.00 351 ASN A C 1
ATOM 2781 O O . ASN A 1 351 ? 51.187 -6.574 -21.918 1.00 70.00 351 ASN A O 1
ATOM 2785 N N . SER A 1 352 ? 51.991 -8.677 -21.946 1.00 60.19 352 SER A N 1
ATOM 2786 C CA . SER A 1 352 ? 51.840 -8.948 -20.515 1.00 60.19 352 SER A CA 1
ATOM 2787 C C . SER A 1 352 ? 52.977 -8.378 -19.667 1.00 60.19 352 SER A C 1
ATOM 2789 O O . SER A 1 352 ? 52.854 -8.335 -18.450 1.00 60.19 352 SER A O 1
ATOM 2791 N N . SER A 1 353 ? 54.089 -7.974 -20.287 1.00 58.34 353 SER A N 1
ATOM 2792 C CA . SER A 1 353 ? 55.347 -7.684 -19.588 1.00 58.34 353 SER A CA 1
ATOM 2793 C C . SER A 1 353 ? 55.664 -6.187 -19.503 1.00 58.34 353 SER A C 1
ATOM 2795 O O . SER A 1 353 ? 56.483 -5.781 -18.682 1.00 58.34 353 SER A O 1
ATOM 2797 N N . SER A 1 354 ? 55.035 -5.355 -20.339 1.00 70.06 354 SER A N 1
ATOM 2798 C CA . SER A 1 354 ? 55.112 -3.889 -20.295 1.00 70.06 354 SER A CA 1
ATOM 2799 C C . SER A 1 354 ? 54.066 -3.263 -21.224 1.00 70.06 354 SER A C 1
ATOM 2801 O O . SER A 1 354 ? 53.374 -3.960 -21.963 1.00 70.06 354 SER A O 1
ATOM 2803 N N . TYR A 1 355 ? 54.012 -1.932 -21.287 1.00 69.50 355 TYR A N 1
ATOM 2804 C CA . TYR A 1 355 ? 53.353 -1.265 -22.406 1.00 69.50 355 TYR A CA 1
ATOM 2805 C C . TYR A 1 355 ? 54.168 -1.420 -23.696 1.00 69.50 355 TYR A C 1
ATOM 2807 O O . TYR A 1 355 ? 55.404 -1.438 -23.662 1.00 69.50 355 TYR A O 1
ATOM 2815 N N . TRP A 1 356 ? 53.494 -1.525 -24.842 1.00 67.88 356 TRP A N 1
ATOM 2816 C CA . TRP A 1 356 ? 54.153 -1.419 -26.140 1.00 67.88 356 TRP A CA 1
ATOM 2817 C C . TRP A 1 356 ? 54.675 0.007 -26.332 1.00 67.88 356 TRP A C 1
ATOM 2819 O O . TRP A 1 356 ? 53.931 0.974 -26.157 1.00 67.88 356 TRP A O 1
ATOM 2829 N N . SER A 1 357 ? 55.938 0.145 -26.744 1.00 73.88 357 SER A N 1
ATOM 2830 C CA . SER A 1 357 ? 56.394 1.414 -27.317 1.00 73.88 357 SER A CA 1
ATOM 2831 C C . SER A 1 357 ? 55.723 1.627 -28.679 1.00 73.88 357 SER A C 1
ATOM 2833 O O . SER A 1 357 ? 55.414 0.650 -29.369 1.00 73.88 357 SER A O 1
ATOM 2835 N N . ALA A 1 358 ? 55.527 2.882 -29.088 1.00 67.56 358 ALA A N 1
ATOM 2836 C CA . ALA A 1 358 ? 54.876 3.200 -30.361 1.00 67.56 358 ALA A CA 1
ATOM 2837 C C . ALA A 1 358 ? 55.556 2.561 -31.566 1.00 67.56 358 ALA A C 1
ATOM 2839 O O . ALA A 1 358 ? 54.898 1.981 -32.428 1.00 67.56 358 ALA A O 1
ATOM 2840 N N . ASP A 1 359 ? 56.883 2.582 -31.576 1.00 69.88 359 ASP A N 1
ATOM 2841 C CA . ASP A 1 359 ? 57.675 1.959 -32.624 1.00 69.88 359 ASP A CA 1
ATOM 2842 C C . ASP A 1 359 ? 57.499 0.430 -32.637 1.00 69.88 359 ASP A C 1
ATOM 2844 O O . ASP A 1 359 ? 57.251 -0.158 -33.691 1.00 69.88 359 ASP A O 1
ATOM 2848 N N . THR A 1 360 ? 57.528 -0.223 -31.470 1.00 69.25 360 THR A N 1
ATOM 2849 C CA . THR A 1 360 ? 57.345 -1.681 -31.373 1.00 69.25 360 THR A CA 1
ATOM 2850 C C . THR A 1 360 ? 55.931 -2.105 -31.773 1.00 69.25 360 THR A C 1
ATOM 2852 O O . THR A 1 360 ? 55.774 -3.068 -32.524 1.00 69.25 360 THR A O 1
ATOM 2855 N N . ALA A 1 361 ? 54.906 -1.373 -31.330 1.00 68.38 361 ALA A N 1
ATOM 2856 C CA . ALA A 1 361 ? 53.518 -1.605 -31.721 1.00 68.38 361 ALA A CA 1
ATOM 2857 C C . ALA A 1 361 ? 53.347 -1.492 -33.241 1.00 68.38 361 ALA A C 1
ATOM 2859 O O . ALA A 1 361 ? 52.819 -2.404 -33.876 1.00 68.38 361 ALA A O 1
ATOM 2860 N N . CYS A 1 362 ? 53.858 -0.417 -33.845 1.00 69.50 362 CYS A N 1
ATOM 2861 C CA . CYS A 1 362 ? 53.745 -0.197 -35.283 1.00 69.50 362 CYS A CA 1
ATOM 2862 C C . CYS A 1 362 ? 54.515 -1.238 -36.098 1.00 69.50 362 CYS A C 1
ATOM 2864 O O . CYS A 1 362 ? 54.001 -1.715 -37.109 1.00 69.50 362 CYS A O 1
ATOM 2866 N N . ARG A 1 363 ? 55.702 -1.662 -35.650 1.00 69.44 363 ARG A N 1
ATOM 2867 C CA . ARG A 1 363 ? 56.434 -2.763 -36.297 1.00 69.44 363 ARG A CA 1
ATOM 2868 C C . ARG A 1 363 ? 55.680 -4.083 -36.209 1.00 69.44 363 ARG A C 1
ATOM 2870 O O . ARG A 1 363 ? 55.657 -4.797 -37.199 1.00 69.44 363 ARG A O 1
ATOM 2877 N N . MET A 1 364 ? 55.032 -4.403 -35.090 1.00 67.56 364 MET A N 1
ATOM 2878 C CA . MET A 1 364 ? 54.221 -5.625 -34.970 1.00 67.56 364 MET A CA 1
ATOM 2879 C C . MET A 1 364 ? 53.007 -5.602 -35.906 1.00 67.56 364 MET A C 1
ATOM 2881 O O . MET A 1 364 ? 52.714 -6.601 -36.559 1.00 67.56 364 MET A O 1
ATOM 2885 N N . ILE A 1 365 ? 52.346 -4.448 -36.029 1.00 67.88 365 ILE A N 1
ATOM 2886 C CA . ILE A 1 365 ? 51.201 -4.245 -36.931 1.00 67.88 365 ILE A CA 1
ATOM 2887 C C . ILE A 1 365 ? 51.617 -4.391 -38.406 1.00 67.88 365 ILE A C 1
ATOM 2889 O O . ILE A 1 365 ? 50.864 -4.938 -39.208 1.00 67.88 365 ILE A O 1
ATOM 2893 N N . ILE A 1 366 ? 52.814 -3.922 -38.769 1.00 65.81 366 ILE A N 1
ATOM 2894 C CA . ILE A 1 366 ? 53.319 -3.941 -40.153 1.00 65.81 366 ILE A CA 1
ATOM 2895 C C . ILE A 1 366 ? 53.948 -5.294 -40.507 1.00 65.81 366 ILE A C 1
ATOM 2897 O O . ILE A 1 366 ? 53.682 -5.837 -41.580 1.00 65.81 366 ILE A O 1
ATOM 2901 N N . ASN A 1 367 ? 54.725 -5.874 -39.589 1.00 63.28 367 ASN A N 1
ATOM 2902 C CA . ASN A 1 367 ? 55.474 -7.114 -39.803 1.00 63.28 367 ASN A CA 1
ATOM 2903 C C . ASN A 1 367 ? 54.657 -8.381 -39.524 1.00 63.28 367 ASN A C 1
ATOM 2905 O O . ASN A 1 367 ? 55.095 -9.464 -39.911 1.00 63.28 367 ASN A O 1
ATOM 2909 N N . GLY A 1 368 ? 53.464 -8.272 -38.923 1.00 57.28 368 GLY A N 1
ATOM 2910 C CA . GLY A 1 368 ? 52.531 -9.391 -38.710 1.00 57.28 368 GLY A CA 1
ATOM 2911 C C . GLY A 1 368 ? 52.080 -10.114 -39.991 1.00 57.28 368 GLY A C 1
ATOM 2912 O O . GLY A 1 368 ? 51.401 -11.133 -39.913 1.00 57.28 368 GLY A O 1
ATOM 2913 N N . ASN A 1 369 ? 52.491 -9.625 -41.167 1.00 47.78 369 ASN A N 1
ATOM 2914 C CA . ASN A 1 369 ? 52.359 -10.295 -42.462 1.00 47.78 369 ASN A CA 1
ATOM 2915 C C . ASN A 1 369 ? 53.400 -11.408 -42.707 1.00 47.78 369 ASN A C 1
ATOM 2917 O O . ASN A 1 369 ? 53.260 -12.172 -43.660 1.00 47.78 369 ASN A O 1
ATOM 2921 N N . SER A 1 370 ? 54.430 -11.521 -41.869 1.00 40.94 370 SER A N 1
ATOM 2922 C CA . SER A 1 370 ? 55.301 -12.696 -41.851 1.00 40.94 370 SER A CA 1
ATOM 2923 C C . SER A 1 370 ? 54.709 -13.668 -40.847 1.00 40.94 370 SER A C 1
ATOM 2925 O O . SER A 1 370 ? 54.611 -13.333 -39.668 1.00 40.94 370 SER A O 1
ATOM 2927 N N . GLN A 1 371 ? 54.269 -14.842 -41.303 1.00 38.75 371 GLN A N 1
ATOM 2928 C CA . GLN A 1 371 ? 53.813 -15.900 -40.411 1.00 38.75 371 GLN A CA 1
ATOM 2929 C C . GLN A 1 371 ? 54.858 -16.136 -39.319 1.00 38.75 371 GLN A C 1
ATOM 2931 O O . GLN A 1 371 ? 55.901 -16.740 -39.557 1.00 38.75 371 GLN A O 1
ATOM 2936 N N . VAL A 1 372 ? 54.569 -15.666 -38.107 1.00 36.09 372 VAL A N 1
ATOM 2937 C CA . VAL A 1 372 ? 55.202 -16.217 -36.921 1.00 36.09 372 VAL A CA 1
ATOM 2938 C C . VAL A 1 372 ? 54.563 -17.586 -36.761 1.00 36.09 372 VAL A C 1
ATOM 2940 O O . VAL A 1 372 ? 53.458 -17.716 -36.235 1.00 36.09 372 VAL A O 1
ATOM 2943 N N . GLU A 1 373 ? 55.242 -18.611 -37.265 1.00 38.38 373 GLU A N 1
ATOM 2944 C CA . GLU A 1 373 ? 55.075 -19.959 -36.749 1.00 38.38 373 GLU A CA 1
ATOM 2945 C C . GLU A 1 373 ? 55.343 -19.913 -35.238 1.00 38.38 373 GLU A C 1
ATOM 2947 O O . GLU A 1 373 ? 56.471 -20.064 -34.775 1.00 38.38 373 GLU A O 1
ATOM 2952 N N . THR A 1 374 ? 54.305 -19.727 -34.424 1.00 44.59 374 THR A N 1
ATOM 2953 C CA . THR A 1 374 ? 54.350 -20.173 -33.030 1.00 44.59 374 THR A CA 1
ATOM 2954 C C . THR A 1 374 ? 54.047 -21.667 -33.019 1.00 44.59 374 THR A C 1
ATOM 2956 O O . THR A 1 374 ? 53.019 -22.111 -32.514 1.00 44.59 374 THR A O 1
ATOM 2959 N N . SER A 1 375 ? 54.945 -22.467 -33.596 1.00 42.31 375 SER A N 1
ATOM 2960 C CA . SER A 1 375 ? 54.911 -23.935 -33.551 1.00 42.31 375 SER A CA 1
ATOM 2961 C C . SER A 1 375 ? 55.406 -24.497 -32.208 1.00 42.31 375 SER A C 1
ATOM 2963 O O . SER A 1 375 ? 55.818 -25.650 -32.115 1.00 42.31 375 SER A O 1
ATOM 2965 N N . LYS A 1 376 ? 55.345 -23.708 -31.128 1.00 59.12 376 LYS A N 1
ATOM 2966 C CA . LYS A 1 376 ? 55.587 -24.192 -29.766 1.00 59.12 376 LYS A CA 1
ATOM 2967 C C . LYS A 1 376 ? 54.300 -24.076 -28.964 1.00 59.12 376 LYS A C 1
ATOM 2969 O O . LYS A 1 376 ? 53.993 -23.027 -28.410 1.00 59.12 376 LYS A O 1
ATOM 2974 N N . SER A 1 377 ? 53.541 -25.172 -28.927 1.00 69.56 377 SER A N 1
ATOM 2975 C CA . SER A 1 377 ? 52.486 -25.351 -27.932 1.00 69.56 377 SER A CA 1
ATOM 2976 C C . SER A 1 377 ? 53.104 -25.250 -26.543 1.00 69.56 377 SER A C 1
ATOM 2978 O O . SER A 1 377 ? 54.117 -25.896 -26.270 1.00 69.56 377 SER A O 1
ATOM 2980 N N . PHE A 1 378 ? 52.496 -24.463 -25.671 1.00 80.50 378 PHE A N 1
ATOM 2981 C CA . PHE A 1 378 ? 52.913 -24.373 -24.285 1.00 80.50 378 PHE A CA 1
ATOM 2982 C C . PHE A 1 378 ? 52.245 -25.501 -23.496 1.00 80.50 378 PHE A C 1
ATOM 2984 O O . PHE A 1 378 ? 51.018 -25.632 -23.531 1.00 80.50 378 PHE A O 1
ATOM 2991 N N . ASN A 1 379 ? 53.051 -26.298 -22.794 1.00 90.38 379 ASN A N 1
ATOM 2992 C CA . ASN A 1 379 ? 52.563 -27.325 -21.880 1.00 90.38 379 ASN A CA 1
ATOM 2993 C C . ASN A 1 379 ? 52.668 -26.810 -20.444 1.00 90.38 379 ASN A C 1
ATOM 2995 O O . ASN A 1 379 ? 53.777 -26.551 -19.969 1.00 90.38 379 ASN A O 1
ATOM 2999 N N . PHE A 1 380 ? 51.528 -26.701 -19.765 1.00 92.69 380 PHE A N 1
ATOM 3000 C CA . PHE A 1 380 ? 51.412 -26.321 -18.357 1.00 92.69 380 PHE A CA 1
ATOM 3001 C C . PHE A 1 380 ? 50.886 -27.501 -17.565 1.00 92.69 380 PHE A C 1
ATOM 3003 O O . PHE A 1 380 ? 50.038 -28.250 -18.049 1.00 92.69 380 PHE A O 1
ATOM 3010 N N . TYR A 1 381 ? 51.357 -27.658 -16.341 1.00 95.62 381 TYR A N 1
ATOM 3011 C CA . TYR A 1 381 ? 50.817 -28.643 -15.416 1.00 95.62 381 TYR A CA 1
ATOM 3012 C C . TYR A 1 381 ? 51.060 -28.206 -13.980 1.00 95.62 381 TYR A C 1
ATOM 3014 O O . TYR A 1 381 ? 51.971 -27.426 -13.694 1.00 95.62 381 TYR A O 1
ATOM 3022 N N . GLY A 1 382 ? 50.239 -28.716 -13.075 1.00 96.81 382 GLY A N 1
ATOM 3023 C CA . GLY A 1 382 ? 50.320 -28.392 -11.662 1.00 96.81 382 GLY A CA 1
ATOM 3024 C C . GLY A 1 382 ? 49.080 -28.852 -10.918 1.00 96.81 382 GLY A C 1
ATOM 3025 O O . GLY A 1 382 ? 48.347 -29.716 -11.398 1.00 96.81 382 GLY A O 1
ATOM 3026 N N . GLU A 1 383 ? 48.848 -28.267 -9.751 1.00 97.69 383 GLU A N 1
ATOM 3027 C CA . GLU A 1 383 ? 47.711 -28.581 -8.892 1.00 97.69 383 GLU A CA 1
ATOM 3028 C C . GLU A 1 383 ? 47.029 -27.305 -8.400 1.00 97.69 383 GLU A C 1
ATOM 3030 O O . GLU A 1 383 ? 47.694 -26.323 -8.080 1.00 97.69 383 GLU A O 1
ATOM 3035 N N . ILE A 1 384 ? 45.704 -27.330 -8.292 1.00 97.12 384 ILE A N 1
ATOM 3036 C CA . ILE A 1 384 ? 44.913 -26.308 -7.593 1.00 97.12 384 ILE A CA 1
ATOM 3037 C C . ILE A 1 384 ? 44.083 -27.053 -6.558 1.00 97.12 384 ILE A C 1
ATOM 3039 O O . ILE A 1 384 ? 43.332 -27.949 -6.934 1.00 97.12 384 ILE A O 1
ATOM 3043 N N . GLU A 1 385 ? 44.231 -26.750 -5.267 1.00 93.00 385 GLU A N 1
ATOM 3044 C CA . GLU A 1 385 ? 43.497 -27.465 -4.202 1.00 93.00 385 GLU A CA 1
ATOM 3045 C C . GLU A 1 385 ? 43.665 -29.001 -4.270 1.00 93.00 385 GLU A C 1
ATOM 3047 O O . GLU A 1 385 ? 42.713 -29.767 -4.104 1.00 93.00 385 GLU A O 1
ATOM 3052 N N . LYS A 1 386 ? 44.891 -29.468 -4.564 1.00 93.56 386 LYS A N 1
ATOM 3053 C CA . LYS A 1 386 ? 45.242 -30.891 -4.788 1.00 93.56 386 LYS A CA 1
ATOM 3054 C C . LYS A 1 386 ? 44.580 -31.534 -6.019 1.00 93.56 386 LYS A C 1
ATOM 3056 O O . LYS A 1 386 ? 44.659 -32.748 -6.194 1.00 93.56 386 LYS A O 1
ATOM 3061 N N . GLN A 1 387 ? 43.916 -30.754 -6.872 1.00 97.00 387 GLN A N 1
ATOM 3062 C CA . GLN A 1 387 ? 43.390 -31.213 -8.156 1.00 97.00 387 GLN A CA 1
ATOM 3063 C C . GLN A 1 387 ? 44.437 -30.969 -9.241 1.00 97.00 387 GLN A C 1
ATOM 3065 O O . GLN A 1 387 ? 44.723 -29.821 -9.586 1.00 97.00 387 GLN A O 1
ATOM 3070 N N . GLY A 1 388 ? 45.005 -32.049 -9.775 1.00 96.62 388 GLY A N 1
ATOM 3071 C CA . GLY A 1 388 ? 45.977 -31.981 -10.862 1.00 96.62 388 GLY A CA 1
ATOM 3072 C C . GLY A 1 388 ? 45.358 -31.487 -12.171 1.00 96.62 388 GLY A C 1
ATOM 3073 O O . GLY A 1 388 ? 44.250 -31.890 -12.530 1.00 96.62 388 GLY A O 1
ATOM 3074 N N . TYR A 1 389 ? 46.090 -30.650 -12.902 1.00 97.00 389 TYR A N 1
ATOM 3075 C CA . TYR A 1 389 ? 45.740 -30.212 -14.252 1.00 97.00 389 TYR A CA 1
ATOM 3076 C C . TYR A 1 389 ? 46.933 -30.332 -15.203 1.00 97.00 389 TYR A C 1
ATOM 3078 O O . TYR A 1 389 ? 48.094 -30.258 -14.795 1.00 97.00 389 TYR A O 1
ATOM 3086 N N . SER A 1 390 ? 46.636 -30.492 -16.492 1.00 96.12 390 SER A N 1
ATOM 3087 C CA . SER A 1 390 ? 47.607 -30.373 -17.576 1.00 96.12 390 SER A CA 1
ATOM 3088 C C . SER A 1 390 ? 46.941 -29.705 -18.774 1.00 96.12 390 SER A C 1
ATOM 3090 O O . SER A 1 390 ? 45.902 -30.166 -19.244 1.00 96.12 390 SER A O 1
ATOM 3092 N N . PHE A 1 391 ? 47.518 -28.598 -19.233 1.00 94.88 391 PHE A N 1
ATOM 3093 C CA . PHE A 1 391 ? 47.017 -27.804 -20.347 1.00 94.88 391 PHE A CA 1
ATOM 3094 C C . PHE A 1 391 ? 48.050 -27.785 -21.463 1.00 94.88 391 PHE A C 1
ATOM 3096 O O . PHE A 1 391 ? 49.218 -27.475 -21.228 1.00 94.88 391 PHE A O 1
ATOM 3103 N N . GLN A 1 392 ? 47.606 -28.062 -22.683 1.00 93.62 392 GLN A N 1
ATOM 3104 C CA . GLN A 1 392 ? 48.406 -27.893 -23.889 1.00 93.62 392 GLN A CA 1
ATOM 3105 C C . GLN A 1 392 ? 47.711 -26.856 -24.758 1.00 93.62 392 GLN A C 1
ATOM 3107 O O . GLN A 1 392 ? 46.626 -27.096 -25.291 1.00 93.62 392 GLN A O 1
ATOM 3112 N N . ALA A 1 393 ? 48.313 -25.676 -24.866 1.00 86.00 393 ALA A N 1
ATOM 3113 C CA . ALA A 1 393 ? 47.680 -24.536 -25.509 1.00 86.00 393 ALA A CA 1
ATOM 3114 C C . ALA A 1 393 ? 48.625 -23.880 -26.529 1.00 86.00 393 ALA A C 1
ATOM 3116 O O . ALA A 1 393 ? 49.762 -23.549 -26.189 1.00 86.00 393 ALA A O 1
ATOM 3117 N N . PRO A 1 394 ? 48.174 -23.641 -27.775 1.00 82.50 394 PRO A N 1
ATOM 3118 C CA . PRO A 1 394 ? 48.963 -22.921 -28.776 1.00 82.50 394 PRO A CA 1
ATOM 3119 C C . PRO A 1 394 ? 49.011 -21.405 -28.521 1.00 82.50 394 PRO A C 1
ATOM 3121 O O . PRO A 1 394 ? 49.732 -20.688 -29.203 1.00 82.50 394 PRO A O 1
ATOM 3124 N N . SER A 1 395 ? 48.227 -20.893 -27.567 1.00 82.75 395 SER A N 1
ATOM 3125 C CA . SER A 1 395 ? 48.165 -19.470 -27.231 1.00 82.75 395 SER A CA 1
ATOM 3126 C C . SER A 1 395 ? 47.711 -19.243 -25.788 1.00 82.75 395 SER A C 1
ATOM 3128 O O . SER A 1 395 ? 47.024 -20.081 -25.200 1.00 82.75 395 SER A O 1
ATOM 3130 N N . VAL A 1 396 ? 48.012 -18.060 -25.242 1.00 79.25 396 VAL A N 1
ATOM 3131 C CA . VAL A 1 396 ? 47.552 -17.624 -23.907 1.00 79.25 396 VAL A CA 1
ATOM 3132 C C . VAL A 1 396 ? 46.020 -17.629 -23.802 1.00 79.25 396 VAL A C 1
ATOM 3134 O O . VAL A 1 396 ? 45.464 -17.970 -22.764 1.00 79.25 396 VAL A O 1
ATOM 3137 N N . SER A 1 397 ? 45.309 -17.317 -24.891 1.00 76.88 397 SER A N 1
ATOM 3138 C CA . SER A 1 397 ? 43.837 -17.352 -24.902 1.00 76.88 397 SER A CA 1
ATOM 3139 C C . SER A 1 397 ? 43.291 -18.779 -24.791 1.00 76.88 397 SER A C 1
ATOM 3141 O O . SER A 1 397 ? 42.369 -19.026 -24.017 1.00 76.88 397 SER A O 1
ATOM 3143 N N . SER A 1 398 ? 43.890 -19.734 -25.515 1.00 83.56 398 SER A N 1
ATOM 3144 C CA . SER A 1 398 ? 43.525 -21.153 -25.401 1.00 83.56 398 SER A CA 1
ATOM 3145 C C . SER A 1 398 ? 43.831 -21.705 -24.008 1.00 83.56 398 SER A C 1
ATOM 3147 O O . SER A 1 398 ? 43.096 -22.548 -23.503 1.00 83.56 398 SER A O 1
ATOM 3149 N N . LEU A 1 399 ? 44.899 -21.222 -23.380 1.00 86.19 399 LEU A N 1
ATOM 3150 C CA . LEU A 1 399 ? 45.279 -21.600 -22.027 1.00 86.19 399 LEU A CA 1
ATOM 3151 C C . LEU A 1 399 ? 44.295 -21.073 -20.978 1.00 86.19 399 LEU A C 1
ATOM 3153 O O . LEU A 1 399 ? 43.847 -21.836 -20.126 1.00 86.19 399 LEU A O 1
ATOM 3157 N N . MET A 1 400 ? 43.903 -19.799 -21.081 1.00 88.06 400 MET A N 1
ATOM 3158 C CA . MET A 1 400 ? 42.872 -19.216 -20.215 1.00 88.06 400 MET A CA 1
ATOM 3159 C C . MET A 1 400 ? 41.562 -19.986 -20.302 1.00 88.06 400 MET A C 1
ATOM 3161 O O . MET A 1 400 ? 40.930 -20.246 -19.281 1.00 88.06 400 MET A O 1
ATOM 3165 N N . TYR A 1 401 ? 41.170 -20.379 -21.512 1.00 89.31 401 TYR A N 1
ATOM 3166 C CA . TYR A 1 401 ? 39.961 -21.160 -21.730 1.00 89.31 401 TYR A CA 1
ATOM 3167 C C . TYR A 1 401 ? 40.029 -22.542 -21.061 1.00 89.31 401 TYR A C 1
ATOM 3169 O O . TYR A 1 401 ? 39.104 -22.922 -20.343 1.00 89.31 401 TYR A O 1
ATOM 3177 N N . GLN A 1 402 ? 41.138 -23.272 -21.233 1.00 93.81 402 GLN A N 1
ATOM 3178 C CA . GLN A 1 402 ? 41.331 -24.582 -20.596 1.00 93.81 402 GLN A CA 1
ATOM 3179 C C . GLN A 1 402 ? 41.350 -24.479 -19.063 1.00 93.81 402 GLN A C 1
ATOM 3181 O O . GLN A 1 402 ? 40.684 -25.267 -18.391 1.00 93.81 402 GLN A O 1
ATOM 3186 N N . CYS A 1 403 ? 42.024 -23.466 -18.513 1.00 95.69 403 CYS A N 1
ATOM 3187 C CA . CYS A 1 403 ? 42.025 -23.198 -17.077 1.00 95.69 403 CYS A CA 1
ATOM 3188 C C . CYS A 1 403 ? 40.620 -22.880 -16.543 1.00 95.69 403 CYS A C 1
ATOM 3190 O O . CYS A 1 403 ? 40.189 -23.448 -15.539 1.00 95.69 403 CYS A O 1
ATOM 3192 N N . TYR A 1 404 ? 39.871 -22.019 -17.236 1.00 94.81 404 TYR A N 1
ATOM 3193 C CA . TYR A 1 404 ? 38.522 -21.644 -16.818 1.00 94.81 404 TYR A CA 1
ATOM 3194 C C . TYR A 1 404 ? 37.584 -22.857 -16.791 1.00 94.81 404 TYR A C 1
ATOM 3196 O O . TYR A 1 404 ? 36.867 -23.064 -15.811 1.00 94.81 404 TYR A O 1
ATOM 3204 N N . ASN A 1 405 ? 37.625 -23.687 -17.837 1.00 94.38 405 ASN A N 1
ATOM 3205 C CA . ASN A 1 405 ? 36.825 -24.907 -17.913 1.00 94.38 405 ASN A CA 1
ATOM 3206 C C . ASN A 1 405 ? 37.185 -25.899 -16.805 1.00 94.38 405 ASN A C 1
ATOM 3208 O O . ASN A 1 405 ? 36.283 -26.456 -16.184 1.00 94.38 405 ASN A O 1
ATOM 3212 N N . PHE A 1 406 ? 38.476 -26.070 -16.512 1.00 96.94 406 PHE A N 1
ATOM 3213 C CA . PHE A 1 406 ? 38.929 -26.917 -15.411 1.00 96.94 406 PHE A CA 1
ATOM 3214 C C . PHE A 1 406 ? 38.355 -26.455 -14.063 1.00 96.94 406 PHE A C 1
ATOM 3216 O O . PHE A 1 406 ? 37.801 -27.263 -13.318 1.00 96.94 406 PHE A O 1
ATOM 3223 N N . LEU A 1 407 ? 38.415 -25.155 -13.760 1.00 96.12 407 LEU A N 1
ATOM 3224 C CA . LEU A 1 407 ? 37.889 -24.612 -12.502 1.00 96.12 407 LEU A CA 1
ATOM 3225 C C . LEU A 1 407 ? 36.367 -24.761 -12.393 1.00 96.12 407 LEU A C 1
ATOM 3227 O O . LEU A 1 407 ? 35.860 -25.058 -11.311 1.00 96.12 407 LEU A O 1
ATOM 3231 N N . GLN A 1 408 ? 35.640 -24.610 -13.502 1.00 93.12 408 GLN A N 1
ATOM 3232 C CA . GLN A 1 408 ? 34.195 -24.850 -13.547 1.00 93.12 408 GLN A CA 1
ATOM 3233 C C . GLN A 1 408 ? 33.859 -26.331 -13.332 1.00 93.12 408 GLN A C 1
ATOM 3235 O O . GLN A 1 408 ? 33.007 -26.657 -12.504 1.00 93.12 408 GLN A O 1
ATOM 3240 N N . GLU A 1 409 ? 34.560 -27.235 -14.020 1.00 95.56 409 GLU A N 1
ATOM 3241 C CA . GLU A 1 409 ? 34.360 -28.683 -13.904 1.00 95.56 409 GLU A CA 1
ATOM 3242 C C . GLU A 1 409 ? 34.645 -29.175 -12.480 1.00 95.56 409 GLU A C 1
ATOM 3244 O O . GLU A 1 409 ? 33.859 -29.931 -11.905 1.00 95.56 409 GLU A O 1
ATOM 3249 N N . LYS A 1 410 ? 35.741 -28.701 -11.875 1.00 96.69 410 LYS A N 1
ATOM 3250 C CA . LYS A 1 410 ? 36.131 -29.052 -10.503 1.00 96.69 410 LYS A CA 1
ATOM 3251 C C . LYS A 1 410 ? 35.414 -28.227 -9.432 1.00 96.69 410 LYS A C 1
ATOM 3253 O O . LYS A 1 410 ? 35.633 -28.465 -8.248 1.00 96.69 410 LYS A O 1
ATOM 3258 N N . ARG A 1 411 ? 34.537 -27.294 -9.829 1.00 95.44 411 ARG A N 1
ATOM 3259 C CA . ARG A 1 411 ? 33.784 -26.383 -8.944 1.00 95.44 411 ARG A CA 1
ATOM 3260 C C . ARG A 1 411 ? 34.683 -25.602 -7.976 1.00 95.44 411 ARG A C 1
ATOM 3262 O O . ARG A 1 411 ? 34.300 -25.337 -6.838 1.00 95.44 411 ARG A O 1
ATOM 3269 N N . ILE A 1 412 ? 35.871 -25.218 -8.433 1.00 95.75 412 ILE A N 1
ATOM 3270 C CA . ILE A 1 412 ? 36.829 -24.428 -7.660 1.00 95.75 412 ILE A CA 1
ATOM 3271 C C . ILE A 1 412 ? 36.481 -22.951 -7.854 1.00 95.75 412 ILE A C 1
ATOM 3273 O O . ILE A 1 412 ? 36.745 -22.354 -8.898 1.00 95.75 412 ILE A O 1
ATOM 3277 N N . THR A 1 413 ? 35.854 -22.354 -6.843 1.00 95.31 413 THR A N 1
ATOM 3278 C CA . THR A 1 413 ? 35.442 -20.940 -6.865 1.00 95.31 413 THR A CA 1
ATOM 3279 C C . THR A 1 413 ? 36.453 -20.013 -6.200 1.00 95.31 413 THR A C 1
ATOM 3281 O O . THR A 1 413 ? 36.407 -18.805 -6.429 1.00 95.31 413 THR A O 1
ATOM 3284 N N . GLN A 1 414 ? 37.370 -20.553 -5.398 1.00 96.06 414 GLN A N 1
ATOM 3285 C CA . GLN A 1 414 ? 38.450 -19.820 -4.747 1.00 96.06 414 GLN A CA 1
ATOM 3286 C C . GLN A 1 414 ? 39.599 -20.763 -4.388 1.00 96.06 414 GLN A C 1
ATOM 3288 O O . GLN A 1 414 ? 39.373 -21.958 -4.211 1.00 96.06 414 GLN A O 1
ATOM 3293 N N . THR A 1 415 ? 40.805 -20.215 -4.273 1.00 96.81 415 THR A N 1
ATOM 3294 C CA . THR A 1 415 ? 41.993 -20.933 -3.799 1.00 96.81 415 THR A CA 1
ATOM 3295 C C . THR A 1 415 ? 42.999 -19.944 -3.214 1.00 96.81 415 THR A C 1
ATOM 3297 O O . THR A 1 415 ? 43.036 -18.780 -3.628 1.00 96.81 415 THR A O 1
ATOM 3300 N N . ASP A 1 416 ? 43.785 -20.372 -2.234 1.00 96.75 416 ASP A N 1
ATOM 3301 C CA . ASP A 1 416 ? 44.942 -19.650 -1.690 1.00 96.75 416 ASP A CA 1
ATOM 3302 C C . ASP A 1 416 ? 46.273 -20.343 -2.024 1.00 96.75 416 ASP A C 1
ATOM 3304 O O . ASP A 1 416 ? 47.337 -19.781 -1.754 1.00 96.75 416 ASP A O 1
ATOM 3308 N N . ILE A 1 417 ? 46.232 -21.522 -2.655 1.00 96.69 417 ILE A N 1
ATOM 3309 C CA . ILE A 1 417 ? 47.405 -22.316 -3.007 1.00 96.69 417 ILE A CA 1
ATOM 3310 C C . ILE A 1 417 ? 47.244 -23.019 -4.356 1.00 96.69 417 ILE A C 1
ATOM 3312 O O . ILE A 1 417 ? 46.301 -23.768 -4.609 1.00 96.69 417 ILE A O 1
ATOM 3316 N N . PHE A 1 418 ? 48.239 -22.850 -5.217 1.00 97.69 418 PHE A N 1
ATOM 3317 C CA . PHE A 1 418 ? 48.364 -23.649 -6.429 1.00 97.69 418 PHE A CA 1
ATOM 3318 C C . PHE A 1 418 ? 49.824 -23.972 -6.717 1.00 97.69 418 PHE A C 1
ATOM 3320 O O . PHE A 1 418 ? 50.735 -23.325 -6.202 1.00 97.69 418 PHE A O 1
ATOM 3327 N N . SER A 1 419 ? 50.061 -24.964 -7.564 1.00 97.69 419 SER A N 1
ATOM 3328 C CA . SER A 1 419 ? 51.357 -25.197 -8.182 1.00 97.69 419 SER A CA 1
ATOM 3329 C C . SER A 1 419 ? 51.259 -25.071 -9.696 1.00 97.69 419 SER A C 1
ATOM 3331 O O . SER A 1 419 ? 50.213 -25.344 -10.291 1.00 97.69 419 SER A O 1
ATOM 3333 N N . VAL A 1 420 ? 52.339 -24.612 -10.326 1.00 97.19 420 VAL A N 1
ATOM 3334 C CA . VAL A 1 420 ? 52.429 -24.534 -11.787 1.00 97.19 420 VAL A CA 1
ATOM 3335 C C . VAL A 1 420 ? 53.864 -24.734 -12.264 1.00 97.19 420 VAL A C 1
ATOM 3337 O O . VAL A 1 420 ? 54.816 -24.250 -11.649 1.00 97.19 420 VAL A O 1
ATOM 3340 N N . GLY A 1 421 ? 54.022 -25.477 -13.355 1.00 94.62 421 GLY A N 1
ATOM 3341 C CA . GLY A 1 421 ? 55.265 -25.640 -14.100 1.00 94.62 421 GLY A CA 1
ATOM 3342 C C . GLY A 1 421 ? 55.013 -25.622 -15.608 1.00 94.62 421 GLY A C 1
ATOM 3343 O O . GLY A 1 421 ? 53.891 -25.851 -16.068 1.00 94.62 421 GLY A O 1
ATOM 3344 N N . THR A 1 422 ? 56.065 -25.351 -16.382 1.00 93.44 422 THR A N 1
ATOM 3345 C CA . THR A 1 422 ? 56.057 -25.404 -17.855 1.00 93.44 422 THR A CA 1
ATOM 3346 C C . THR A 1 422 ? 57.132 -26.297 -18.427 1.00 93.44 422 THR A C 1
ATOM 3348 O O . THR A 1 422 ? 58.225 -26.377 -17.872 1.00 93.44 422 THR A O 1
ATOM 3351 N N . ASN A 1 423 ? 56.845 -26.916 -19.577 1.00 85.19 423 ASN A N 1
ATOM 3352 C CA . ASN A 1 423 ? 57.844 -27.540 -20.457 1.00 85.19 423 ASN A CA 1
ATOM 3353 C C . ASN A 1 423 ? 58.904 -28.371 -19.701 1.00 85.19 423 ASN A C 1
ATOM 3355 O O . ASN A 1 423 ? 60.105 -28.172 -19.879 1.00 85.19 423 ASN A O 1
ATOM 3359 N N . ASN A 1 424 ? 58.441 -29.301 -18.858 1.00 81.56 424 ASN A N 1
ATOM 3360 C CA . ASN A 1 424 ? 59.244 -30.218 -18.034 1.00 81.56 424 ASN A CA 1
ATOM 3361 C C . ASN A 1 424 ? 59.956 -29.600 -16.808 1.00 81.56 424 ASN A C 1
ATOM 3363 O O . ASN A 1 424 ? 60.809 -30.251 -16.207 1.00 81.56 424 ASN A O 1
ATOM 3367 N N . SER A 1 425 ? 59.613 -28.378 -16.391 1.00 91.00 425 SER A N 1
ATOM 3368 C CA . SER A 1 425 ? 60.091 -27.804 -15.123 1.00 91.00 425 SER A CA 1
ATOM 3369 C C . SER A 1 425 ? 59.344 -28.355 -13.903 1.00 91.00 425 SER A C 1
ATOM 3371 O O . SER A 1 425 ? 58.157 -28.670 -13.951 1.00 91.00 425 SER A O 1
ATOM 3373 N N . VAL A 1 426 ? 60.031 -28.478 -12.768 1.00 92.31 426 VAL A N 1
ATOM 3374 C CA . VAL A 1 426 ? 59.384 -28.885 -11.510 1.00 92.31 426 VAL A CA 1
ATOM 3375 C C . VAL A 1 426 ? 58.340 -27.823 -11.121 1.00 92.31 426 VAL A C 1
ATOM 3377 O O . VAL A 1 426 ? 58.720 -26.651 -11.027 1.00 92.31 426 VAL A O 1
ATOM 3380 N N . PRO A 1 427 ? 57.057 -28.188 -10.892 1.00 95.94 427 PRO A N 1
ATOM 3381 C CA . PRO A 1 427 ? 56.031 -27.228 -10.504 1.00 95.94 427 PRO A CA 1
ATOM 3382 C C . PRO A 1 427 ? 56.426 -26.482 -9.235 1.00 95.94 427 PRO A C 1
ATOM 3384 O O . PRO A 1 427 ? 56.846 -27.090 -8.247 1.00 95.94 427 PRO A O 1
ATOM 3387 N N . ARG A 1 428 ? 56.283 -25.158 -9.253 1.00 97.00 428 ARG A N 1
ATOM 3388 C CA . ARG A 1 428 ? 56.512 -24.320 -8.074 1.00 97.00 428 ARG A CA 1
ATOM 3389 C C . ARG A 1 428 ? 55.192 -24.067 -7.375 1.00 97.00 428 ARG A C 1
ATOM 3391 O O . ARG A 1 428 ? 54.190 -23.817 -8.034 1.00 97.00 428 ARG A O 1
ATOM 3398 N N . ILE A 1 429 ? 55.203 -24.149 -6.048 1.00 96.94 429 ILE A N 1
ATOM 3399 C CA . ILE A 1 429 ? 54.040 -23.851 -5.213 1.00 96.94 429 ILE A CA 1
ATOM 3400 C C . ILE A 1 429 ? 53.981 -22.343 -4.987 1.00 96.94 429 ILE A C 1
ATOM 3402 O O . ILE A 1 429 ? 54.972 -21.718 -4.608 1.00 96.94 429 ILE A O 1
ATOM 3406 N N . HIS A 1 430 ? 52.800 -21.781 -5.188 1.00 97.12 430 HIS A N 1
ATOM 3407 C CA . HIS A 1 430 ? 52.473 -20.392 -4.946 1.00 97.12 430 HIS A CA 1
ATOM 3408 C C . HIS A 1 430 ? 51.351 -20.328 -3.920 1.00 97.12 430 HIS A C 1
ATOM 3410 O O . HIS A 1 430 ? 50.315 -20.970 -4.082 1.00 97.12 430 HIS A O 1
ATOM 3416 N N . THR A 1 431 ? 51.569 -19.543 -2.870 1.00 95.56 431 THR A N 1
ATOM 3417 C CA . THR A 1 431 ? 50.587 -19.293 -1.818 1.00 95.56 431 THR A CA 1
ATOM 3418 C C . THR A 1 431 ? 50.265 -17.809 -1.749 1.00 95.56 431 THR A C 1
ATOM 3420 O O . THR A 1 431 ? 51.143 -16.958 -1.910 1.00 95.56 431 THR A O 1
ATOM 3423 N N . ASN A 1 432 ? 49.000 -17.484 -1.507 1.00 93.69 432 ASN A N 1
ATOM 3424 C CA . ASN A 1 432 ? 48.568 -16.130 -1.200 1.00 93.69 432 ASN A CA 1
ATOM 3425 C C . ASN A 1 432 ? 48.381 -15.998 0.312 1.00 93.69 432 ASN A C 1
ATOM 3427 O O . ASN A 1 432 ? 47.336 -16.327 0.859 1.00 93.69 432 ASN A O 1
ATOM 3431 N N . SER A 1 433 ? 49.404 -15.502 1.007 1.00 88.12 433 SER A N 1
ATOM 3432 C CA . SER A 1 433 ? 49.369 -15.350 2.468 1.00 88.12 433 SER A CA 1
ATOM 3433 C C . SER A 1 433 ? 48.412 -14.261 2.960 1.00 88.12 433 SER A C 1
ATOM 3435 O O . SER A 1 433 ? 48.151 -14.174 4.157 1.00 88.12 433 SER A O 1
ATOM 3437 N N . SER A 1 434 ? 47.935 -13.391 2.068 1.00 85.31 434 SER A N 1
ATOM 3438 C CA . SER A 1 434 ? 47.159 -12.202 2.431 1.00 85.31 434 SER A CA 1
ATOM 3439 C C . SER A 1 434 ? 45.677 -12.308 2.068 1.00 85.31 434 SER A C 1
ATOM 3441 O O . SER A 1 434 ? 44.883 -11.508 2.561 1.00 85.31 434 SER A O 1
ATOM 3443 N N . SER A 1 435 ? 45.278 -13.250 1.204 1.00 90.25 435 SER A N 1
ATOM 3444 C CA . SER A 1 435 ? 43.877 -13.457 0.810 1.00 90.25 435 SER A CA 1
ATOM 3445 C C . SER A 1 435 ? 43.678 -14.724 -0.038 1.00 90.25 435 SER A C 1
ATOM 3447 O O . SER A 1 435 ? 44.597 -15.506 -0.226 1.00 90.25 435 SER A O 1
ATOM 3449 N N . TYR A 1 436 ? 42.480 -14.887 -0.610 1.00 91.19 436 TYR A N 1
ATOM 3450 C CA . TYR A 1 436 ? 42.158 -15.917 -1.605 1.00 91.19 436 TYR A CA 1
ATOM 3451 C C . TYR A 1 436 ? 42.047 -15.298 -3.001 1.00 91.19 436 TYR A C 1
ATOM 3453 O O . TYR A 1 436 ? 41.466 -14.221 -3.166 1.00 91.19 436 TYR A O 1
ATOM 3461 N N . TRP A 1 437 ? 42.501 -16.009 -4.032 1.00 96.38 437 TRP A N 1
ATOM 3462 C CA . TRP A 1 437 ? 42.101 -15.710 -5.406 1.00 96.38 437 TRP A CA 1
ATOM 3463 C C . TRP A 1 437 ? 40.653 -16.162 -5.598 1.00 96.38 437 TRP A C 1
ATOM 3465 O O . TRP A 1 437 ? 40.366 -17.356 -5.606 1.00 96.38 437 TRP A O 1
ATOM 3475 N N . ARG A 1 438 ? 39.723 -15.205 -5.708 1.00 94.19 438 ARG A N 1
ATOM 3476 C CA . ARG A 1 438 ? 38.282 -15.479 -5.825 1.00 94.19 438 ARG A CA 1
ATOM 3477 C C . ARG A 1 438 ? 37.819 -15.417 -7.272 1.00 94.19 438 ARG A C 1
ATOM 3479 O O . ARG A 1 438 ? 37.977 -14.391 -7.931 1.00 94.19 438 ARG A O 1
ATOM 3486 N N . GLY A 1 439 ? 37.166 -16.479 -7.718 1.00 92.44 439 GLY A N 1
ATOM 3487 C CA . GLY A 1 439 ? 36.564 -16.608 -9.036 1.00 92.44 439 GLY A CA 1
ATOM 3488 C C . GLY A 1 439 ? 37.522 -17.200 -10.079 1.00 92.44 439 GLY A C 1
ATOM 3489 O O . GLY A 1 439 ? 38.714 -16.886 -10.062 1.00 92.44 439 GLY A O 1
ATOM 3490 N N . PRO A 1 440 ? 37.011 -17.995 -11.042 1.00 90.38 440 PRO A N 1
ATOM 3491 C CA . PRO A 1 440 ? 37.852 -18.689 -12.017 1.00 90.38 440 PRO A CA 1
ATOM 3492 C C . PRO A 1 440 ? 38.795 -17.784 -12.820 1.00 90.38 440 PRO A C 1
ATOM 3494 O O . PRO A 1 440 ? 39.940 -18.143 -13.064 1.00 90.38 440 PRO A O 1
ATOM 3497 N N . ALA A 1 441 ? 38.348 -16.578 -13.184 1.00 88.44 441 ALA A N 1
ATOM 3498 C CA . ALA A 1 441 ? 39.166 -15.634 -13.945 1.00 88.44 441 ALA A CA 1
ATOM 3499 C C . ALA A 1 441 ? 40.416 -15.177 -13.170 1.00 88.44 441 ALA A C 1
ATOM 3501 O O . ALA A 1 441 ? 41.510 -15.173 -13.727 1.00 88.44 441 ALA A O 1
ATOM 3502 N N . ASN A 1 442 ? 40.269 -14.844 -11.884 1.00 90.94 442 ASN A N 1
ATOM 3503 C CA . ASN A 1 442 ? 41.376 -14.359 -11.057 1.00 90.94 442 ASN A CA 1
ATOM 3504 C C . ASN A 1 442 ? 42.385 -15.468 -10.749 1.00 90.94 442 ASN A C 1
ATOM 3506 O O . ASN A 1 442 ? 43.585 -15.211 -10.741 1.00 90.94 442 ASN A O 1
ATOM 3510 N N . ILE A 1 443 ? 41.905 -16.697 -10.542 1.00 94.75 443 ILE A N 1
ATOM 3511 C CA . ILE A 1 443 ? 42.760 -17.873 -10.341 1.00 94.75 443 ILE A CA 1
ATOM 3512 C C . ILE A 1 443 ? 43.581 -18.143 -11.608 1.00 94.75 443 ILE A C 1
ATOM 3514 O O . ILE A 1 443 ? 44.800 -18.268 -11.534 1.00 94.75 443 ILE A O 1
ATOM 3518 N N . CYS A 1 444 ? 42.941 -18.158 -12.782 1.00 94.94 444 CYS A N 1
ATOM 3519 C CA . CYS A 1 444 ? 43.649 -18.381 -14.042 1.00 94.94 444 CYS A CA 1
ATOM 3520 C C . CYS A 1 444 ? 44.662 -17.274 -14.350 1.00 94.94 444 CYS A C 1
ATOM 3522 O O . CYS A 1 444 ? 45.783 -17.579 -14.746 1.00 94.94 444 CYS A O 1
ATOM 3524 N N . MET A 1 445 ? 44.318 -16.005 -14.108 1.00 90.88 445 MET A N 1
ATOM 3525 C CA . MET A 1 445 ? 45.263 -14.894 -14.266 1.00 90.88 445 MET A CA 1
ATOM 3526 C C . MET A 1 445 ? 46.458 -15.011 -13.316 1.00 90.88 445 MET A C 1
ATOM 3528 O O . MET A 1 445 ? 47.586 -14.776 -13.738 1.00 90.88 445 MET A O 1
ATOM 3532 N N . ALA A 1 446 ? 46.234 -15.420 -12.064 1.00 92.69 446 ALA A N 1
ATOM 3533 C CA . ALA A 1 446 ? 47.314 -15.636 -11.106 1.00 92.69 446 ALA A CA 1
ATOM 3534 C C . ALA A 1 446 ? 48.259 -16.764 -11.540 1.00 92.69 446 ALA A C 1
ATOM 3536 O O . ALA A 1 446 ? 49.466 -16.643 -11.362 1.00 92.69 446 ALA A O 1
ATOM 3537 N N . ILE A 1 447 ? 47.732 -17.837 -12.137 1.00 92.44 447 ILE A N 1
ATOM 3538 C CA . ILE A 1 447 ? 48.547 -18.925 -12.691 1.00 92.44 447 ILE A CA 1
ATOM 3539 C C . ILE A 1 447 ? 49.374 -18.425 -13.879 1.00 92.44 447 ILE A C 1
ATOM 3541 O O . ILE A 1 447 ? 50.566 -18.712 -13.945 1.00 92.44 447 ILE A O 1
ATOM 3545 N N . LEU A 1 448 ? 48.776 -17.651 -14.790 1.00 89.81 448 LEU A N 1
ATOM 3546 C CA . LEU A 1 448 ? 49.495 -17.096 -15.941 1.00 89.81 448 LEU A CA 1
ATOM 3547 C C . LEU A 1 448 ? 50.637 -16.165 -15.542 1.00 89.81 448 LEU A C 1
ATOM 3549 O O . LEU A 1 448 ? 51.721 -16.270 -16.108 1.00 89.81 448 LEU A O 1
ATOM 3553 N N . ASP A 1 449 ? 50.400 -15.296 -14.562 1.00 89.62 449 ASP A N 1
ATOM 3554 C CA . ASP A 1 449 ? 51.378 -14.333 -14.042 1.00 89.62 449 ASP A CA 1
ATOM 3555 C C . ASP A 1 449 ? 52.642 -14.998 -13.472 1.00 89.62 449 ASP A C 1
ATOM 3557 O O . ASP A 1 449 ? 53.691 -14.374 -13.372 1.00 89.62 449 ASP A O 1
ATOM 3561 N N . LYS A 1 450 ? 52.570 -16.276 -13.075 1.00 89.88 450 LYS A N 1
ATOM 3562 C CA . LYS A 1 450 ? 53.734 -17.014 -12.551 1.00 89.88 450 LYS A CA 1
ATOM 3563 C C . LYS A 1 450 ? 54.528 -17.752 -13.612 1.00 89.88 450 LYS A C 1
ATOM 3565 O O . LYS A 1 450 ? 55.543 -18.367 -13.284 1.00 89.88 450 LYS A O 1
ATOM 3570 N N . VAL A 1 451 ? 54.065 -17.714 -14.853 1.00 79.94 451 VAL A N 1
ATOM 3571 C CA . VAL A 1 451 ? 54.587 -18.565 -15.914 1.00 79.94 451 VAL A CA 1
ATOM 3572 C C . VAL A 1 451 ? 55.024 -17.786 -17.148 1.00 79.94 451 VAL A C 1
ATOM 3574 O O . VAL A 1 451 ? 55.976 -18.204 -17.811 1.00 79.94 451 VAL A O 1
ATOM 3577 N N . LEU A 1 452 ? 54.320 -16.701 -17.461 1.00 77.81 452 LEU A N 1
ATOM 3578 C CA . LEU A 1 452 ? 54.725 -15.706 -18.451 1.00 77.81 452 LEU A CA 1
ATOM 3579 C C . LEU A 1 452 ? 55.663 -14.693 -17.796 1.00 77.81 452 LEU A C 1
ATOM 3581 O O . LEU A 1 452 ? 56.618 -14.275 -18.489 1.00 77.81 452 LEU A O 1
#

Foldseek 3Di:
DDDDDDDDDPPPPPPPPPPPPVPPPDFPDQDDDCLQPPPPRLLHAADAAADDPVLVVLQVVLLVVLLVLLVVLVVVCPPPDLVVNLVSLLVSLSVSLVSNDPHRYHQLLNNLSSLLNVLLVLLPVQDDPPDPQSSVLNSLSSNLSSVLSSVSSVVRVVSNVCVVVVNPVDDDQLLLSLLVSLLSNLVSLVSRPRLQSSLLSLLSSLSNSLVSLCPGPPSSLLSVLNVLSVVLSVVDDNGDDPDSVVSVVNSVSSVVSNVSSVVSNVSVVVVVVVVVVVVVVVVVVVVVVVVVVVVVVCLVVQHFDDDPAETEHEADPDLVVLLVVLLVPDDPFHQWYWYDYPPDDIDIDGDPPGGDDSNRNSCCNSVVVPDPPLVDFKWKWWDFPNRTDIDTGSDLVSQLVRQLVVCVVVVPQKGQWMWMDIDPDDTDIGGNPPDIQGGSNSVSVVRVVVYD

pLDDT: mean 83.17, std 17.62, range [32.5, 98.75]

Secondary structure (DSSP, 8-state):
-------------------------PPP--PPPHHHHSTT-TTPPP-B----HHHHHHHHHHHHHHHHHHHHHHHHGGGS-HHHHHHHHHHHHHHHHHHT-SS-B--HHHHHHHHHHHHHHHHHHHS-TTSTTHHHHHHHHHHHHHHHHHHHHHHHHHHHHHHTTT-------HHHHHHHHHHHHHHHHTT---HHHHHHHHHHHHHHHHHHHHTSTTGGGGHHHHHHHHHHHHTS-SSPPS-HHHHHHHHHHHHHTHHHHHHHHHHHHHHHHHHHHHHHHHHHHHHHHHHHHHHHHHHHTT---EETTEEEE---S-HHHHHHHHHHHPPS-BSEEEE--TTSPPEEEE-SSSPBPHHHHHHHHHHTTS------PEEEEEEETTEEEEEEESSHHHHHHHHHHHHHHTT--EESEEEEEETTPPPEEEE-SS--EESHHHHHHHHHHTT-

Sequence (452 aa):
MKTTSMMTFILLATLTGKAFAQKNSSLPDIPAPRELTEVGSEFAEGTITRLSDGEASVFVPWAQNAQSVLTKALRDIQTMTVQQQVRHLTAIMKSVVTNSGSKNYQMFMRFVLNRTLLLVQETVSQSDWNEPGTAESVLDLQVTGINLALKFYESDLSYQSRANRGNDAVNQSYAIFGATFGKEMIRSIQNITDASAQYRVLYKTLEMVNWDFSRDAIAIEFADAIVEIYNTLNTLNEQPTNNDSESVLAIRRLNVLVNSVASVERTILLSNETTRRTLQERERLERMQATQRQMELDVARGISVMSNDKFYVVLGNNELERHRDCLSKQTTNTDHILVMQGNRTPQKYYNSSSYWSADTACRMIINGNSQVETSKSFNFYGEIEKQGYSFQAPSVSSLMYQCYNFLQEKRITQTDIFSVGTNNSVPRIHTNSSSYWRGPANICMAILDKVL

Radius of gyration: 35.08 Å; chains: 1; bounding box: 83×89×76 Å